Protein AF-A0A067MPE7-F1 (afdb_monomer_lite)

Radius of gyration: 26.36 Å; chains: 1; bounding box: 67×58×78 Å

Structure (mmCIF, N/CA/C/O backbone):
data_AF-A0A067MPE7-F1
#
_entry.id   AF-A0A067MPE7-F1
#
loop_
_atom_site.group_PDB
_atom_site.id
_atom_site.type_symbol
_atom_site.label_atom_id
_atom_site.label_alt_id
_atom_site.label_comp_id
_atom_site.label_asym_id
_atom_site.label_entity_id
_atom_site.label_seq_id
_atom_site.pdbx_PDB_ins_code
_atom_site.Cartn_x
_atom_site.Cartn_y
_atom_site.Cartn_z
_atom_site.occupancy
_atom_site.B_iso_or_equiv
_atom_site.auth_seq_id
_atom_site.auth_comp_id
_atom_site.auth_asym_id
_atom_site.auth_atom_id
_atom_site.pdbx_PDB_model_num
ATOM 1 N N . MET A 1 1 ? -37.022 -12.094 21.461 1.00 28.75 1 MET A N 1
ATOM 2 C CA . MET A 1 1 ? -36.895 -13.182 22.458 1.00 28.75 1 MET A CA 1
ATOM 3 C C . MET A 1 1 ? -37.830 -12.873 23.610 1.00 28.75 1 MET A C 1
ATOM 5 O O . MET A 1 1 ? -37.884 -11.715 23.994 1.00 28.75 1 MET A O 1
ATOM 9 N N . TRP A 1 2 ? -38.561 -13.859 24.133 1.00 22.08 2 TRP A N 1
ATOM 10 C CA . TRP A 1 2 ? -39.222 -13.724 25.435 1.00 22.08 2 TRP A CA 1
ATOM 11 C C . TRP A 1 2 ? -38.190 -14.149 26.481 1.00 22.08 2 TRP A C 1
ATOM 13 O O . TRP A 1 2 ? -37.693 -15.270 26.413 1.00 22.08 2 TRP A O 1
ATOM 23 N N . ALA A 1 3 ? -37.796 -13.227 27.356 1.00 25.03 3 ALA A N 1
ATOM 24 C CA . ALA A 1 3 ? -36.879 -13.500 28.455 1.00 25.03 3 ALA A CA 1
ATOM 25 C C . ALA A 1 3 ? -37.706 -13.849 29.695 1.00 25.03 3 ALA A C 1
ATOM 27 O O . ALA A 1 3 ? -38.542 -13.054 30.123 1.00 25.03 3 ALA A O 1
ATOM 28 N N . THR A 1 4 ? -37.490 -15.028 30.267 1.00 25.73 4 THR A N 1
ATOM 29 C CA . THR A 1 4 ? -38.016 -15.374 31.590 1.00 25.73 4 THR A CA 1
ATOM 30 C C . THR A 1 4 ? -36.947 -15.056 32.626 1.00 25.73 4 THR A C 1
ATOM 32 O O . THR A 1 4 ? -35.833 -15.569 32.548 1.00 25.73 4 THR A O 1
ATOM 35 N N . ASN A 1 5 ? -37.276 -14.167 33.563 1.00 27.41 5 ASN A N 1
ATOM 36 C CA . ASN A 1 5 ? -36.395 -13.776 34.658 1.00 27.41 5 ASN A CA 1
ATOM 37 C C . ASN A 1 5 ? -36.466 -14.822 35.777 1.00 27.41 5 ASN A C 1
ATOM 39 O O . ASN A 1 5 ? -37.502 -14.972 36.421 1.00 27.41 5 ASN A O 1
ATOM 43 N N . SER A 1 6 ? -35.339 -15.459 36.064 1.00 29.33 6 SER A N 1
ATOM 44 C CA . SER A 1 6 ? -35.019 -15.968 37.396 1.00 29.33 6 SER A CA 1
ATOM 45 C C . SER A 1 6 ? -33.662 -15.381 37.749 1.00 29.33 6 SER A C 1
ATOM 47 O O . SER A 1 6 ? -32.722 -15.541 36.973 1.00 29.33 6 SER A O 1
ATOM 49 N N . GLY A 1 7 ? -33.577 -14.632 38.852 1.00 33.53 7 GLY A N 1
ATOM 50 C CA . GLY A 1 7 ? -32.324 -14.017 39.297 1.00 33.53 7 GLY A CA 1
ATOM 51 C C . GLY A 1 7 ? -31.171 -15.020 39.226 1.00 33.53 7 GLY A C 1
ATOM 52 O O . GLY A 1 7 ? -31.376 -16.187 39.535 1.00 33.53 7 GLY A O 1
ATOM 53 N N . GLU A 1 8 ? -30.006 -14.554 38.768 1.00 41.84 8 GLU A N 1
ATOM 54 C CA . GLU A 1 8 ? -28.756 -15.308 38.523 1.00 41.84 8 G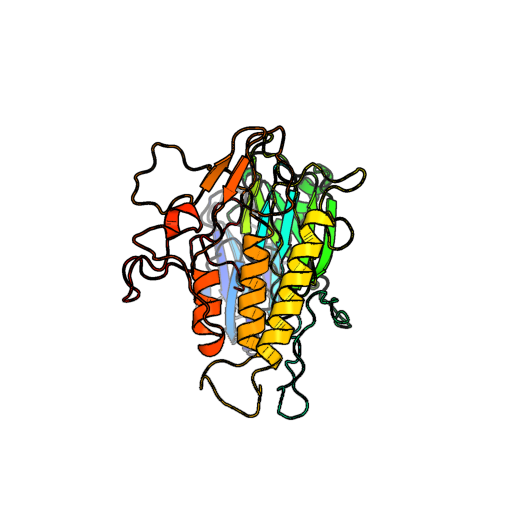LU A CA 1
ATOM 55 C C . GLU A 1 8 ? -28.572 -15.928 37.124 1.00 41.84 8 GLU A C 1
ATOM 57 O O . GLU A 1 8 ? -27.427 -16.125 36.717 1.00 41.84 8 GLU A O 1
ATOM 62 N N . SER A 1 9 ? -29.625 -16.145 36.323 1.00 37.50 9 SER A N 1
ATOM 63 C CA . SER A 1 9 ? -29.471 -16.645 34.943 1.00 37.50 9 SER A CA 1
ATOM 64 C C . SER A 1 9 ? -30.464 -16.016 33.964 1.00 37.50 9 SER A C 1
ATOM 66 O O . SER A 1 9 ? -31.639 -15.819 34.273 1.00 37.50 9 SER A O 1
ATOM 68 N N . ARG A 1 10 ? -30.000 -15.689 32.750 1.00 44.69 10 ARG A N 1
ATOM 69 C CA . ARG A 1 10 ? -30.893 -15.310 31.644 1.00 44.69 10 ARG A CA 1
ATOM 70 C C . ARG A 1 10 ? -30.992 -16.463 30.665 1.00 44.69 10 ARG A C 1
ATOM 72 O O . ARG A 1 10 ? -29.996 -16.870 30.069 1.00 44.69 10 ARG A O 1
ATOM 79 N N . THR A 1 11 ? -32.207 -16.973 30.507 1.00 42.88 11 THR A N 1
ATOM 80 C CA . THR A 1 11 ? -32.515 -18.085 29.612 1.00 42.88 11 THR A CA 1
ATOM 81 C C . THR A 1 11 ? -33.239 -17.579 28.375 1.00 42.88 11 THR A C 1
ATOM 83 O O . THR A 1 11 ? -34.248 -16.877 28.464 1.00 42.88 11 THR A O 1
ATOM 86 N N . TYR A 1 12 ? -32.730 -17.958 27.207 1.00 47.56 12 TYR A N 1
ATOM 87 C CA . TYR A 1 12 ? -33.337 -17.643 25.923 1.00 47.56 12 TYR A CA 1
ATOM 88 C C . TYR A 1 12 ? -33.863 -18.928 25.292 1.00 47.56 12 TYR A C 1
ATOM 90 O O . TYR A 1 12 ? -33.101 -19.837 24.959 1.00 47.56 12 TYR A O 1
ATOM 98 N N . GLN A 1 13 ? -35.185 -19.003 25.119 1.00 40.59 13 GLN A N 1
ATOM 99 C CA . GLN A 1 13 ? -35.851 -20.171 24.549 1.00 40.59 13 GLN A CA 1
ATOM 100 C C . GLN A 1 13 ? -36.432 -19.832 23.172 1.00 40.59 13 GLN A C 1
ATOM 102 O O . GLN A 1 13 ? -37.232 -18.904 23.026 1.00 40.59 13 GLN A O 1
ATOM 107 N N . LYS A 1 14 ? -36.052 -20.598 22.144 1.00 44.03 14 LYS A N 1
ATOM 108 C CA . LYS A 1 14 ? -36.679 -20.544 20.816 1.00 44.03 14 LYS A CA 1
ATOM 109 C C . LYS A 1 14 ? -36.978 -21.969 20.355 1.00 44.03 14 LYS A C 1
ATOM 111 O O . LYS A 1 14 ? -36.069 -22.767 20.156 1.00 44.03 14 LYS A O 1
ATOM 116 N N . ARG A 1 15 ? -38.264 -22.294 20.190 1.00 37.97 15 ARG A N 1
ATOM 117 C CA . ARG A 1 15 ? -38.701 -23.596 19.664 1.00 37.97 15 ARG A CA 1
ATOM 118 C C . ARG A 1 15 ? -38.524 -23.627 18.148 1.00 37.97 15 ARG A C 1
ATOM 120 O O . ARG A 1 15 ? -39.025 -22.748 17.452 1.00 37.97 15 ARG A O 1
ATOM 127 N N . GLY A 1 16 ? -37.837 -24.644 17.645 1.00 43.22 16 GLY A N 1
ATOM 128 C CA . GLY A 1 16 ? -37.731 -24.915 16.216 1.00 43.22 16 GLY A CA 1
ATOM 129 C C . GLY A 1 16 ? -36.911 -26.173 15.956 1.00 43.22 16 GLY A C 1
ATOM 130 O O . GLY A 1 16 ? -35.869 -26.359 16.571 1.00 43.22 16 GLY A O 1
ATOM 131 N N . THR A 1 17 ? -37.376 -27.013 15.038 1.00 39.03 17 THR A N 1
ATOM 132 C CA . THR A 1 17 ? -36.807 -28.333 14.722 1.00 39.03 17 THR A CA 1
ATOM 133 C C . THR A 1 17 ? -35.697 -28.233 13.660 1.00 39.03 17 THR A C 1
ATOM 135 O O . THR A 1 17 ? -35.756 -27.339 12.811 1.00 39.03 17 THR A O 1
ATOM 138 N N . GLY A 1 18 ? -34.693 -29.124 13.694 1.00 49.06 18 GLY A N 1
ATOM 139 C CA . GLY A 1 18 ? -33.676 -29.303 12.634 1.00 49.06 18 GLY A CA 1
ATOM 140 C C . GLY A 1 18 ? -32.208 -29.074 13.046 1.00 49.06 18 GLY A C 1
ATOM 141 O O . GLY A 1 18 ? -31.915 -28.761 14.203 1.00 49.06 18 GLY A O 1
ATOM 142 N N . ASN A 1 19 ? -31.287 -29.225 12.082 1.00 43.41 19 ASN A N 1
ATOM 143 C CA . ASN A 1 19 ? -29.873 -28.840 12.225 1.00 43.41 19 ASN A CA 1
ATOM 144 C C . ASN A 1 19 ? -29.749 -27.311 12.251 1.00 43.41 19 ASN A C 1
ATOM 146 O O . ASN A 1 19 ? -30.398 -26.616 11.459 1.00 43.41 19 ASN A O 1
ATOM 150 N N . ARG A 1 20 ? -28.961 -26.788 13.196 1.00 51.22 20 ARG A N 1
ATOM 151 C CA . ARG A 1 20 ? -28.783 -25.350 13.405 1.00 51.22 20 ARG A CA 1
ATOM 152 C C . ARG A 1 20 ? -27.331 -25.014 13.738 1.00 51.22 20 ARG A C 1
ATOM 154 O O . ARG A 1 20 ? -26.649 -25.753 14.443 1.00 51.22 20 ARG A O 1
ATOM 161 N N . SER A 1 21 ? -26.930 -23.836 13.292 1.00 40.84 21 SER A N 1
ATOM 162 C CA . SER A 1 21 ? -25.665 -23.188 13.619 1.00 40.84 21 SER A CA 1
ATOM 163 C C . SER A 1 21 ? -25.987 -21.891 14.364 1.00 40.84 21 SER A C 1
ATOM 165 O O . SER A 1 21 ? -26.841 -21.116 13.921 1.00 40.84 21 SER A O 1
ATOM 167 N N . ALA A 1 22 ? -25.362 -21.667 15.517 1.00 49.62 22 ALA A N 1
ATOM 168 C CA . ALA A 1 22 ? -25.553 -20.492 16.357 1.00 49.62 22 ALA A CA 1
ATOM 169 C C . ALA A 1 22 ? -24.220 -19.783 16.590 1.00 49.62 22 ALA A C 1
ATOM 171 O O . ALA A 1 22 ? -23.211 -20.440 16.822 1.00 49.62 22 ALA A O 1
ATOM 172 N N . LEU A 1 23 ? -24.217 -18.452 16.569 1.00 42.62 23 LEU A N 1
ATOM 173 C CA . LEU A 1 23 ? -23.067 -17.675 17.024 1.00 42.62 23 LEU A CA 1
ATOM 174 C C . LEU A 1 23 ? -23.525 -16.586 17.988 1.00 42.62 23 LEU A C 1
ATOM 176 O O . LEU A 1 23 ? -24.533 -15.915 17.744 1.00 42.62 23 LEU A O 1
ATOM 180 N N . ILE A 1 24 ? -22.805 -16.473 19.097 1.00 53.28 24 ILE A N 1
ATOM 181 C CA . ILE A 1 24 ? -23.126 -15.630 20.243 1.00 53.28 24 ILE A CA 1
ATOM 182 C C . ILE A 1 24 ? -22.048 -14.570 20.353 1.00 53.28 24 ILE A C 1
ATOM 184 O O . ILE A 1 24 ? -20.870 -14.913 20.427 1.00 53.28 24 ILE A O 1
ATOM 188 N N . ASN A 1 25 ? -22.466 -13.309 20.383 1.00 43.72 25 ASN A N 1
ATOM 189 C CA . ASN A 1 25 ? -21.585 -12.169 20.554 1.00 43.72 25 ASN A CA 1
ATOM 190 C C . ASN A 1 25 ? -21.934 -11.404 21.826 1.00 43.72 25 ASN A C 1
ATOM 192 O O . ASN A 1 25 ? -23.104 -11.099 22.039 1.00 43.72 25 ASN A O 1
ATOM 196 N N . ALA A 1 26 ? -20.958 -11.125 22.684 1.00 46.66 26 ALA A N 1
ATOM 197 C CA . ALA A 1 26 ? -21.184 -10.426 23.946 1.00 46.66 26 ALA A CA 1
ATOM 198 C C . ALA A 1 26 ? -20.795 -8.944 23.854 1.00 46.66 26 ALA A C 1
ATOM 200 O O . ALA A 1 26 ? -19.831 -8.585 23.181 1.00 46.66 26 ALA A O 1
ATOM 201 N N . ASP A 1 27 ? -21.531 -8.089 24.556 1.00 41.38 27 ASP A N 1
ATOM 202 C CA . ASP A 1 27 ? -21.224 -6.676 24.749 1.00 41.38 27 ASP A CA 1
ATOM 203 C C . ASP A 1 27 ? -21.325 -6.324 26.244 1.00 41.38 27 ASP A C 1
ATOM 205 O O . ASP A 1 27 ? -22.213 -6.817 26.947 1.00 41.38 27 ASP A O 1
ATOM 209 N N . GLU A 1 28 ? -20.373 -5.512 26.709 1.00 36.22 28 GLU A N 1
ATOM 210 C CA . GLU A 1 28 ? -20.010 -5.207 28.105 1.00 36.22 28 GLU A CA 1
ATOM 211 C C . GLU A 1 28 ? -19.499 -6.377 28.979 1.00 36.22 28 GLU A C 1
ATOM 213 O O . GLU A 1 28 ? -20.240 -7.219 29.485 1.00 36.22 28 GLU A O 1
ATOM 218 N N . MET A 1 29 ? -18.194 -6.358 29.284 1.00 41.03 29 MET A N 1
ATOM 219 C CA . MET A 1 29 ? -17.576 -7.190 30.327 1.00 41.03 29 MET A CA 1
ATOM 220 C C . MET A 1 29 ? -16.775 -6.322 31.304 1.00 41.03 29 MET A C 1
ATOM 222 O O . MET A 1 29 ? -15.549 -6.276 31.258 1.00 41.03 29 MET A O 1
ATOM 226 N N . ARG A 1 30 ? -17.452 -5.636 32.234 1.00 30.91 30 ARG A N 1
ATOM 227 C CA . ARG A 1 30 ? -16.778 -5.203 33.469 1.00 30.91 30 ARG A CA 1
ATOM 228 C C . ARG A 1 30 ? -16.779 -6.365 34.467 1.00 30.91 30 ARG A C 1
ATOM 230 O O . ARG A 1 30 ? -17.832 -6.892 34.832 1.00 30.91 30 ARG A O 1
ATOM 237 N N . GLY A 1 31 ? -15.580 -6.763 34.888 1.00 29.89 31 GLY A N 1
ATOM 238 C CA . GLY A 1 31 ? -15.334 -7.743 35.950 1.00 29.89 31 GLY A CA 1
ATOM 239 C C . GLY A 1 31 ? -14.822 -9.089 35.437 1.00 29.89 31 GLY A C 1
ATOM 240 O O . GLY A 1 31 ? -15.583 -9.887 34.892 1.00 29.89 31 GLY A O 1
ATOM 241 N N . CYS A 1 32 ? -13.532 -9.347 35.660 1.00 24.55 32 CYS A N 1
ATOM 242 C CA . CYS A 1 32 ? -12.879 -10.640 35.466 1.00 24.55 32 CYS A CA 1
ATOM 243 C C . CYS A 1 32 ? -13.395 -11.666 36.489 1.00 24.55 32 CYS A C 1
ATOM 245 O O . CYS A 1 32 ? -12.758 -11.904 37.509 1.00 24.55 32 CYS A O 1
ATOM 247 N N . GLY A 1 33 ? -14.544 -12.270 36.205 1.00 32.94 33 GLY A N 1
ATOM 248 C CA . GLY A 1 33 ? -14.986 -13.523 36.814 1.00 32.94 33 GLY A CA 1
ATOM 249 C C . GLY A 1 33 ? -15.020 -14.613 35.744 1.00 32.94 33 GLY A C 1
ATOM 250 O O . GLY A 1 33 ? -15.183 -14.317 34.560 1.00 32.94 33 GLY A O 1
ATOM 251 N N . LYS A 1 34 ? -14.872 -15.882 36.127 1.00 36.62 34 LYS A N 1
ATOM 252 C CA . LYS A 1 34 ? -15.125 -17.015 35.223 1.00 36.62 34 LYS A CA 1
ATOM 253 C C . LYS A 1 34 ? -16.615 -16.986 34.845 1.00 36.62 34 LYS A C 1
ATOM 255 O O . LYS A 1 34 ? -17.474 -17.168 35.699 1.00 36.62 34 LYS A O 1
ATOM 260 N N . ARG A 1 35 ? -16.953 -16.687 33.594 1.00 50.56 35 ARG A N 1
ATOM 261 C CA . ARG A 1 35 ? -18.344 -16.583 33.110 1.00 50.56 35 ARG A CA 1
ATOM 262 C C . ARG A 1 35 ? -18.546 -17.590 31.983 1.00 50.56 35 ARG A C 1
ATOM 264 O O . ARG A 1 35 ? -17.602 -17.847 31.241 1.00 50.56 35 ARG A O 1
ATOM 271 N N . LYS A 1 36 ? -19.734 -18.190 31.895 1.00 52.69 36 LYS A N 1
ATOM 272 C CA . LYS A 1 36 ? -19.996 -19.358 31.043 1.00 52.69 36 LYS A CA 1
ATOM 273 C C . LYS A 1 36 ? -21.296 -19.202 30.255 1.00 52.69 36 LYS A C 1
ATOM 275 O O . LYS A 1 36 ? -22.250 -18.571 30.715 1.00 52.69 36 LYS A O 1
ATOM 280 N N . VAL A 1 37 ? -21.310 -19.788 29.063 1.00 53.94 37 VAL A N 1
ATOM 281 C CA . VAL A 1 37 ? -22.481 -19.889 28.189 1.00 53.94 37 VAL A CA 1
ATOM 282 C C . VAL A 1 37 ? -22.678 -21.367 27.868 1.00 53.94 37 VAL A C 1
ATOM 284 O O . VAL A 1 37 ? -21.727 -22.037 27.484 1.00 53.94 37 VAL A O 1
ATOM 287 N N . GLU A 1 38 ? -23.890 -21.889 28.034 1.00 54.97 38 GLU A N 1
ATOM 288 C CA . GLU A 1 38 ? -24.231 -23.287 27.734 1.00 54.97 38 GLU A CA 1
ATOM 289 C C . GLU A 1 38 ? -25.372 -23.326 26.728 1.00 54.97 38 GLU A C 1
ATOM 291 O O . GLU A 1 38 ? -26.338 -22.558 26.816 1.00 54.97 38 GLU A O 1
ATOM 296 N N . MET A 1 39 ? -25.270 -24.273 25.799 1.00 51.97 39 MET A N 1
ATOM 297 C CA . MET A 1 39 ? -26.365 -24.674 24.927 1.00 51.97 39 MET A CA 1
ATOM 298 C C . MET A 1 39 ? -26.839 -26.071 25.335 1.00 51.97 39 MET A C 1
ATOM 300 O O . MET A 1 39 ? -26.029 -26.988 25.479 1.00 51.97 39 MET A O 1
ATOM 304 N N . SER A 1 40 ? -28.152 -26.236 25.495 1.00 52.34 40 SER A N 1
ATOM 305 C CA . SER A 1 40 ? -28.798 -27.535 25.707 1.00 52.34 40 SER A CA 1
ATOM 306 C C . SER A 1 40 ? -29.693 -27.892 24.522 1.00 52.34 40 SER A C 1
ATOM 308 O O . SER A 1 40 ? -30.438 -27.046 24.021 1.00 52.34 40 SER 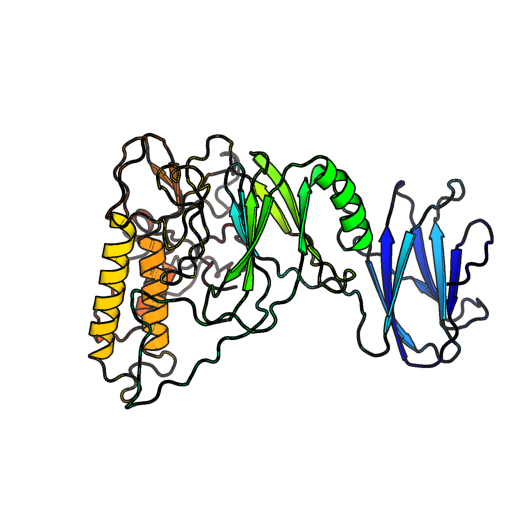A O 1
ATOM 310 N N . SER A 1 41 ? -29.632 -29.151 24.086 1.00 49.69 41 SER A N 1
ATOM 311 C CA . SER A 1 41 ? -30.450 -29.718 23.002 1.00 49.69 41 SER A CA 1
ATOM 312 C C . SER A 1 41 ? -31.846 -30.193 23.453 1.00 49.69 41 SER A C 1
ATOM 314 O O . SER A 1 41 ? -32.649 -30.594 22.607 1.00 49.69 41 SER A O 1
ATOM 316 N N . ASP A 1 42 ? -32.157 -30.133 24.761 1.00 49.19 42 ASP A N 1
ATOM 317 C CA . ASP A 1 42 ? -33.472 -30.455 25.335 1.00 49.19 42 ASP A CA 1
ATOM 318 C C . ASP A 1 42 ? -34.087 -29.228 26.033 1.00 49.19 42 ASP A C 1
ATOM 320 O O . ASP A 1 42 ? -33.523 -28.614 26.938 1.00 49.19 42 ASP A O 1
ATOM 324 N N . THR A 1 43 ? -35.326 -28.912 25.666 1.00 48.84 43 THR A N 1
ATOM 325 C CA . THR A 1 43 ? -36.158 -27.878 26.303 1.00 48.84 43 THR A CA 1
ATOM 326 C C . THR A 1 43 ? -36.477 -28.116 27.785 1.00 48.84 43 THR A C 1
ATOM 328 O O . THR A 1 43 ? -37.015 -27.214 28.427 1.00 48.84 43 THR A O 1
ATOM 331 N N . ARG A 1 44 ? -36.182 -29.303 28.337 1.00 48.34 44 ARG A N 1
ATOM 332 C CA . ARG A 1 44 ? -36.468 -29.680 29.735 1.00 48.34 44 ARG A CA 1
ATOM 333 C C . ARG A 1 44 ? -35.361 -29.342 30.737 1.00 48.34 44 ARG A C 1
ATOM 335 O O . ARG A 1 44 ? -35.514 -29.691 31.905 1.00 48.34 44 ARG A O 1
ATOM 342 N N . GLY A 1 45 ? -34.266 -28.703 30.314 1.00 43.12 45 GLY A N 1
ATOM 343 C CA . GLY A 1 45 ? -33.194 -28.260 31.219 1.00 43.12 45 GLY A CA 1
ATOM 344 C C . GLY A 1 45 ? -32.502 -29.398 31.980 1.00 43.12 45 GLY A C 1
ATOM 345 O O . GLY A 1 45 ? -31.901 -29.163 33.024 1.00 43.12 45 GLY A O 1
ATOM 346 N N . ARG A 1 46 ? -32.612 -30.646 31.497 1.00 45.06 46 ARG A N 1
ATOM 347 C CA . ARG A 1 46 ? -31.882 -31.776 32.078 1.00 45.06 46 ARG A CA 1
ATOM 348 C C . ARG A 1 46 ? -30.442 -31.765 31.546 1.00 45.06 46 ARG A C 1
ATOM 350 O O . ARG A 1 46 ? -30.266 -31.577 30.345 1.00 45.06 46 ARG A O 1
ATOM 357 N N . PRO A 1 47 ? -29.432 -32.031 32.391 1.00 45.19 47 PRO A N 1
ATOM 358 C CA . PRO A 1 47 ? -28.003 -31.895 32.069 1.00 45.19 47 PRO A CA 1
ATOM 359 C C . PRO A 1 47 ? -27.463 -32.986 31.126 1.00 45.19 47 PRO A C 1
ATOM 361 O O . PRO A 1 47 ? -26.271 -33.264 31.122 1.00 45.19 47 PRO A O 1
ATOM 364 N N . LEU A 1 48 ? -28.330 -33.665 30.372 1.00 46.38 48 LEU A N 1
ATOM 365 C CA . LEU A 1 48 ? -27.950 -34.864 29.625 1.00 46.38 48 LEU A CA 1
ATOM 366 C C . LEU A 1 48 ? -27.129 -34.555 28.365 1.00 46.38 48 LEU A C 1
ATOM 368 O O . LEU A 1 48 ? -26.385 -35.430 27.956 1.00 46.38 48 LEU A O 1
ATOM 372 N N . ASP A 1 49 ? -27.206 -33.330 27.826 1.00 56.00 49 ASP A N 1
ATOM 373 C CA . ASP A 1 49 ? -26.388 -32.844 26.701 1.00 56.00 49 ASP A CA 1
ATOM 374 C C . ASP A 1 49 ? -26.199 -31.314 26.798 1.00 56.00 49 ASP A C 1
ATOM 376 O O . ASP A 1 49 ? -26.784 -30.537 26.035 1.00 56.00 49 ASP A O 1
ATOM 380 N N . THR A 1 50 ? -25.444 -30.843 27.794 1.00 60.31 50 THR A N 1
ATOM 381 C CA . THR A 1 50 ? -25.033 -29.432 27.887 1.00 60.31 50 THR A CA 1
ATOM 382 C C . THR A 1 50 ? -23.649 -29.255 27.275 1.00 60.31 50 THR A C 1
ATOM 384 O O . THR A 1 50 ? -22.681 -29.888 27.689 1.00 60.31 50 THR A O 1
ATOM 387 N N . THR A 1 51 ? -23.545 -28.390 26.266 1.00 68.44 51 THR A N 1
ATOM 388 C CA . THR A 1 51 ? -22.253 -27.997 25.689 1.00 68.44 51 THR A CA 1
ATOM 389 C C . THR A 1 51 ? -21.888 -26.613 26.201 1.00 68.44 51 THR A C 1
ATOM 391 O O . THR A 1 51 ? -22.605 -25.646 25.934 1.00 68.44 51 THR A O 1
ATOM 394 N N . GLU A 1 52 ? -20.777 -26.519 26.930 1.00 69.88 52 GLU A N 1
ATOM 395 C CA . GLU A 1 52 ? -20.179 -25.236 27.294 1.00 69.88 52 GLU A CA 1
ATOM 396 C C . GLU A 1 52 ? -19.568 -24.601 26.040 1.00 69.88 52 GLU A C 1
ATOM 398 O O . GLU A 1 52 ? -18.791 -25.227 25.319 1.00 69.88 52 GLU A O 1
ATOM 403 N N . LEU A 1 53 ? -19.949 -23.356 25.771 1.00 70.50 53 LEU A N 1
ATOM 404 C CA . LEU A 1 53 ? -19.456 -22.564 24.657 1.00 70.50 53 LEU A CA 1
ATOM 405 C C . LEU A 1 53 ? -18.358 -21.632 25.172 1.00 70.50 53 LEU A C 1
ATOM 407 O O . LEU A 1 53 ? -18.674 -20.620 25.810 1.00 70.50 53 LEU A O 1
ATOM 411 N N . PRO A 1 54 ? -17.072 -21.944 24.927 1.00 67.44 54 PRO A N 1
ATOM 412 C CA . PRO A 1 54 ? -16.001 -21.038 25.297 1.00 67.44 54 PRO A CA 1
ATOM 413 C C . PRO A 1 54 ? -16.112 -19.766 24.451 1.00 67.44 54 PRO A C 1
ATOM 415 O O . PRO A 1 54 ? -16.071 -19.813 23.222 1.00 67.44 54 PRO A O 1
ATOM 418 N N . LEU A 1 55 ? -16.256 -18.619 25.114 1.00 67.75 55 LEU A N 1
ATOM 419 C CA . LEU A 1 55 ? -16.171 -17.318 24.455 1.00 67.75 55 LEU A CA 1
ATOM 420 C C . LEU A 1 55 ? -14.707 -17.044 24.096 1.00 67.75 55 LEU A C 1
ATOM 422 O O . LEU A 1 55 ? -13.857 -16.939 24.979 1.00 67.75 55 LEU A O 1
ATOM 426 N N . SER A 1 56 ? -14.426 -16.899 22.805 1.00 70.50 56 SER A N 1
ATOM 427 C CA . SER A 1 56 ? -13.133 -16.468 22.280 1.00 70.50 56 SER A CA 1
ATOM 428 C C . SER A 1 56 ? -13.251 -15.024 21.801 1.00 70.50 56 SER A C 1
ATOM 430 O O . SER A 1 56 ? -13.992 -14.738 20.861 1.00 70.50 56 SER A O 1
ATOM 432 N N . LEU A 1 57 ? -12.571 -14.096 22.486 1.00 68.31 57 LEU A N 1
ATOM 433 C CA . LEU A 1 57 ? -12.567 -12.657 22.161 1.00 68.31 57 LEU A CA 1
ATOM 434 C C . LEU A 1 57 ? -13.976 -12.046 21.985 1.00 68.31 57 LEU A C 1
ATOM 436 O O . LEU A 1 57 ? -14.181 -11.120 21.200 1.00 68.31 57 LEU A O 1
ATOM 440 N N . GLY A 1 58 ? -14.950 -12.563 22.741 1.00 68.75 58 GLY A N 1
ATOM 441 C CA . GLY A 1 58 ? -16.328 -12.068 22.779 1.00 68.75 58 GLY A CA 1
ATOM 442 C C . GLY A 1 58 ? -17.295 -12.821 21.871 1.00 68.75 58 GLY A C 1
ATOM 443 O O . GLY A 1 58 ? -18.497 -12.599 21.987 1.00 68.75 58 GLY A O 1
ATOM 444 N N . ALA A 1 59 ? -16.796 -13.749 21.050 1.00 72.19 59 ALA A N 1
ATOM 445 C CA . ALA A 1 59 ? -17.584 -14.564 20.135 1.00 72.19 59 ALA A CA 1
ATOM 446 C C . ALA A 1 59 ? -17.514 -16.060 20.492 1.00 72.19 59 ALA A C 1
ATOM 448 O O . ALA A 1 59 ? -16.464 -16.575 20.872 1.00 72.19 59 ALA A O 1
ATOM 449 N N . ALA A 1 60 ? -18.621 -16.786 20.338 1.00 73.75 60 ALA A N 1
ATOM 450 C CA . ALA A 1 60 ? -18.642 -18.250 20.398 1.00 73.75 60 ALA A CA 1
ATOM 451 C C . ALA A 1 60 ? -19.565 -18.825 19.326 1.00 73.75 60 ALA A C 1
ATOM 453 O O . ALA A 1 60 ? -20.712 -18.392 19.213 1.00 73.75 60 ALA A O 1
ATOM 454 N N . ALA A 1 61 ? -19.081 -19.816 18.577 1.00 75.19 61 ALA A N 1
ATOM 455 C CA . ALA A 1 61 ? -19.847 -20.539 17.569 1.00 75.19 61 ALA A CA 1
ATOM 456 C C . ALA A 1 61 ? -20.249 -21.927 18.081 1.00 75.19 61 ALA A C 1
ATOM 458 O O . ALA A 1 61 ? -19.491 -22.590 18.787 1.00 75.19 61 ALA A O 1
ATOM 459 N N . TRP A 1 62 ? -21.436 -22.378 17.695 1.00 75.94 62 TRP A N 1
ATOM 460 C CA . TRP A 1 62 ? -21.952 -23.708 17.976 1.00 75.94 62 TRP A CA 1
ATOM 461 C C . TRP A 1 62 ? -22.636 -24.265 16.736 1.00 75.94 62 TRP A C 1
ATOM 463 O O . TRP A 1 62 ? -23.442 -23.580 16.106 1.00 75.94 62 TRP A O 1
ATOM 473 N N . THR A 1 63 ? -22.363 -25.520 16.410 1.00 73.81 63 THR A N 1
ATOM 474 C CA . THR A 1 63 ? -23.055 -26.255 15.352 1.00 73.81 63 THR A CA 1
ATOM 475 C C . THR A 1 63 ? -23.586 -27.558 15.934 1.00 73.81 63 THR A C 1
ATOM 477 O O . THR A 1 63 ? -22.881 -28.275 16.642 1.00 73.81 63 THR A O 1
ATOM 480 N N . GLY A 1 64 ? -24.856 -27.866 15.676 1.00 72.38 64 GLY A N 1
ATOM 481 C CA . GLY A 1 64 ? -25.451 -29.100 16.177 1.00 72.38 64 GLY A CA 1
ATOM 482 C C . GLY A 1 64 ? -26.919 -29.282 15.810 1.00 72.38 64 GLY A C 1
ATOM 483 O O . GLY A 1 64 ? -27.567 -28.426 15.202 1.00 72.38 64 GLY A O 1
ATOM 484 N N . SER A 1 65 ? -27.467 -30.440 16.173 1.00 69.69 65 SER A N 1
ATOM 485 C CA . SER A 1 65 ? -28.883 -30.745 15.963 1.00 69.69 65 SER A CA 1
ATOM 486 C C . SER A 1 65 ? -29.694 -30.404 17.210 1.00 69.69 65 SER A C 1
ATOM 488 O O . SER A 1 65 ? -29.304 -30.753 18.321 1.00 69.69 65 SER A O 1
ATOM 490 N N . THR A 1 66 ? -30.848 -29.752 17.034 1.00 68.62 66 THR A N 1
ATOM 491 C CA . THR A 1 66 ? -31.822 -29.519 18.121 1.00 68.62 66 THR A CA 1
ATOM 492 C C . THR A 1 66 ? -33.201 -30.051 17.717 1.00 68.62 66 THR A C 1
ATOM 494 O O . THR A 1 66 ? -34.107 -29.280 17.388 1.00 68.62 66 THR A O 1
ATOM 497 N N . PRO A 1 67 ? -33.407 -31.382 17.703 1.00 59.66 67 PRO A N 1
ATOM 498 C CA . PRO A 1 67 ? -34.649 -31.983 17.210 1.00 59.66 67 PRO A CA 1
ATOM 499 C C . PRO A 1 67 ? -35.884 -31.534 18.003 1.00 59.66 67 PRO A C 1
ATOM 501 O O . PRO A 1 67 ? -36.964 -31.416 17.433 1.00 59.66 67 PRO A O 1
ATOM 504 N N . ALA A 1 68 ? -35.714 -31.239 19.297 1.00 63.84 68 ALA A N 1
ATOM 505 C CA . ALA A 1 68 ? -36.766 -30.781 20.206 1.00 63.84 68 ALA A CA 1
ATOM 506 C C . ALA A 1 68 ? -36.719 -29.264 20.502 1.00 63.84 68 ALA A C 1
ATOM 508 O O . ALA A 1 68 ? -37.471 -28.779 21.347 1.00 63.84 68 ALA A O 1
ATOM 509 N N . GLY A 1 69 ? -35.874 -28.501 19.795 1.00 62.91 69 GLY A N 1
ATOM 510 C CA . GLY A 1 69 ? -35.528 -27.115 20.132 1.00 62.91 69 GLY A CA 1
ATOM 511 C C . GLY A 1 69 ? -34.345 -27.019 21.104 1.00 62.91 69 GLY A C 1
ATOM 512 O O . GLY A 1 69 ? -34.009 -27.989 21.771 1.00 62.91 69 GLY A O 1
ATOM 513 N N . GLY A 1 70 ? -33.696 -25.854 21.148 1.00 66.00 70 GLY A N 1
ATOM 514 C CA . GLY A 1 70 ? -32.525 -25.599 21.991 1.00 66.00 70 GLY A CA 1
ATOM 515 C C . GLY A 1 70 ? -32.784 -24.528 23.046 1.00 66.00 70 GLY A C 1
ATOM 516 O O . GLY A 1 70 ? -33.617 -23.634 22.849 1.00 66.00 70 GLY A O 1
ATOM 517 N N . LEU A 1 71 ? -32.067 -24.618 24.162 1.00 68.88 71 LEU A N 1
ATOM 518 C CA . LEU A 1 71 ? -32.065 -23.617 25.222 1.00 68.88 71 LEU A CA 1
ATOM 519 C C . LEU A 1 71 ? -30.655 -23.055 25.377 1.00 68.88 71 LEU A C 1
ATOM 521 O O . LEU A 1 71 ? -29.706 -23.810 25.576 1.00 68.88 71 LEU A O 1
ATOM 525 N N . LEU A 1 72 ? -30.548 -21.730 25.292 1.00 70.88 72 LEU A N 1
ATOM 526 C CA . LEU A 1 72 ? -29.309 -21.012 25.553 1.00 70.88 72 LEU A CA 1
ATOM 527 C C . LEU A 1 72 ? -29.394 -20.348 26.925 1.00 70.88 72 LEU A C 1
ATOM 529 O O . LEU A 1 72 ? -30.327 -19.580 27.186 1.00 70.88 72 LEU A O 1
ATOM 533 N N . ALA A 1 73 ? -28.408 -20.615 27.773 1.00 69.81 73 ALA A N 1
ATOM 534 C CA . ALA A 1 73 ? -28.258 -19.976 29.071 1.00 69.81 73 ALA A CA 1
ATOM 535 C C . ALA A 1 73 ? -26.908 -19.254 29.153 1.00 69.81 73 ALA A C 1
ATOM 537 O O . ALA A 1 73 ? -25.904 -19.725 28.621 1.00 69.81 73 ALA A O 1
ATOM 538 N N . ALA A 1 74 ? -26.889 -18.111 29.836 1.00 67.00 74 ALA A N 1
ATOM 539 C CA . ALA A 1 74 ? -25.665 -17.402 30.195 1.00 67.00 74 ALA A CA 1
ATOM 540 C C . ALA A 1 74 ? -25.679 -17.065 31.691 1.00 67.00 74 ALA A C 1
ATOM 542 O O . ALA A 1 74 ? -26.698 -16.593 32.209 1.00 67.00 74 ALA A O 1
ATOM 543 N N . TRP A 1 75 ? -24.559 -17.308 32.377 1.00 62.97 75 TRP A N 1
ATOM 544 C CA . TRP A 1 75 ? -24.389 -17.036 33.810 1.00 62.97 75 TRP A CA 1
ATOM 545 C C . TRP A 1 75 ? -22.945 -16.625 34.152 1.00 62.97 75 TRP A C 1
ATOM 547 O O . TRP A 1 75 ? -22.004 -16.789 33.370 1.00 62.97 75 TRP A O 1
ATOM 557 N N . SER A 1 76 ? -22.771 -16.062 35.347 1.00 59.78 76 SER A N 1
ATOM 558 C CA . SER A 1 76 ? -21.489 -15.644 35.927 1.00 59.78 76 SER A CA 1
ATOM 559 C C . SER A 1 76 ? -21.179 -16.523 37.129 1.00 59.78 76 SER A C 1
ATOM 561 O O . SER A 1 76 ? -22.094 -16.864 37.872 1.00 59.78 76 SER A O 1
ATOM 563 N N . GLN A 1 77 ? -19.910 -16.886 37.346 1.00 55.16 77 GLN A N 1
ATOM 564 C CA . GLN A 1 77 ? -19.518 -17.574 38.584 1.00 55.16 77 GLN A CA 1
ATOM 565 C C . GLN A 1 77 ? -19.438 -16.637 39.798 1.00 55.16 77 GLN A C 1
ATOM 567 O O . GLN A 1 77 ? -19.420 -17.131 40.922 1.00 55.16 77 GLN A O 1
ATOM 572 N N . ASP A 1 78 ? -19.419 -15.313 39.608 1.00 56.69 78 ASP A N 1
ATOM 573 C CA . ASP A 1 78 ? -19.455 -14.364 40.727 1.00 56.69 78 ASP A CA 1
ATOM 574 C C . ASP A 1 78 ? -20.888 -14.174 41.232 1.00 56.69 78 ASP A C 1
ATOM 576 O O . ASP A 1 78 ? -21.667 -13.419 40.650 1.00 56.69 78 ASP A O 1
ATOM 580 N N . GLN A 1 79 ? -21.218 -14.837 42.343 1.00 53.31 79 GLN A N 1
ATOM 581 C CA . GLN A 1 79 ? -22.555 -14.814 42.956 1.00 53.31 79 GLN A CA 1
ATOM 582 C C . GLN A 1 79 ? -22.969 -13.450 43.544 1.00 53.31 79 GLN A C 1
ATOM 584 O O . GLN A 1 79 ? -24.138 -13.248 43.850 1.00 53.31 79 GLN A O 1
ATOM 589 N N . ASN A 1 80 ? -22.043 -12.492 43.673 1.00 51.22 80 ASN A N 1
ATOM 590 C CA . ASN A 1 80 ? -22.288 -11.206 44.344 1.00 51.22 80 ASN A CA 1
ATOM 591 C C . ASN A 1 80 ? -22.427 -9.997 43.401 1.00 51.22 80 ASN A C 1
ATOM 593 O O . ASN A 1 80 ? -22.460 -8.861 43.875 1.00 51.22 80 ASN A O 1
ATOM 597 N N . GLN A 1 81 ? -22.492 -10.195 42.080 1.00 51.56 81 GLN A N 1
ATOM 598 C CA . GLN A 1 81 ? -22.621 -9.096 41.113 1.00 51.56 81 GLN A CA 1
ATOM 599 C C . GLN A 1 81 ? -23.749 -9.378 40.106 1.00 51.56 81 GLN A C 1
ATOM 601 O O . GLN A 1 81 ? -23.693 -10.394 39.407 1.00 51.56 81 GLN A O 1
ATOM 606 N N . PRO A 1 82 ? -24.767 -8.500 39.982 1.00 51.25 82 PRO A N 1
ATOM 607 C CA . PRO A 1 82 ? -25.771 -8.630 38.935 1.00 51.25 82 PRO A CA 1
ATOM 608 C C . PRO A 1 82 ? -25.103 -8.530 37.561 1.00 51.25 82 PRO A C 1
ATOM 610 O O . PRO A 1 82 ? -24.352 -7.599 37.272 1.00 51.25 82 PRO A O 1
ATOM 613 N N . ILE A 1 83 ? -25.382 -9.507 36.703 1.00 52.38 83 ILE A N 1
ATOM 614 C CA . ILE A 1 83 ? -24.800 -9.578 35.366 1.00 52.38 83 ILE A CA 1
ATOM 615 C C . ILE A 1 83 ? -25.633 -8.695 34.429 1.00 52.38 83 ILE A C 1
ATOM 617 O O . ILE A 1 83 ? -26.770 -9.039 34.097 1.00 52.38 83 ILE A O 1
ATOM 621 N N . SER A 1 84 ? -25.065 -7.581 33.965 1.00 54.25 84 SER A N 1
ATOM 622 C CA . SER A 1 84 ? -25.512 -6.947 32.721 1.00 54.25 84 SER A CA 1
ATOM 623 C C . SER A 1 84 ? -24.745 -7.607 31.580 1.00 54.25 84 SER A C 1
ATOM 625 O O . SER A 1 84 ? -23.535 -7.431 31.475 1.00 54.25 84 SER A O 1
ATOM 627 N N . LEU A 1 85 ? -25.422 -8.449 30.799 1.00 57.91 85 LEU A N 1
ATOM 628 C CA . LEU A 1 85 ? -24.854 -9.097 29.620 1.00 57.91 85 LEU A CA 1
ATOM 629 C C . LEU A 1 85 ? -25.771 -8.804 28.440 1.00 57.91 85 LEU A C 1
ATOM 631 O O . LEU A 1 85 ? -26.926 -9.247 28.423 1.00 57.91 85 LEU A O 1
ATOM 635 N N . THR A 1 86 ? -25.247 -8.088 27.453 1.00 60.31 86 THR A N 1
ATOM 636 C CA . THR A 1 86 ? -25.927 -7.914 26.174 1.00 60.31 86 THR A CA 1
ATOM 637 C C . THR A 1 86 ? -25.376 -8.964 25.223 1.00 60.31 86 THR A C 1
ATOM 639 O O . THR A 1 86 ? -24.183 -8.987 24.942 1.00 60.31 86 THR A O 1
ATOM 642 N N . LEU A 1 87 ? -26.236 -9.883 24.782 1.00 65.25 87 LEU A N 1
ATOM 643 C CA . LEU A 1 87 ? -25.871 -10.928 23.830 1.00 65.25 87 LEU A CA 1
ATOM 644 C C . LEU A 1 87 ? -26.569 -10.686 22.503 1.00 65.25 87 LEU A C 1
ATOM 646 O O . LEU A 1 87 ? -27.795 -10.576 22.449 1.00 65.25 87 LEU A O 1
ATOM 650 N N . GLU A 1 88 ? -25.796 -10.697 21.431 1.00 67.44 88 GLU A N 1
ATOM 651 C CA . GLU A 1 88 ? -26.312 -10.773 20.0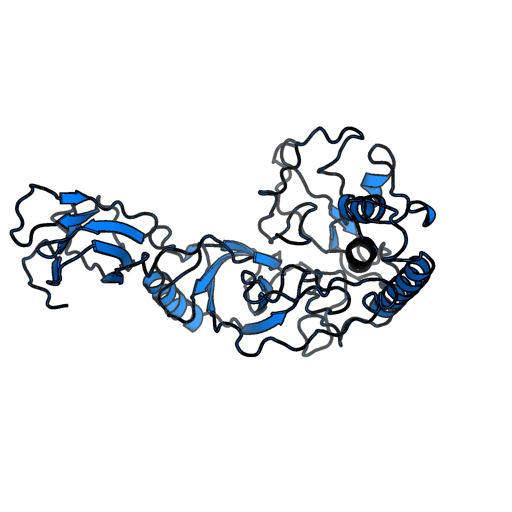80 1.00 67.44 88 GLU A CA 1
ATOM 652 C C . GLU A 1 88 ? -26.215 -12.217 19.581 1.00 67.44 88 GLU A C 1
ATOM 654 O O . GLU A 1 88 ? -25.141 -12.813 19.552 1.00 67.44 88 GLU A O 1
ATOM 659 N N . ILE A 1 89 ? -27.355 -12.810 19.222 1.00 71.06 89 ILE A N 1
ATOM 660 C CA . ILE A 1 89 ? -27.444 -14.234 18.878 1.00 71.06 89 ILE A CA 1
ATOM 661 C C . ILE A 1 89 ? -27.909 -14.363 17.429 1.00 71.06 89 ILE A C 1
ATOM 663 O O . ILE A 1 89 ? -29.006 -13.928 17.073 1.00 71.06 89 ILE A O 1
ATOM 667 N N . GLY A 1 90 ? -27.075 -14.971 16.585 1.00 68.19 90 GLY A N 1
ATOM 668 C CA . GLY A 1 90 ? -27.422 -15.371 15.219 1.00 68.19 90 GLY A CA 1
ATOM 669 C C . GLY A 1 90 ? -27.779 -16.854 15.156 1.00 68.19 90 GLY A C 1
ATOM 670 O O . GLY A 1 90 ? -27.121 -17.662 15.803 1.00 68.19 90 GLY A O 1
ATOM 671 N N . LEU A 1 91 ? -28.806 -17.218 14.382 1.00 70.81 91 LEU A N 1
ATOM 672 C CA . LEU A 1 91 ? -29.212 -18.610 14.148 1.00 70.81 91 LEU A CA 1
ATOM 673 C C . LEU A 1 91 ? -29.399 -18.855 12.650 1.00 70.81 91 LEU A C 1
ATOM 675 O O . LEU A 1 91 ? -30.215 -18.172 12.035 1.00 70.81 91 LEU A O 1
ATOM 679 N N . SER A 1 92 ? -28.715 -19.857 12.099 1.00 69.44 92 SER A N 1
ATOM 680 C CA . SER A 1 92 ? -28.791 -20.262 10.688 1.00 69.44 92 SER A CA 1
ATOM 681 C C . SER A 1 92 ? -28.970 -21.770 10.528 1.00 69.44 92 SER A C 1
ATOM 683 O O . SER A 1 92 ? -28.724 -22.545 11.452 1.00 69.44 92 SER A O 1
ATOM 685 N N . HIS A 1 93 ? -29.449 -22.163 9.347 1.00 65.75 93 HIS A N 1
ATOM 686 C CA . HIS A 1 93 ? -29.604 -23.550 8.900 1.00 65.75 93 HIS A CA 1
ATOM 687 C C . HIS A 1 93 ? -28.480 -24.017 7.962 1.00 65.75 93 HIS A C 1
ATOM 689 O O . HIS A 1 93 ? -28.454 -25.187 7.591 1.00 65.75 93 HIS A O 1
ATOM 695 N N . LEU A 1 94 ? -27.590 -23.104 7.573 1.00 68.62 94 LEU A N 1
ATOM 696 C CA . LEU A 1 94 ? -26.412 -23.356 6.750 1.00 68.62 94 LEU A CA 1
ATOM 697 C C . LEU A 1 94 ? -25.183 -23.093 7.634 1.00 68.62 94 LEU A C 1
ATOM 699 O O . LEU A 1 94 ? -24.916 -23.847 8.571 1.00 68.62 94 LEU A O 1
ATOM 703 N N . ASP A 1 95 ? -24.539 -21.949 7.430 1.00 63.72 95 ASP A N 1
ATOM 704 C CA . ASP A 1 95 ? -23.321 -21.556 8.131 1.00 63.72 95 ASP A CA 1
ATOM 705 C C . ASP A 1 95 ? -23.599 -20.547 9.258 1.00 63.72 95 ASP A C 1
ATOM 707 O O . ASP A 1 95 ? -24.659 -19.902 9.263 1.00 63.72 95 ASP A O 1
ATOM 711 N N . PRO A 1 96 ? -22.694 -20.396 10.244 1.00 64.19 96 PRO A N 1
ATOM 712 C CA . PRO A 1 96 ? -22.832 -19.395 11.298 1.00 64.19 96 PRO A CA 1
ATOM 713 C C . PRO A 1 96 ? -22.914 -17.970 10.713 1.00 64.19 96 PRO A C 1
ATOM 715 O O . PRO A 1 96 ? -21.995 -17.496 10.063 1.00 64.19 96 PRO A O 1
ATOM 718 N N . ILE A 1 97 ? -24.009 -17.247 10.988 1.00 62.69 97 ILE A N 1
ATOM 719 C CA . ILE A 1 97 ? -24.294 -15.912 10.395 1.00 62.69 97 ILE A CA 1
ATOM 720 C C . ILE A 1 97 ? -23.279 -14.840 10.813 1.00 62.69 97 ILE A C 1
ATOM 722 O O . ILE A 1 97 ? -23.181 -13.801 10.178 1.00 62.69 97 ILE A O 1
ATOM 726 N N . ARG A 1 98 ? -22.574 -15.051 11.926 1.00 64.12 98 ARG A N 1
ATOM 727 C CA . ARG A 1 98 ? -21.768 -14.013 12.587 1.00 64.12 98 ARG A CA 1
ATOM 728 C C . ARG A 1 98 ? -20.315 -14.424 12.752 1.00 64.12 98 ARG A C 1
ATOM 730 O O . ARG A 1 98 ? -19.658 -13.962 13.680 1.00 64.12 98 ARG A O 1
ATOM 737 N N . GLU A 1 99 ? -19.855 -15.378 11.947 1.00 63.94 99 GLU A N 1
ATOM 738 C CA . GLU A 1 99 ? -18.483 -15.854 12.064 1.00 63.94 99 GLU A CA 1
ATOM 739 C C . GLU A 1 99 ? -17.533 -14.674 11.837 1.00 63.94 99 GLU A C 1
ATOM 741 O O . GLU A 1 99 ? -17.708 -13.944 10.857 1.00 63.94 99 GLU A O 1
ATOM 746 N N . PRO A 1 100 ? -16.586 -14.417 12.759 1.00 62.44 100 PRO A N 1
ATOM 747 C CA . PRO A 1 100 ? -15.605 -13.369 12.551 1.00 62.44 100 PRO A CA 1
ATOM 748 C C . PRO A 1 100 ? -14.870 -13.675 11.252 1.00 62.44 100 PRO A C 1
ATOM 750 O O . PRO A 1 100 ? -14.263 -14.736 11.097 1.00 62.44 100 PRO A O 1
ATOM 753 N N . VAL A 1 101 ? -14.965 -12.751 10.300 1.00 66.19 101 VAL A N 1
ATOM 754 C CA . VAL A 1 101 ? -14.328 -12.934 9.000 1.00 66.19 101 VAL A CA 1
ATOM 755 C C . VAL A 1 101 ? -12.816 -12.923 9.249 1.00 66.19 101 VAL A C 1
ATOM 757 O O . VAL A 1 101 ? -12.342 -12.009 9.941 1.00 66.19 101 VAL A O 1
ATOM 760 N N . PRO A 1 102 ? -12.049 -13.900 8.716 1.00 64.19 102 PRO A N 1
ATOM 761 C CA . PRO A 1 102 ? -10.594 -13.897 8.818 1.00 64.19 102 PRO A CA 1
ATOM 762 C C . PRO A 1 102 ? -10.046 -12.516 8.463 1.00 64.19 102 PRO A C 1
ATOM 764 O O . PRO A 1 102 ? -10.597 -11.837 7.587 1.00 64.19 102 PRO A O 1
ATOM 767 N N . ASN A 1 103 ? -9.009 -12.072 9.177 1.00 62.12 103 ASN A N 1
ATOM 768 C CA . ASN A 1 103 ? -8.505 -10.716 9.005 1.00 62.12 103 ASN A CA 1
ATOM 769 C C . ASN A 1 103 ? -8.048 -10.519 7.553 1.00 62.12 103 ASN A C 1
ATOM 771 O O . ASN A 1 103 ? -7.086 -11.125 7.096 1.00 62.12 103 ASN A O 1
ATOM 775 N N . THR A 1 104 ? -8.817 -9.724 6.819 1.00 72.81 104 THR A N 1
ATOM 776 C CA . THR A 1 104 ? -8.680 -9.491 5.375 1.00 72.81 104 THR A CA 1
ATOM 777 C C . THR A 1 104 ? -8.497 -8.010 5.070 1.00 72.81 104 THR A C 1
ATOM 779 O O . THR A 1 104 ? -8.329 -7.631 3.910 1.00 72.81 104 THR A O 1
ATOM 782 N N . LEU A 1 105 ? -8.551 -7.170 6.109 1.00 84.62 105 LEU A N 1
ATOM 783 C CA . LEU A 1 105 ? -8.201 -5.770 6.006 1.00 84.62 105 LEU A CA 1
ATOM 784 C C . LEU A 1 105 ? -6.692 -5.670 5.825 1.00 84.62 105 LEU A C 1
ATOM 786 O O . LEU A 1 105 ? -5.924 -6.211 6.617 1.00 84.62 105 LEU A O 1
ATOM 790 N N . LEU A 1 106 ? -6.280 -4.954 4.790 1.00 86.31 106 LEU A N 1
ATOM 791 C CA . LEU A 1 106 ? -4.878 -4.690 4.518 1.00 86.31 106 LEU A CA 1
ATOM 792 C C . LEU A 1 106 ? -4.587 -3.228 4.828 1.00 86.31 106 LEU A C 1
ATOM 794 O O . LEU A 1 106 ? -5.280 -2.334 4.339 1.00 86.31 106 LEU A O 1
ATOM 798 N N . LEU A 1 107 ? -3.546 -2.981 5.612 1.00 88.19 107 LEU A N 1
ATOM 799 C CA . LEU A 1 107 ? -2.975 -1.649 5.769 1.00 88.19 107 LEU A CA 1
ATOM 800 C C . LEU A 1 107 ? -1.977 -1.399 4.635 1.00 88.19 107 LEU A C 1
ATOM 802 O O . LEU A 1 107 ? -1.089 -2.218 4.407 1.00 88.19 107 LEU A O 1
ATOM 806 N N . GLY A 1 108 ? -2.127 -0.282 3.922 1.00 87.56 108 GLY A N 1
ATOM 807 C CA . GLY A 1 108 ? -1.153 0.155 2.923 1.00 87.56 108 GLY A CA 1
ATOM 808 C C . GLY A 1 108 ? 0.036 0.859 3.568 1.00 87.56 108 GLY A C 1
ATOM 809 O O . GLY A 1 108 ? 1.167 0.377 3.498 1.00 87.56 108 GLY A O 1
ATOM 810 N N . ASP A 1 109 ? -0.228 2.005 4.194 1.00 90.94 109 ASP A N 1
ATOM 811 C CA . ASP A 1 109 ? 0.767 2.790 4.923 1.00 90.94 109 ASP A CA 1
ATOM 812 C C . ASP A 1 109 ? 0.093 3.826 5.832 1.00 90.94 109 ASP A C 1
ATOM 814 O O . ASP A 1 109 ? -1.105 4.110 5.715 1.00 90.94 109 ASP A O 1
ATOM 818 N N . THR A 1 110 ? 0.895 4.433 6.699 1.00 92.69 110 THR A N 1
ATOM 819 C CA . THR A 1 110 ? 0.493 5.524 7.594 1.00 92.69 110 THR A CA 1
ATOM 820 C C . THR A 1 110 ? 1.359 6.769 7.398 1.00 92.69 110 THR A C 1
ATOM 822 O O . THR A 1 110 ? 2.474 6.703 6.883 1.00 92.69 110 THR A O 1
ATOM 825 N N . THR A 1 111 ? 0.876 7.929 7.822 1.00 94.19 111 THR A N 1
ATOM 826 C CA . THR A 1 111 ? 1.698 9.126 8.068 1.00 94.19 111 THR A CA 1
ATOM 827 C C . THR A 1 111 ? 1.590 9.492 9.545 1.00 94.19 111 THR A C 1
ATOM 829 O O . THR A 1 111 ? 1.156 8.680 10.367 1.00 94.19 111 THR A O 1
ATOM 832 N N . SER A 1 112 ? 1.976 10.715 9.898 1.00 94.00 112 SER A N 1
ATOM 833 C CA . SER A 1 112 ? 1.746 11.269 11.227 1.00 94.00 112 SER A CA 1
ATOM 834 C C . SER A 1 112 ? 0.260 11.427 11.567 1.00 94.00 112 SER A C 1
ATOM 836 O O . SER A 1 112 ? -0.092 11.414 12.739 1.00 94.00 112 SER A O 1
ATOM 838 N N . ASN A 1 113 ? -0.625 11.570 10.576 1.00 94.69 113 ASN A N 1
ATOM 839 C CA . ASN A 1 113 ? -2.042 11.870 10.806 1.00 94.69 113 ASN A CA 1
ATOM 840 C C . ASN A 1 113 ? -3.014 11.222 9.804 1.00 94.69 113 ASN A C 1
ATOM 842 O O . ASN A 1 113 ? -4.218 11.486 9.856 1.00 94.69 113 ASN A O 1
ATOM 846 N N . GLN A 1 114 ? -2.515 10.391 8.892 1.00 95.62 114 GLN A N 1
ATOM 847 C CA . GLN A 1 114 ? -3.312 9.711 7.878 1.00 95.62 114 GLN A CA 1
ATOM 848 C C . GLN A 1 114 ? -2.981 8.225 7.817 1.00 95.62 114 GLN A C 1
ATOM 850 O O . GLN A 1 114 ? -1.908 7.786 8.234 1.00 95.62 114 GLN A O 1
ATOM 855 N N . ALA A 1 115 ? -3.901 7.451 7.257 1.00 94.94 115 ALA A N 1
ATOM 856 C CA . ALA A 1 115 ? -3.692 6.044 6.955 1.00 94.94 115 ALA A CA 1
ATOM 857 C C . ALA A 1 115 ? -4.520 5.629 5.737 1.00 94.94 115 ALA A C 1
ATOM 859 O O . ALA A 1 115 ? -5.551 6.234 5.434 1.00 94.94 115 ALA A O 1
ATOM 860 N N . ILE A 1 116 ? -4.075 4.583 5.044 1.00 93.56 116 ILE A N 1
ATOM 861 C CA . ILE A 1 116 ? -4.792 4.018 3.900 1.00 93.56 116 ILE A CA 1
ATOM 862 C C . ILE A 1 116 ? -5.008 2.517 4.075 1.00 93.56 116 ILE A C 1
ATOM 864 O O . ILE A 1 116 ? -4.071 1.766 4.339 1.00 93.56 116 ILE A O 1
ATOM 868 N N . PHE A 1 117 ? -6.253 2.079 3.908 1.00 92.81 117 PHE A N 1
ATOM 869 C CA . PHE A 1 117 ? -6.681 0.697 4.117 1.00 92.81 117 PHE A CA 1
ATOM 870 C C . PHE A 1 117 ? -7.345 0.121 2.876 1.00 92.81 117 PHE A C 1
ATOM 872 O O . PHE A 1 117 ? -7.986 0.850 2.117 1.00 92.81 117 PHE A O 1
ATOM 879 N N . PHE A 1 118 ? -7.269 -1.199 2.727 1.00 91.19 118 PHE A N 1
ATOM 880 C CA . PHE A 1 118 ? -7.896 -1.933 1.638 1.00 91.19 118 PHE A CA 1
ATOM 881 C C . PHE A 1 118 ? -8.729 -3.102 2.141 1.00 91.19 118 PHE A C 1
ATOM 883 O O . PHE A 1 118 ? -8.318 -3.844 3.031 1.00 91.19 118 PHE A O 1
ATOM 890 N N . SER A 1 119 ? -9.889 -3.302 1.524 1.00 89.62 119 SER A N 1
ATOM 891 C CA . SER A 1 119 ? -10.696 -4.497 1.750 1.00 89.62 119 SER A CA 1
ATOM 892 C C . SER A 1 119 ? -10.056 -5.729 1.093 1.00 89.62 119 SER A C 1
ATOM 894 O O . SER A 1 119 ? -9.213 -5.596 0.190 1.00 89.62 119 SER A O 1
ATOM 896 N N . PRO A 1 120 ? -10.529 -6.942 1.428 1.00 86.44 120 PRO A N 1
ATOM 897 C CA . PRO A 1 120 ? -10.383 -8.076 0.520 1.00 86.44 120 PRO A CA 1
ATOM 898 C C . PRO A 1 120 ? -10.950 -7.762 -0.870 1.00 86.44 120 PRO A C 1
ATOM 900 O O . PRO A 1 120 ? -11.772 -6.852 -1.041 1.00 86.44 120 PRO A O 1
ATOM 903 N N . VAL A 1 121 ? -10.511 -8.534 -1.864 1.00 88.06 121 VAL A N 1
ATOM 904 C CA . VAL A 1 121 ? -11.046 -8.455 -3.226 1.00 88.06 121 VAL A CA 1
ATOM 905 C C . VAL A 1 121 ? -12.543 -8.754 -3.198 1.00 88.06 121 VAL A C 1
ATOM 907 O O . VAL A 1 121 ? -12.957 -9.792 -2.685 1.00 88.06 121 VAL A O 1
ATOM 910 N N . PHE A 1 122 ? -13.349 -7.853 -3.757 1.00 87.88 122 PHE A N 1
ATOM 911 C CA . PHE A 1 122 ? -14.800 -8.034 -3.856 1.00 87.88 122 PHE A CA 1
ATOM 912 C C . PHE A 1 122 ? -15.277 -8.348 -5.278 1.00 87.88 122 PHE A C 1
ATOM 914 O O . PHE A 1 122 ? -16.382 -8.852 -5.451 1.00 87.88 122 PHE A O 1
ATOM 921 N N . ALA A 1 123 ? -14.472 -8.053 -6.302 1.00 88.12 123 ALA A N 1
ATOM 922 C CA . ALA A 1 123 ? -14.780 -8.399 -7.687 1.00 88.12 123 ALA A CA 1
ATOM 923 C C . ALA A 1 123 ? -13.493 -8.632 -8.479 1.00 88.12 123 ALA A C 1
ATOM 925 O O . ALA A 1 123 ? -12.601 -7.791 -8.469 1.00 88.12 123 ALA A O 1
ATOM 926 N N . GLN A 1 124 ? -13.398 -9.748 -9.193 1.00 84.56 124 GLN A N 1
ATOM 927 C CA . GLN A 1 124 ? -12.242 -10.038 -10.041 1.00 84.56 124 GLN A CA 1
ATOM 928 C C . GLN A 1 124 ? -12.329 -9.282 -11.369 1.00 84.56 124 GLN A C 1
ATOM 930 O O . GLN A 1 124 ? -13.419 -8.999 -11.870 1.00 84.56 124 GLN A O 1
ATOM 935 N N . VAL A 1 125 ? -11.175 -8.972 -11.959 1.00 79.44 125 VAL A N 1
ATOM 936 C CA . VAL A 1 125 ? -11.111 -8.501 -13.346 1.00 79.44 125 VAL A CA 1
ATOM 937 C C . VAL A 1 125 ? -11.005 -9.726 -14.242 1.00 79.44 125 VAL A C 1
ATOM 939 O O . VAL A 1 125 ? -10.142 -10.573 -14.026 1.00 79.44 125 VAL A O 1
ATOM 942 N N . GLN A 1 126 ? -11.882 -9.841 -15.241 1.00 69.12 126 GLN A N 1
ATOM 943 C CA . GLN A 1 126 ? -11.763 -10.906 -16.233 1.00 69.12 126 GLN A CA 1
ATOM 944 C C . GLN A 1 126 ? -10.466 -10.704 -17.024 1.00 69.12 126 GLN A C 1
ATOM 946 O O . GLN A 1 126 ? -10.339 -9.747 -17.790 1.00 69.12 126 GLN A O 1
ATOM 951 N N . SER A 1 127 ? -9.495 -11.597 -16.831 1.00 66.44 127 SER A N 1
ATOM 952 C CA . SER A 1 127 ? -8.328 -11.678 -17.698 1.00 66.44 127 SER A CA 1
ATOM 953 C C . SER A 1 127 ? -8.760 -12.327 -19.010 1.00 66.44 127 SER A C 1
ATOM 955 O O . SER A 1 127 ? -9.003 -13.530 -19.094 1.00 66.44 127 SER A O 1
ATOM 957 N N . ASN A 1 128 ? -8.898 -11.527 -20.064 1.00 62.84 128 ASN A N 1
ATOM 958 C CA . ASN A 1 128 ? -9.034 -12.102 -21.394 1.00 62.84 128 ASN A CA 1
ATOM 959 C C . ASN A 1 128 ? -7.712 -12.792 -21.737 1.00 62.84 128 ASN A C 1
ATOM 961 O O . ASN A 1 128 ? -6.658 -12.155 -21.704 1.00 62.84 128 ASN A O 1
ATOM 965 N N . ASN A 1 129 ? -7.763 -14.082 -22.073 1.00 64.75 129 ASN A N 1
ATOM 966 C CA . ASN A 1 129 ? -6.603 -14.784 -22.609 1.00 64.75 129 ASN A CA 1
ATOM 967 C C . ASN A 1 129 ? -6.225 -14.132 -23.940 1.00 64.75 129 ASN A C 1
ATOM 969 O O . ASN A 1 129 ? -6.892 -14.322 -24.956 1.00 64.75 129 ASN A O 1
ATOM 973 N N . LEU A 1 130 ? -5.171 -13.321 -23.910 1.00 72.38 130 LEU A N 1
ATOM 974 C CA . LEU A 1 130 ? -4.625 -12.675 -25.092 1.00 72.38 130 LEU A CA 1
ATOM 975 C C . LEU A 1 130 ? -3.967 -13.752 -25.958 1.00 72.38 130 LEU A C 1
ATOM 977 O O . LEU A 1 130 ? -2.948 -14.330 -25.580 1.00 72.38 130 LEU A O 1
ATOM 981 N N . THR A 1 131 ? -4.553 -14.031 -27.118 1.00 71.25 131 THR A N 1
ATOM 982 C CA . THR A 1 131 ? -4.010 -14.977 -28.097 1.00 71.25 131 THR A CA 1
ATOM 983 C C . THR A 1 131 ? -3.599 -14.244 -29.360 1.00 71.25 131 THR A C 1
ATOM 985 O O . THR A 1 131 ? -4.263 -13.301 -29.797 1.00 71.25 131 THR A O 1
ATOM 988 N N . TYR A 1 132 ? -2.523 -14.704 -29.993 1.00 74.12 132 TYR A N 1
ATOM 989 C CA . TYR A 1 132 ? -2.148 -14.229 -31.320 1.00 74.12 132 TYR A CA 1
ATOM 990 C C . TYR A 1 132 ? -3.314 -14.417 -32.319 1.00 74.12 132 TYR A C 1
ATOM 992 O O . TYR A 1 132 ? -3.996 -15.443 -32.252 1.00 74.12 132 TYR A O 1
ATOM 1000 N N . PRO A 1 133 ? -3.570 -13.477 -33.253 1.00 76.12 133 PRO A N 1
ATOM 1001 C CA . PRO A 1 133 ? -2.815 -12.247 -33.527 1.00 76.12 133 PRO A CA 1
ATOM 1002 C C . PRO A 1 133 ? -3.228 -11.025 -32.691 1.00 76.12 133 PRO A C 1
ATOM 1004 O O . PRO A 1 133 ? -2.549 -10.004 -32.743 1.00 76.12 133 PRO A O 1
ATOM 1007 N N . ASN A 1 134 ? -4.317 -11.099 -31.923 1.00 76.31 134 ASN A N 1
ATOM 1008 C CA . ASN A 1 134 ? -4.855 -9.966 -31.168 1.00 76.31 134 ASN A CA 1
ATOM 1009 C C . ASN A 1 134 ? -4.288 -9.930 -29.737 1.00 76.31 134 ASN A C 1
ATOM 1011 O O . ASN A 1 134 ? -5.000 -10.160 -28.759 1.00 76.31 134 ASN A O 1
ATOM 1015 N N . TYR A 1 135 ? -2.978 -9.690 -29.630 1.00 81.12 135 TYR A N 1
ATOM 1016 C CA . TYR A 1 135 ? -2.266 -9.609 -28.355 1.00 81.12 135 TYR A CA 1
ATOM 1017 C C . TYR A 1 135 ? -1.970 -8.147 -27.999 1.00 81.12 135 TYR A C 1
ATOM 1019 O O . TYR A 1 135 ? -1.040 -7.543 -28.529 1.00 81.12 135 TYR A O 1
ATOM 1027 N N . THR A 1 136 ? -2.758 -7.566 -27.095 1.00 85.50 136 THR A N 1
ATOM 1028 C CA . THR A 1 136 ? -2.594 -6.171 -26.657 1.00 85.50 136 THR A CA 1
ATOM 1029 C C . THR A 1 136 ? -2.096 -6.102 -25.224 1.00 85.50 136 THR A C 1
ATOM 1031 O O . THR A 1 136 ? -2.740 -6.628 -24.320 1.00 85.50 136 THR A O 1
ATOM 1034 N N . LEU A 1 137 ? -0.984 -5.407 -25.000 1.00 87.62 137 LEU A N 1
ATOM 1035 C CA . LEU A 1 137 ? -0.484 -5.135 -23.656 1.00 87.62 137 LEU A CA 1
ATOM 1036 C C . LEU A 1 137 ? -1.051 -3.821 -23.097 1.00 87.62 137 LEU A C 1
ATOM 1038 O O . LEU A 1 137 ? -1.384 -2.920 -23.872 1.00 87.62 137 LEU A O 1
ATOM 1042 N N . PRO A 1 138 ? -1.143 -3.674 -21.762 1.00 86.25 138 PRO A N 1
ATOM 1043 C CA . PRO A 1 138 ? -1.631 -2.441 -21.161 1.00 86.25 138 PRO A CA 1
ATOM 1044 C C . PRO A 1 138 ? -0.728 -1.248 -21.504 1.00 86.25 138 PRO A C 1
ATOM 1046 O O . PRO A 1 138 ? 0.496 -1.327 -21.382 1.00 86.25 138 PRO A O 1
ATOM 1049 N N . ALA A 1 139 ? -1.330 -0.119 -21.885 1.00 87.44 139 ALA A N 1
ATOM 1050 C CA . ALA A 1 139 ? -0.598 1.114 -22.173 1.00 87.44 139 ALA A CA 1
ATOM 1051 C C . ALA A 1 139 ? 0.141 1.645 -20.930 1.00 87.44 139 ALA A C 1
ATOM 1053 O O . ALA A 1 139 ? -0.289 1.406 -19.797 1.00 87.44 139 ALA A O 1
ATOM 1054 N N . GLY A 1 140 ? 1.229 2.397 -21.137 1.00 84.75 140 GLY A N 1
ATOM 1055 C CA . GLY A 1 140 ? 2.006 2.999 -20.046 1.00 84.75 140 GLY A CA 1
ATOM 1056 C C . GLY A 1 140 ? 1.179 3.958 -19.185 1.00 84.75 140 GLY A C 1
ATOM 1057 O O . GLY A 1 140 ? 1.207 3.863 -17.962 1.00 84.75 140 GLY A O 1
ATOM 1058 N N . ASN A 1 141 ? 0.367 4.812 -19.815 1.00 87.31 141 ASN A N 1
ATOM 1059 C CA . ASN A 1 141 ? -0.627 5.641 -19.130 1.00 87.31 141 ASN A CA 1
ATOM 1060 C C . ASN A 1 141 ? -1.955 4.883 -19.001 1.00 87.31 141 ASN A C 1
ATOM 1062 O O . ASN A 1 141 ? -2.912 5.142 -19.732 1.00 87.31 141 ASN A O 1
ATOM 1066 N N . LEU A 1 142 ? -1.977 3.876 -18.131 1.00 84.19 142 LEU A N 1
ATOM 1067 C CA . LEU A 1 142 ? -3.183 3.092 -17.891 1.00 84.19 142 LEU A CA 1
ATOM 1068 C C . LEU A 1 142 ? -4.286 3.984 -17.311 1.00 84.19 142 LEU A C 1
ATOM 1070 O O . LEU A 1 142 ? -4.023 4.781 -16.414 1.00 84.19 142 LEU A O 1
ATOM 1074 N N . SER A 1 143 ? -5.520 3.804 -17.772 1.00 84.31 143 SER A N 1
ATOM 1075 C CA . SER A 1 143 ? -6.715 4.309 -17.100 1.00 84.31 143 SER A CA 1
ATOM 1076 C C . SER A 1 143 ? -7.352 3.208 -16.254 1.00 84.31 143 SER A C 1
ATOM 1078 O O . SER A 1 143 ? -7.246 2.019 -16.564 1.00 84.31 143 SER A O 1
ATOM 1080 N N . SER A 1 144 ? -8.026 3.590 -15.168 1.00 79.56 144 SER A N 1
ATOM 1081 C CA . SER A 1 144 ? -8.800 2.622 -14.393 1.00 79.56 144 SER A CA 1
ATOM 1082 C C . SER A 1 144 ? -9.959 2.085 -15.241 1.00 79.56 144 SER A C 1
ATOM 1084 O O . SER A 1 144 ? -10.667 2.884 -15.861 1.00 79.56 144 SER A O 1
ATOM 1086 N N . PRO A 1 145 ? -10.181 0.758 -15.271 1.00 81.62 145 PRO A N 1
ATOM 1087 C CA . PRO A 1 145 ? -11.369 0.196 -15.898 1.00 81.62 145 PRO A CA 1
ATOM 1088 C C . PRO A 1 145 ? -12.642 0.665 -15.177 1.00 81.62 145 PRO A C 1
ATOM 1090 O O . PRO A 1 145 ? -12.586 1.210 -14.073 1.00 81.62 145 PRO A O 1
ATOM 1093 N N . ALA A 1 146 ? -13.801 0.450 -15.804 1.00 83.12 146 ALA A N 1
ATOM 1094 C CA . ALA A 1 146 ? -15.082 0.789 -15.193 1.00 83.12 146 ALA A CA 1
ATOM 1095 C C . ALA A 1 146 ? -15.267 0.038 -13.864 1.00 83.12 146 ALA A C 1
ATOM 1097 O O . ALA A 1 146 ? -15.037 -1.171 -13.784 1.00 83.12 146 ALA A O 1
ATOM 1098 N N . ILE A 1 147 ? -15.681 0.773 -12.832 1.00 84.06 147 ILE A N 1
ATOM 1099 C CA . ILE A 1 147 ? -15.955 0.218 -11.504 1.00 84.06 147 ILE A CA 1
ATOM 1100 C C . ILE A 1 147 ? -17.117 -0.792 -11.620 1.00 84.06 147 ILE A C 1
ATOM 1102 O O . ILE A 1 147 ? -18.075 -0.521 -12.351 1.00 84.06 147 ILE A O 1
ATOM 1106 N N . PRO A 1 148 ? -17.071 -1.941 -10.917 1.00 85.50 148 PRO A N 1
ATOM 1107 C CA . PRO A 1 148 ? -18.175 -2.897 -10.876 1.00 85.50 148 PRO A CA 1
ATOM 1108 C C . PRO A 1 148 ? -19.478 -2.250 -10.391 1.00 85.50 148 PRO A C 1
ATOM 1110 O O . PRO A 1 148 ? -19.453 -1.355 -9.551 1.00 85.50 148 PRO A O 1
ATOM 1113 N N . SER A 1 149 ? -20.623 -2.730 -10.882 1.00 80.31 149 SER A N 1
ATOM 1114 C CA . SER A 1 149 ? -21.922 -2.072 -10.674 1.00 80.31 149 SER A CA 1
ATOM 1115 C C . SER A 1 149 ? -22.388 -2.016 -9.214 1.00 80.31 149 SER A C 1
ATOM 1117 O O . SER A 1 149 ? -23.093 -1.079 -8.863 1.00 80.31 149 SER A O 1
ATOM 1119 N N . ASN A 1 150 ? -21.975 -2.968 -8.366 1.00 83.00 150 ASN A N 1
ATOM 1120 C CA . ASN A 1 150 ? -22.411 -3.071 -6.966 1.00 83.00 150 ASN A CA 1
ATOM 1121 C C . ASN A 1 150 ? -21.221 -3.337 -6.017 1.00 83.00 150 ASN A C 1
ATOM 1123 O O . ASN A 1 150 ? -21.021 -4.479 -5.597 1.00 83.00 150 ASN A O 1
ATOM 1127 N N . PRO A 1 151 ? -20.395 -2.329 -5.685 1.00 85.50 151 PRO A N 1
ATOM 1128 C CA . PRO A 1 151 ? -19.347 -2.498 -4.683 1.00 85.50 151 PRO A CA 1
ATOM 1129 C C . PRO A 1 151 ? -19.963 -2.637 -3.271 1.00 85.50 151 PRO A C 1
ATOM 1131 O O . PRO A 1 151 ? -20.876 -1.878 -2.946 1.00 85.50 151 PRO A O 1
ATOM 1134 N N . PRO A 1 152 ? -19.457 -3.537 -2.405 1.00 85.31 152 PRO A N 1
ATOM 1135 C CA . PRO A 1 152 ? -20.027 -3.791 -1.074 1.00 85.31 152 PRO A CA 1
ATOM 1136 C C . PRO A 1 152 ? -19.898 -2.573 -0.157 1.00 85.31 152 PRO A C 1
ATOM 1138 O O . PRO A 1 152 ? -18.813 -1.992 -0.079 1.00 85.31 152 PRO A O 1
ATOM 1141 N N . ASN A 1 153 ? -20.953 -2.189 0.566 1.00 87.88 153 ASN A N 1
ATOM 1142 C CA . ASN A 1 153 ? -20.949 -0.973 1.388 1.00 87.88 153 ASN A CA 1
ATOM 1143 C C . ASN A 1 153 ? -20.396 -1.197 2.810 1.00 87.88 153 ASN A C 1
ATOM 1145 O O . ASN A 1 153 ? -21.027 -0.880 3.818 1.00 87.88 153 ASN A O 1
ATOM 1149 N N . ASP A 1 154 ? -19.197 -1.767 2.877 1.00 88.50 154 ASP A N 1
ATOM 1150 C CA . ASP A 1 154 ? -18.492 -2.041 4.125 1.00 88.50 154 ASP A CA 1
ATOM 1151 C C . ASP A 1 154 ? -18.010 -0.740 4.798 1.00 88.50 154 ASP A C 1
ATOM 1153 O O . ASP A 1 154 ? -17.514 0.184 4.142 1.00 88.50 154 ASP A O 1
ATOM 1157 N N . THR A 1 155 ? -18.114 -0.684 6.127 1.00 89.12 155 THR A N 1
ATOM 1158 C CA . THR A 1 155 ? -17.730 0.479 6.942 1.00 89.12 155 THR A CA 1
ATOM 1159 C C . THR A 1 155 ? -16.437 0.201 7.705 1.00 89.12 155 THR A C 1
ATOM 1161 O O . THR A 1 155 ? -16.336 -0.798 8.415 1.00 89.12 155 THR A O 1
ATOM 1164 N N . LEU A 1 156 ? -15.459 1.105 7.591 1.00 91.19 156 LEU A N 1
ATOM 1165 C CA . LEU A 1 156 ? -14.230 1.073 8.385 1.00 91.19 156 LEU A CA 1
ATOM 1166 C C . LEU A 1 156 ? -14.461 1.762 9.736 1.00 91.19 156 LEU A C 1
ATOM 1168 O O . LEU A 1 156 ? -14.902 2.911 9.781 1.00 91.19 156 LEU A O 1
ATOM 1172 N N . LEU A 1 157 ? -14.113 1.080 10.824 1.00 89.81 157 LEU A N 1
ATOM 1173 C CA . LEU A 1 157 ? -14.072 1.639 12.171 1.00 89.81 157 LEU A CA 1
ATOM 1174 C C . LEU A 1 157 ? -12.638 1.684 12.685 1.00 89.81 157 LEU A C 1
ATOM 1176 O O . LEU A 1 157 ? -11.864 0.752 12.479 1.00 89.81 157 LEU A O 1
ATOM 1180 N N . LEU A 1 158 ? -12.312 2.770 13.381 1.00 90.75 158 LEU A N 1
ATOM 1181 C CA . LEU A 1 158 ? -10.996 3.034 13.951 1.00 90.75 158 LEU A CA 1
ATOM 1182 C C . LEU A 1 158 ? -11.154 3.446 15.403 1.00 90.75 158 LEU A C 1
ATOM 1184 O O . LEU A 1 158 ? -11.933 4.349 15.714 1.00 90.75 158 LEU A O 1
ATOM 1188 N N . ILE A 1 159 ? -10.416 2.780 16.282 1.00 89.62 159 ILE A N 1
ATOM 1189 C CA . ILE A 1 159 ? -10.469 3.014 17.723 1.00 89.62 159 ILE A CA 1
ATOM 1190 C C . ILE A 1 159 ? -9.026 3.004 18.246 1.00 89.62 159 ILE A C 1
ATOM 1192 O O . ILE A 1 159 ? -8.265 2.117 17.854 1.00 89.62 159 ILE A O 1
ATOM 1196 N N . PRO A 1 160 ? -8.604 3.953 19.105 1.00 90.06 160 PRO A N 1
ATOM 1197 C CA . PRO A 1 160 ? -7.312 3.868 19.773 1.00 90.06 160 PRO A CA 1
ATOM 1198 C C . PRO A 1 160 ? -7.215 2.551 20.534 1.00 90.06 160 PRO A C 1
ATOM 1200 O O . PRO A 1 160 ? -8.117 2.205 21.299 1.00 90.06 160 PRO A O 1
ATOM 1203 N N . THR A 1 161 ? -6.118 1.821 20.359 1.00 89.31 161 THR A N 1
ATOM 1204 C CA . THR A 1 161 ? -5.985 0.459 20.895 1.00 89.31 161 THR A CA 1
ATOM 1205 C C . THR A 1 161 ? -6.154 0.425 22.417 1.00 89.31 161 THR A C 1
ATOM 1207 O O . THR A 1 161 ? -6.750 -0.500 22.962 1.00 89.31 161 THR A O 1
ATOM 1210 N N . ALA A 1 162 ? -5.712 1.478 23.113 1.00 86.69 162 ALA A N 1
ATOM 1211 C CA . ALA A 1 162 ? -5.851 1.619 24.564 1.00 86.69 162 ALA A CA 1
ATOM 1212 C C . ALA A 1 162 ? -7.309 1.745 25.054 1.00 86.69 162 ALA A C 1
ATOM 1214 O O . ALA A 1 162 ? -7.582 1.519 26.230 1.00 86.69 162 ALA A O 1
ATOM 1215 N N . SER A 1 163 ? -8.244 2.111 24.175 1.00 83.69 163 SER A N 1
ATOM 1216 C CA . SER A 1 163 ? -9.667 2.277 24.495 1.00 83.69 163 SER A CA 1
ATOM 1217 C C . SER A 1 163 ? -10.494 1.015 24.228 1.00 83.69 163 SER A C 1
ATOM 1219 O O . SER A 1 163 ? -11.697 1.014 24.489 1.00 83.69 163 SER A O 1
ATOM 1221 N N . LEU A 1 164 ? -9.883 -0.054 23.705 1.00 81.56 164 LEU A N 1
ATOM 1222 C CA . LEU A 1 164 ? -10.600 -1.264 23.316 1.00 81.56 164 LEU A CA 1
ATOM 1223 C C . LEU A 1 164 ? -10.745 -2.274 24.458 1.00 81.56 164 LEU A C 1
ATOM 1225 O O . LEU A 1 164 ? -9.763 -2.619 25.121 1.00 81.56 164 LEU A O 1
ATOM 1229 N N . PRO A 1 165 ? -11.942 -2.859 24.634 1.00 75.69 165 PRO A N 1
ATOM 1230 C CA . PRO A 1 165 ? -12.107 -4.056 25.440 1.00 75.69 165 PRO A CA 1
ATOM 1231 C C . PRO A 1 165 ? -11.553 -5.260 24.665 1.00 75.69 165 PRO A C 1
ATOM 1233 O O . PRO A 1 165 ? -12.254 -5.864 23.857 1.00 75.69 165 PRO A O 1
ATOM 1236 N N . VAL A 1 166 ? -10.288 -5.621 24.914 1.00 72.12 166 VAL A N 1
ATOM 1237 C CA . VAL A 1 166 ? -9.566 -6.701 24.201 1.00 72.12 166 VAL A CA 1
ATOM 1238 C C . VAL A 1 166 ? -10.343 -8.027 24.190 1.00 72.12 166 VAL A C 1
ATOM 1240 O O . VAL A 1 166 ? -10.265 -8.786 23.230 1.00 72.12 166 VAL A O 1
ATOM 1243 N N . SER A 1 167 ? -11.147 -8.290 25.223 1.00 70.81 167 SER A N 1
ATOM 1244 C CA . SER A 1 167 ? -11.979 -9.490 25.348 1.00 70.81 167 SER A CA 1
ATOM 1245 C C . SER A 1 167 ? -13.229 -9.511 24.463 1.00 70.81 167 SER A C 1
ATOM 1247 O O . SER A 1 167 ? -13.923 -10.521 24.488 1.00 70.81 167 SER A O 1
ATOM 1249 N N . LEU A 1 168 ? -13.538 -8.437 23.728 1.00 73.94 168 LEU A N 1
ATOM 1250 C CA . LEU A 1 168 ? -14.748 -8.276 22.905 1.00 73.94 168 LEU A CA 1
ATOM 1251 C C . LEU A 1 168 ? -14.436 -7.850 21.458 1.00 73.94 168 LEU A C 1
ATOM 1253 O O . LEU A 1 168 ? -15.299 -7.337 20.751 1.00 73.94 168 LEU A O 1
ATOM 1257 N N . THR A 1 169 ? -13.202 -8.040 20.995 1.00 76.88 169 THR A N 1
ATOM 1258 C CA . THR A 1 169 ? -12.743 -7.591 19.668 1.00 76.88 169 THR A CA 1
ATOM 1259 C C . THR A 1 169 ? -13.316 -8.392 18.500 1.00 76.88 169 THR A C 1
ATOM 1261 O O . THR A 1 169 ? -13.115 -8.014 17.353 1.00 76.88 169 THR A O 1
ATOM 1264 N N . HIS A 1 170 ? -14.041 -9.483 18.757 1.00 77.06 170 HIS A N 1
ATOM 1265 C CA . HIS A 1 170 ? -14.813 -10.203 17.739 1.00 77.06 170 HIS A CA 1
ATOM 1266 C C . HIS A 1 170 ? -16.311 -9.841 17.793 1.00 77.06 170 HIS A C 1
ATOM 1268 O O . HIS A 1 170 ? -17.135 -10.435 17.090 1.00 77.06 170 HIS A O 1
ATOM 1274 N N . SER A 1 171 ? -16.668 -8.837 18.606 1.00 77.88 171 SER A N 1
ATOM 1275 C CA . SER A 1 171 ? -18.033 -8.363 18.796 1.00 77.88 171 SER A CA 1
ATOM 1276 C C . SER A 1 171 ? -18.370 -7.128 17.990 1.00 77.88 171 SER A C 1
ATOM 1278 O O . SER A 1 171 ? -18.024 -6.015 18.371 1.00 77.88 171 SER A O 1
ATOM 1280 N N . ALA A 1 172 ? -19.100 -7.311 16.883 1.00 78.00 172 ALA A N 1
ATOM 1281 C CA . ALA A 1 172 ? -19.528 -6.204 16.031 1.00 78.00 172 ALA A CA 1
ATOM 1282 C C . ALA A 1 172 ? -20.359 -5.168 16.808 1.00 78.00 172 ALA A C 1
ATOM 1284 O O . ALA A 1 172 ? -20.184 -3.968 16.603 1.00 78.00 172 ALA A O 1
ATOM 1285 N N . CYS A 1 173 ? -21.229 -5.602 17.728 1.00 77.00 173 CYS A N 1
ATOM 1286 C CA . CYS A 1 173 ? -22.010 -4.694 18.568 1.00 77.00 173 CYS A CA 1
ATOM 1287 C C . CYS A 1 173 ? -21.138 -3.955 19.595 1.00 77.00 173 CYS A C 1
ATOM 1289 O O . CYS A 1 173 ? -21.239 -2.730 19.678 1.00 77.00 173 CYS A O 1
ATOM 1291 N N . ALA A 1 174 ? -20.215 -4.649 20.273 1.00 77.81 174 ALA A N 1
ATOM 1292 C CA . ALA A 1 174 ? -19.301 -4.004 21.217 1.00 77.81 174 ALA A CA 1
ATOM 1293 C C . ALA A 1 174 ? -18.392 -2.987 20.522 1.00 77.81 174 ALA A C 1
ATOM 1295 O O . ALA A 1 174 ? -18.231 -1.861 20.992 1.00 77.81 174 ALA A O 1
ATOM 1296 N N . ILE A 1 175 ? -17.852 -3.344 19.355 1.00 81.06 175 ILE A N 1
ATOM 1297 C CA . ILE A 1 175 ? -17.026 -2.447 18.543 1.00 81.06 175 ILE A CA 1
ATOM 1298 C C . ILE A 1 175 ? -17.842 -1.229 18.109 1.00 81.06 175 ILE A C 1
ATOM 1300 O O . ILE A 1 175 ? -17.361 -0.107 18.249 1.00 81.06 175 ILE A O 1
ATOM 1304 N N . LYS A 1 176 ? -19.085 -1.406 17.638 1.00 81.06 176 LYS A N 1
ATOM 1305 C CA . LYS A 1 176 ? -19.967 -0.280 17.285 1.00 81.06 176 LYS A CA 1
ATOM 1306 C C . LYS A 1 176 ? -20.214 0.644 18.470 1.00 81.06 176 LYS A C 1
ATOM 1308 O O . LYS A 1 176 ? -20.090 1.860 18.325 1.00 81.06 176 LYS A O 1
ATOM 1313 N N . ASN A 1 177 ? -20.515 0.092 19.639 1.00 81.38 177 ASN A N 1
ATOM 1314 C CA . ASN A 1 177 ? -20.800 0.879 20.835 1.00 81.38 177 ASN A CA 1
ATOM 1315 C C . ASN A 1 177 ? -19.574 1.669 21.309 1.00 81.38 177 ASN A C 1
ATOM 1317 O O . ASN A 1 177 ? -19.683 2.861 21.593 1.00 81.38 177 ASN A O 1
ATOM 1321 N N . VAL A 1 178 ? -18.385 1.063 21.293 1.00 80.94 178 VAL A N 1
ATOM 1322 C CA . VAL A 1 178 ? -17.136 1.780 21.596 1.00 80.94 178 VAL A CA 1
ATOM 1323 C C . VAL A 1 178 ? -16.826 2.822 20.516 1.00 80.94 178 VAL A C 1
ATOM 1325 O O . VAL A 1 178 ? -16.457 3.953 20.834 1.00 80.94 178 VAL A O 1
ATOM 1328 N N . SER A 1 179 ? -17.025 2.479 19.240 1.00 80.06 179 SER A N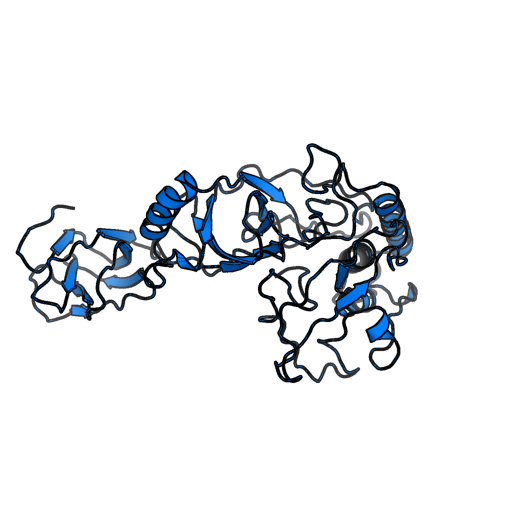 1
ATOM 1329 C CA . SER A 1 179 ? -16.743 3.384 18.124 1.00 80.06 179 SER A CA 1
ATOM 1330 C C . SER A 1 179 ? -17.647 4.610 18.113 1.00 80.06 179 SER A C 1
ATOM 1332 O O . SER A 1 179 ? -17.161 5.685 17.805 1.00 80.06 179 SER A O 1
ATOM 1334 N N . THR A 1 180 ? -18.928 4.495 18.474 1.00 75.94 180 THR A N 1
ATOM 1335 C CA . THR A 1 180 ? -19.861 5.635 18.452 1.00 75.94 180 THR A CA 1
ATOM 1336 C C . THR A 1 180 ? -19.515 6.648 19.536 1.00 75.94 180 THR A C 1
ATOM 1338 O O . THR A 1 180 ? -19.507 7.848 19.269 1.00 75.94 180 THR A O 1
ATOM 1341 N N . GLY A 1 181 ? -19.145 6.178 20.732 1.00 72.12 181 GLY A N 1
ATOM 1342 C CA . GLY A 1 181 ? -18.646 7.043 21.801 1.00 72.12 181 GLY A CA 1
ATOM 1343 C C . GLY A 1 181 ? -17.346 7.754 21.421 1.00 72.12 181 GLY A C 1
ATOM 1344 O O . GLY A 1 181 ? -17.202 8.950 21.667 1.00 72.12 181 GLY A O 1
ATOM 1345 N N . PHE A 1 182 ? -16.424 7.041 20.770 1.00 72.81 182 PHE A N 1
ATOM 1346 C CA . PHE A 1 182 ? -15.140 7.605 20.361 1.00 72.81 182 PHE A CA 1
ATOM 1347 C C . PHE A 1 182 ? -15.244 8.528 19.134 1.00 72.81 182 PHE A C 1
ATOM 1349 O O . PHE A 1 182 ? -14.714 9.634 19.155 1.00 72.81 182 PHE A O 1
ATOM 1356 N N . GLN A 1 183 ? -15.960 8.133 18.079 1.00 69.25 183 GLN A N 1
ATOM 1357 C CA . GLN A 1 183 ? -16.164 8.946 16.872 1.00 69.25 183 GLN A CA 1
ATOM 1358 C C . GLN A 1 183 ? -16.964 10.224 17.149 1.00 69.25 183 GLN A C 1
ATOM 1360 O O . GLN A 1 183 ? -16.792 11.206 16.440 1.00 69.25 183 GLN A O 1
ATOM 1365 N N . ALA A 1 184 ? -17.787 10.262 18.202 1.00 64.56 184 ALA A N 1
ATOM 1366 C CA . ALA A 1 184 ? -18.413 11.506 18.653 1.00 64.56 184 ALA A CA 1
ATOM 1367 C C . ALA A 1 184 ? -17.397 12.531 19.203 1.00 64.56 184 ALA A C 1
ATOM 1369 O O . ALA A 1 184 ? -17.704 13.718 19.283 1.00 64.56 184 ALA A O 1
ATOM 1370 N N . GLN A 1 185 ? -16.200 12.082 19.594 1.00 63.50 185 GLN A N 1
ATOM 1371 C CA . GLN A 1 185 ? -15.128 12.911 20.154 1.00 63.50 185 GLN A CA 1
ATOM 1372 C C . GLN A 1 185 ? -13.948 13.091 19.186 1.00 63.50 185 GLN A C 1
ATOM 1374 O O . GLN A 1 185 ? -13.226 14.083 19.271 1.00 63.50 185 GLN A O 1
ATOM 1379 N N . ALA A 1 186 ? -13.749 12.149 18.264 1.00 70.12 186 ALA A N 1
ATOM 1380 C CA . ALA A 1 186 ? -12.676 12.161 17.281 1.00 70.12 186 ALA A CA 1
ATOM 1381 C C . ALA A 1 186 ? -13.128 12.790 15.955 1.00 70.12 186 ALA A C 1
ATOM 1383 O O . ALA A 1 186 ? -14.133 12.400 15.373 1.00 70.12 186 ALA A O 1
ATOM 1384 N N . SER A 1 187 ? -12.348 13.740 15.437 1.00 74.69 187 SER A N 1
ATOM 1385 C CA . SER A 1 187 ? -12.610 14.414 14.154 1.00 74.69 187 SER A CA 1
ATOM 1386 C C . SER A 1 187 ? -11.908 13.708 12.989 1.00 74.69 187 SER A C 1
ATOM 1388 O O . SER A 1 187 ? -11.110 14.322 12.283 1.00 74.69 187 SER A O 1
ATOM 1390 N N . PHE A 1 188 ? -12.147 12.406 12.812 1.00 85.62 188 PHE A N 1
ATOM 1391 C CA . PHE A 1 188 ? -11.567 11.671 11.684 1.00 85.62 188 PHE A CA 1
ATOM 1392 C C . PHE A 1 188 ? -12.418 11.833 10.429 1.00 85.62 188 PHE A C 1
ATOM 1394 O O . PHE A 1 188 ? -13.644 11.734 10.485 1.00 85.62 188 PHE A O 1
ATOM 1401 N N . LEU A 1 189 ? -11.761 12.012 9.286 1.00 90.50 189 LEU A N 1
ATOM 1402 C CA . LEU A 1 189 ? -12.405 11.974 7.977 1.00 90.50 189 LEU A CA 1
ATOM 1403 C C . LEU A 1 189 ? -12.028 10.665 7.287 1.00 90.50 189 LEU A C 1
ATOM 1405 O O . LEU A 1 189 ? -10.848 10.385 7.101 1.00 90.50 189 LEU A O 1
ATOM 1409 N N . ILE A 1 190 ? -13.023 9.858 6.918 1.00 92.62 190 ILE A N 1
ATOM 1410 C CA . ILE A 1 190 ? -12.815 8.592 6.208 1.00 92.62 190 ILE A CA 1
ATOM 1411 C C . ILE A 1 190 ? -13.458 8.707 4.829 1.00 92.62 190 ILE A C 1
ATOM 1413 O O . ILE A 1 190 ? -14.681 8.744 4.706 1.00 92.62 190 ILE A O 1
ATOM 1417 N N . ASN A 1 191 ? -12.633 8.741 3.787 1.00 93.62 191 ASN A N 1
ATOM 1418 C CA . ASN A 1 191 ? -13.076 8.760 2.401 1.00 93.62 191 ASN A CA 1
ATOM 1419 C C . ASN A 1 191 ? -12.933 7.366 1.780 1.00 93.62 191 ASN A C 1
ATOM 1421 O O . ASN A 1 191 ? -11.847 6.784 1.768 1.00 93.62 191 ASN A O 1
ATOM 1425 N N . ARG A 1 192 ? -14.033 6.825 1.254 1.00 93.06 192 ARG A N 1
ATOM 1426 C CA . ARG A 1 192 ? -14.080 5.497 0.638 1.00 93.06 192 ARG A CA 1
ATOM 1427 C C . ARG A 1 192 ? -14.109 5.614 -0.884 1.00 93.06 192 ARG A C 1
ATOM 1429 O O . ARG A 1 192 ? -14.942 6.316 -1.445 1.00 93.06 192 ARG A O 1
ATOM 1436 N N . SER A 1 193 ? -13.263 4.844 -1.557 1.00 92.38 193 SER A N 1
ATOM 1437 C CA . SER A 1 193 ? -13.236 4.715 -3.018 1.00 92.38 193 SER A CA 1
ATOM 1438 C C . SER A 1 193 ? -13.057 3.254 -3.440 1.00 92.38 193 SER A C 1
ATOM 1440 O O . SER A 1 193 ? -12.827 2.383 -2.604 1.00 92.38 193 SER A O 1
ATOM 1442 N N . SER A 1 194 ? -13.211 2.959 -4.732 1.00 91.81 194 SER A N 1
ATOM 1443 C CA . SER A 1 194 ? -12.894 1.640 -5.297 1.00 91.81 194 SER A CA 1
ATOM 1444 C C . SER A 1 194 ? -11.602 1.727 -6.094 1.00 91.81 194 SER A C 1
ATOM 1446 O O . SER A 1 194 ? -11.426 2.659 -6.878 1.00 91.81 194 SER A O 1
ATOM 1448 N N . VAL A 1 195 ? -10.717 0.751 -5.917 1.00 90.56 195 VAL A N 1
ATOM 1449 C CA . VAL A 1 195 ? -9.414 0.714 -6.582 1.00 90.56 195 VAL A CA 1
ATOM 1450 C C . VAL A 1 195 ? -9.129 -0.676 -7.134 1.00 90.56 195 VAL A C 1
ATOM 1452 O O . VAL A 1 195 ? -9.487 -1.692 -6.534 1.00 90.56 195 VAL A O 1
ATOM 1455 N N . LEU A 1 196 ? -8.456 -0.710 -8.279 1.00 88.50 196 LEU A N 1
ATOM 1456 C CA . LEU A 1 196 ? -7.859 -1.914 -8.835 1.00 88.50 196 LEU A CA 1
ATOM 1457 C C . LEU A 1 196 ? -6.358 -1.864 -8.542 1.00 88.50 196 LEU A C 1
ATOM 1459 O O . LEU A 1 196 ? -5.632 -1.138 -9.216 1.00 88.50 196 LEU A O 1
ATOM 1463 N N . ARG A 1 197 ? -5.921 -2.567 -7.493 1.00 81.94 197 ARG A N 1
ATOM 1464 C CA . ARG A 1 197 ? -4.535 -2.512 -6.991 1.00 81.94 197 ARG A CA 1
ATOM 1465 C C . ARG A 1 197 ? -3.600 -3.474 -7.734 1.00 81.94 197 ARG A C 1
ATOM 1467 O O . ARG A 1 197 ? -2.403 -3.223 -7.854 1.00 81.94 197 ARG A O 1
ATOM 1474 N N . ASP A 1 198 ? -4.149 -4.579 -8.219 1.00 76.56 198 ASP A N 1
ATOM 1475 C CA . ASP A 1 198 ? -3.428 -5.674 -8.858 1.00 76.56 198 ASP A CA 1
ATOM 1476 C C . ASP A 1 198 ? -4.362 -6.464 -9.796 1.00 76.56 198 ASP A C 1
ATOM 1478 O O . ASP A 1 198 ? -5.520 -6.099 -10.010 1.00 76.56 198 ASP A O 1
ATOM 1482 N N . ALA A 1 199 ? -3.848 -7.555 -10.367 1.00 75.62 199 ALA A N 1
ATOM 1483 C CA . ALA A 1 199 ? -4.624 -8.461 -11.209 1.00 75.62 199 ALA A CA 1
ATOM 1484 C C . ALA A 1 199 ? -5.656 -9.302 -10.428 1.00 75.62 199 ALA A C 1
ATOM 1486 O O . ALA A 1 199 ? -6.522 -9.914 -11.051 1.00 75.62 199 ALA A O 1
ATOM 1487 N N . ASN A 1 200 ? -5.594 -9.337 -9.090 1.00 77.56 200 ASN A N 1
ATOM 1488 C CA . ASN A 1 200 ? -6.481 -10.164 -8.267 1.00 77.56 200 ASN A CA 1
ATOM 1489 C C . ASN A 1 200 ? -7.900 -9.591 -8.237 1.00 77.56 200 ASN A C 1
ATOM 1491 O O . ASN A 1 200 ? -8.866 -10.353 -8.180 1.00 77.56 200 ASN A O 1
ATOM 1495 N N . GLY A 1 201 ? -8.037 -8.264 -8.318 1.00 86.50 201 GLY A N 1
ATOM 1496 C CA . GLY A 1 201 ? -9.317 -7.610 -8.556 1.00 86.50 201 GLY A CA 1
ATOM 1497 C C . GLY A 1 201 ? -9.539 -6.308 -7.791 1.00 86.50 201 GLY A C 1
ATOM 1498 O O . GLY A 1 201 ? -8.641 -5.716 -7.193 1.00 86.50 201 GLY A O 1
ATOM 1499 N N . TRP A 1 202 ? -10.786 -5.856 -7.837 1.00 90.12 202 TRP A N 1
ATOM 1500 C CA . TRP A 1 202 ? -11.282 -4.651 -7.195 1.00 90.12 202 TRP A CA 1
ATOM 1501 C C . TRP A 1 202 ? -11.360 -4.794 -5.679 1.00 90.12 202 TRP A C 1
ATOM 1503 O O . TRP A 1 202 ? -11.871 -5.785 -5.149 1.00 90.12 202 TRP A O 1
ATOM 1513 N N . ARG A 1 203 ? -10.900 -3.747 -4.994 1.00 91.25 203 ARG A N 1
ATOM 1514 C CA . ARG A 1 203 ? -10.929 -3.589 -3.539 1.00 91.25 203 ARG A CA 1
ATOM 1515 C C . ARG A 1 203 ? -11.526 -2.231 -3.182 1.00 91.25 203 ARG A C 1
ATOM 1517 O O . ARG A 1 203 ? -11.435 -1.275 -3.957 1.00 91.25 203 ARG A O 1
ATOM 1524 N N . ALA A 1 204 ? -12.156 -2.139 -2.017 1.00 92.12 204 ALA A N 1
ATOM 1525 C CA . ALA A 1 204 ? -12.490 -0.854 -1.425 1.00 92.12 204 ALA A CA 1
ATOM 1526 C C . ALA A 1 204 ? -11.217 -0.274 -0.802 1.00 92.12 204 ALA A C 1
ATOM 1528 O O . ALA A 1 204 ? -10.451 -1.002 -0.176 1.00 92.12 204 ALA A O 1
ATOM 1529 N N . GLN A 1 205 ? -11.000 1.020 -0.993 1.00 93.88 205 GLN A N 1
ATOM 1530 C CA . GLN A 1 205 ? -9.914 1.788 -0.409 1.00 93.88 205 GLN A CA 1
ATOM 1531 C C . GLN A 1 205 ? -10.515 2.810 0.551 1.00 93.88 205 GLN A C 1
ATOM 1533 O O . GLN A 1 205 ? -11.367 3.601 0.145 1.00 93.88 205 GLN A O 1
ATOM 1538 N N . TRP A 1 206 ? -10.045 2.829 1.792 1.00 95.19 206 TRP A N 1
ATOM 1539 C CA . TRP A 1 206 ? -10.381 3.865 2.764 1.00 95.19 206 TRP A CA 1
ATOM 1540 C C . TRP A 1 206 ? -9.159 4.734 3.016 1.00 95.19 206 TRP A C 1
ATOM 1542 O O . TRP A 1 206 ? -8.128 4.242 3.469 1.00 95.19 206 TRP A O 1
ATOM 1552 N N . PHE A 1 207 ? -9.286 6.020 2.714 1.00 95.81 207 PHE A N 1
ATOM 1553 C CA . PHE A 1 207 ? -8.313 7.044 3.056 1.00 95.81 207 PHE A CA 1
ATOM 1554 C C . PHE A 1 207 ? -8.790 7.773 4.307 1.00 95.81 207 PHE A C 1
ATOM 1556 O O . PHE A 1 207 ? -9.918 8.262 4.347 1.00 95.81 207 PHE A O 1
ATOM 1563 N N . VAL A 1 208 ? -7.954 7.781 5.336 1.00 95.75 208 VAL A N 1
ATOM 1564 C CA . VAL A 1 208 ? -8.294 8.256 6.674 1.00 95.75 208 VAL A CA 1
ATOM 1565 C C . VAL A 1 208 ? -7.426 9.453 7.002 1.00 95.75 208 VAL A C 1
ATOM 1567 O O . VAL A 1 208 ? -6.211 9.389 6.835 1.00 95.75 208 VAL A O 1
ATOM 1570 N N . GLU A 1 209 ? -8.039 10.507 7.526 1.00 94.81 209 GLU A N 1
ATOM 1571 C CA . GLU A 1 209 ? -7.375 11.744 7.927 1.00 94.81 209 GLU A CA 1
ATOM 1572 C C . GLU A 1 209 ? -7.771 12.152 9.348 1.00 94.81 209 GLU A C 1
ATOM 1574 O O . GLU A 1 209 ? -8.836 11.779 9.844 1.00 94.81 209 GLU A O 1
ATOM 1579 N N . GLY A 1 210 ? -6.923 12.959 9.989 1.00 93.12 210 GLY A N 1
ATOM 1580 C CA . GLY A 1 210 ? -7.174 13.498 11.328 1.00 93.12 210 GLY A CA 1
ATOM 1581 C C . GLY A 1 210 ? -6.735 12.580 12.471 1.00 93.12 210 GLY A C 1
ATOM 1582 O O . GLY A 1 210 ? -7.136 12.805 13.611 1.00 93.12 210 GLY A O 1
ATOM 1583 N N . LEU A 1 211 ? -5.920 11.558 12.192 1.00 93.75 211 LEU A N 1
ATOM 1584 C CA . LEU A 1 211 ? -5.336 10.699 13.224 1.00 93.75 211 LEU A CA 1
ATOM 1585 C C . LEU A 1 211 ? -4.311 11.474 14.063 1.00 93.75 211 LEU A C 1
ATOM 1587 O O . LEU A 1 211 ? -3.691 12.429 13.591 1.00 93.75 211 LEU A O 1
ATOM 1591 N N . THR A 1 212 ? -4.106 11.049 15.308 1.00 93.50 212 THR A N 1
ATOM 1592 C CA . THR A 1 212 ? -3.037 11.593 16.152 1.00 93.50 212 THR A CA 1
ATOM 1593 C C . THR A 1 212 ? -1.727 10.880 15.855 1.00 93.50 212 THR A C 1
ATOM 1595 O O . THR A 1 212 ? -1.717 9.671 15.620 1.00 93.50 212 THR A O 1
ATOM 1598 N N . SER A 1 213 ? -0.61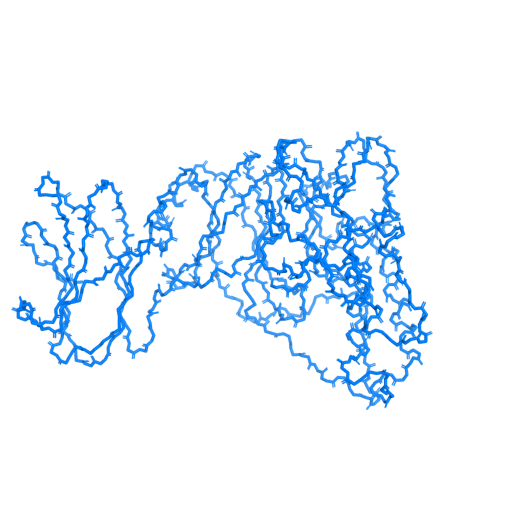5 11.614 15.866 1.00 94.06 213 SER A N 1
ATOM 1599 C CA . SER A 1 213 ? 0.715 11.055 15.614 1.00 94.06 213 SER A CA 1
ATOM 1600 C C . SER A 1 213 ? 1.176 10.133 16.735 1.00 94.06 213 SER A C 1
ATOM 1602 O O . SER A 1 213 ? 0.715 10.241 17.874 1.00 94.06 213 SER A O 1
ATOM 1604 N N . PHE A 1 214 ? 2.067 9.197 16.398 1.00 91.50 214 PHE A N 1
ATOM 1605 C CA . PHE A 1 214 ? 2.651 8.228 17.327 1.00 91.50 214 PHE A CA 1
ATOM 1606 C C . PHE A 1 214 ? 1.619 7.516 18.228 1.00 91.50 214 PHE A C 1
ATOM 1608 O O . PHE A 1 214 ? 1.823 7.335 19.429 1.00 91.50 214 PHE A O 1
ATOM 1615 N N . THR A 1 215 ? 0.465 7.157 17.661 1.00 91.12 215 THR A N 1
ATOM 1616 C CA . THR A 1 215 ? -0.677 6.591 18.391 1.00 91.12 215 THR A CA 1
ATOM 1617 C C . THR A 1 215 ? -1.073 5.236 17.817 1.00 91.12 215 THR A C 1
ATOM 1619 O O . THR A 1 215 ? -1.248 5.089 16.608 1.00 91.12 215 THR A O 1
ATOM 1622 N N . ASN A 1 216 ? -1.223 4.245 18.699 1.00 91.50 216 ASN A N 1
ATOM 1623 C CA . ASN A 1 216 ? -1.694 2.912 18.335 1.00 91.50 216 ASN A CA 1
ATOM 1624 C C . ASN A 1 216 ? -3.212 2.908 18.152 1.00 91.50 216 ASN A C 1
ATOM 1626 O O . ASN A 1 216 ? -3.965 3.253 19.068 1.00 91.50 216 ASN A O 1
ATOM 1630 N N . TYR A 1 217 ? -3.645 2.449 16.989 1.00 91.50 217 TYR A N 1
ATOM 1631 C CA . TYR A 1 217 ? -5.037 2.267 16.622 1.00 91.50 217 TYR A CA 1
ATOM 1632 C C . TYR A 1 217 ? -5.306 0.814 16.251 1.00 91.50 217 TYR A C 1
ATOM 1634 O O . TYR A 1 217 ? -4.419 0.065 15.842 1.00 91.50 217 TYR A O 1
ATOM 1642 N N . THR A 1 218 ? -6.565 0.418 16.368 1.00 90.56 218 THR A N 1
ATOM 1643 C CA . THR A 1 218 ? -7.074 -0.832 15.816 1.00 90.56 218 THR A CA 1
ATOM 1644 C C . THR A 1 218 ? -8.180 -0.518 14.826 1.00 90.56 218 THR A C 1
ATOM 1646 O O . THR A 1 218 ? -9.100 0.252 15.122 1.00 90.56 218 THR A O 1
ATOM 1649 N N . ALA A 1 219 ? -8.075 -1.120 13.650 1.00 90.81 219 ALA A N 1
ATOM 1650 C CA . ALA A 1 219 ? -9.042 -1.022 12.580 1.00 90.81 219 ALA A CA 1
ATOM 1651 C C . ALA A 1 219 ? -9.915 -2.278 12.506 1.00 90.81 219 ALA A C 1
ATOM 1653 O O . ALA A 1 219 ? -9.435 -3.399 12.688 1.00 90.81 219 ALA A O 1
ATOM 1654 N N . PHE A 1 220 ? -11.190 -2.068 12.192 1.00 88.50 220 PHE A N 1
ATOM 1655 C CA . PHE A 1 220 ? -12.179 -3.114 11.955 1.00 88.50 220 PHE A CA 1
ATOM 1656 C C . PHE A 1 220 ? -12.987 -2.779 10.705 1.00 88.50 220 PHE A C 1
ATOM 1658 O O . PHE A 1 220 ? -13.315 -1.617 10.467 1.00 88.50 220 PHE A O 1
ATOM 1665 N N . ILE A 1 221 ? -13.364 -3.794 9.934 1.00 88.44 221 ILE A N 1
ATOM 1666 C CA . ILE A 1 221 ? -14.412 -3.673 8.923 1.00 88.44 221 ILE A CA 1
ATOM 1667 C C . ILE A 1 221 ? -15.701 -4.230 9.506 1.00 88.44 221 ILE A C 1
ATOM 1669 O O . ILE A 1 221 ? -15.741 -5.384 9.929 1.00 88.44 221 ILE A O 1
ATOM 1673 N N . ILE A 1 222 ? -16.769 -3.445 9.435 1.00 85.38 222 ILE A N 1
ATOM 1674 C CA . ILE A 1 222 ? -18.128 -3.941 9.612 1.00 85.38 222 ILE A CA 1
ATOM 1675 C C . ILE A 1 222 ? -18.772 -4.089 8.241 1.00 85.38 222 ILE A C 1
ATOM 1677 O O . ILE A 1 222 ? -18.793 -3.145 7.447 1.00 85.38 222 ILE A O 1
ATOM 1681 N N . LYS A 1 223 ? -19.290 -5.286 7.973 1.00 82.00 223 LYS A N 1
ATOM 1682 C CA . LYS A 1 223 ? -20.005 -5.588 6.735 1.00 82.00 223 LYS A CA 1
ATOM 1683 C C . LYS A 1 223 ? -21.338 -4.846 6.668 1.00 82.00 223 LYS A C 1
ATOM 1685 O O . LYS A 1 223 ? -21.898 -4.435 7.683 1.00 82.00 223 LYS A O 1
ATOM 1690 N N . GLU A 1 224 ? -21.864 -4.707 5.456 1.00 79.88 224 GLU A N 1
ATOM 1691 C CA . GLU A 1 224 ? -23.158 -4.058 5.194 1.00 79.88 224 GLU A CA 1
ATOM 1692 C C . GLU A 1 224 ? -24.333 -4.685 5.977 1.00 79.88 224 GLU A C 1
ATOM 1694 O O . GLU A 1 224 ? -25.286 -3.991 6.323 1.00 79.88 224 GLU A O 1
ATOM 1699 N N . ASP A 1 225 ? -24.236 -5.968 6.347 1.00 72.88 225 ASP A N 1
ATOM 1700 C CA . ASP A 1 225 ? -25.206 -6.648 7.219 1.00 72.88 225 ASP A CA 1
ATOM 1701 C C . ASP A 1 225 ? -25.290 -6.055 8.642 1.00 72.88 225 ASP A C 1
ATOM 1703 O O . ASP A 1 225 ? -26.229 -6.335 9.390 1.00 72.88 225 ASP A O 1
ATOM 1707 N N . GLY A 1 226 ? -24.309 -5.234 9.028 1.00 72.00 226 GLY A N 1
ATOM 1708 C CA . GLY A 1 226 ? -24.190 -4.609 10.335 1.00 72.00 226 GLY A CA 1
ATOM 1709 C C . GLY A 1 226 ? -23.889 -5.583 11.478 1.00 72.00 226 GLY A C 1
ATOM 1710 O O . GLY A 1 226 ? -23.971 -5.181 12.640 1.00 72.00 226 GLY A O 1
ATOM 1711 N N . ILE A 1 227 ? -23.560 -6.828 11.169 1.00 68.50 227 ILE A N 1
ATOM 1712 C CA . ILE A 1 227 ? -23.535 -7.961 12.093 1.00 68.50 227 ILE A CA 1
ATOM 1713 C C . ILE A 1 227 ? -22.170 -8.650 12.060 1.00 68.50 227 ILE A C 1
ATOM 1715 O O . ILE A 1 227 ? -21.676 -9.087 13.103 1.00 68.50 227 ILE A O 1
ATOM 1719 N N . SER A 1 228 ? -21.561 -8.729 10.881 1.00 75.81 228 SER A N 1
ATOM 1720 C CA . SER A 1 228 ? -20.266 -9.362 10.677 1.00 75.81 228 SER A CA 1
ATOM 1721 C C . SER A 1 228 ? -19.148 -8.333 10.820 1.00 75.81 228 SER A C 1
ATOM 1723 O O . SER A 1 228 ? -19.193 -7.251 10.226 1.00 75.81 228 SER A O 1
ATOM 1725 N N . THR A 1 229 ? -18.128 -8.681 11.604 1.00 78.62 229 THR A N 1
ATOM 1726 C CA . THR A 1 229 ? -16.912 -7.879 11.787 1.00 78.62 229 THR A CA 1
ATOM 1727 C C . THR A 1 229 ? -15.694 -8.644 11.285 1.00 78.62 229 THR A C 1
ATOM 1729 O O . THR A 1 229 ? -15.633 -9.872 11.391 1.00 78.62 229 THR A O 1
ATOM 1732 N N . SER A 1 230 ? -14.712 -7.923 10.749 1.00 82.75 230 SER A N 1
ATOM 1733 C CA . SER A 1 230 ? -13.368 -8.468 10.572 1.00 82.75 230 SER A CA 1
ATOM 1734 C C . SER A 1 230 ? -12.693 -8.676 11.926 1.00 82.75 230 SER A C 1
ATOM 1736 O O . SER A 1 230 ? -13.086 -8.075 12.932 1.00 82.75 230 SER A O 1
ATOM 1738 N N . GLY A 1 231 ? -11.623 -9.472 11.930 1.00 78.81 231 GLY A N 1
ATOM 1739 C CA . GLY A 1 231 ? -10.649 -9.441 13.018 1.00 78.81 231 GLY A CA 1
ATOM 1740 C C . GLY A 1 231 ? -9.997 -8.054 13.191 1.00 78.81 231 GLY A C 1
ATOM 1741 O O . GLY A 1 231 ? -10.047 -7.232 12.267 1.00 78.81 231 GLY A O 1
ATOM 1742 N N . PRO A 1 232 ? -9.393 -7.789 14.365 1.00 83.81 232 PRO A N 1
ATOM 1743 C CA . PRO A 1 232 ? -8.682 -6.543 14.640 1.00 83.81 232 PRO A CA 1
ATOM 1744 C C . PRO A 1 232 ? -7.405 -6.425 13.798 1.00 83.81 232 PRO A C 1
ATOM 1746 O O . PRO A 1 232 ? -6.596 -7.353 13.756 1.00 83.81 232 PRO A O 1
ATOM 1749 N N . LEU A 1 233 ? -7.183 -5.260 13.189 1.00 87.19 233 LEU A N 1
ATOM 1750 C CA . LEU A 1 233 ? -5.911 -4.891 12.564 1.00 87.19 233 LEU A CA 1
ATOM 1751 C C . LEU A 1 233 ? -5.259 -3.749 13.347 1.00 87.19 233 LEU A C 1
ATOM 1753 O O . LEU A 1 233 ? -5.744 -2.620 13.319 1.00 87.19 233 LEU A O 1
ATOM 1757 N N . ASN A 1 234 ? -4.161 -4.039 14.039 1.00 88.25 234 ASN A N 1
ATOM 1758 C CA . ASN A 1 234 ? -3.421 -3.037 14.804 1.00 88.25 234 ASN A CA 1
ATOM 1759 C C . ASN A 1 234 ? -2.452 -2.272 13.902 1.00 88.25 234 ASN A C 1
ATOM 1761 O O . ASN A 1 234 ? -1.801 -2.879 13.054 1.00 88.25 234 ASN A O 1
ATOM 1765 N N . PHE A 1 235 ? -2.331 -0.965 14.118 1.00 89.56 235 PHE A N 1
ATOM 1766 C CA . PHE A 1 235 ? -1.350 -0.131 13.436 1.00 89.56 235 PHE A CA 1
ATOM 1767 C C . PHE A 1 235 ? -0.952 1.088 14.267 1.00 89.56 235 PHE A C 1
ATOM 1769 O O . PHE A 1 235 ? -1.695 1.540 15.140 1.00 89.56 235 PHE A O 1
ATOM 1776 N N . LEU A 1 236 ? 0.208 1.645 13.943 1.00 89.69 236 LEU A N 1
ATOM 1777 C CA . LEU A 1 236 ? 0.783 2.834 14.548 1.00 89.69 236 LEU A CA 1
ATOM 1778 C C . LEU A 1 236 ? 0.850 3.962 13.509 1.00 89.69 236 LEU A C 1
ATOM 1780 O O . LEU A 1 236 ? 1.185 3.751 12.340 1.00 89.69 236 LEU A O 1
ATOM 1784 N N . THR A 1 237 ? 0.523 5.183 13.922 1.00 92.00 237 THR A N 1
ATOM 1785 C CA . THR A 1 237 ? 0.814 6.389 13.132 1.00 92.00 237 THR A CA 1
ATOM 1786 C C . THR A 1 237 ? 2.262 6.823 13.330 1.00 92.00 237 THR A C 1
ATOM 1788 O O . THR A 1 237 ? 2.829 6.685 14.413 1.00 92.00 237 THR A O 1
ATOM 1791 N N . LYS A 1 238 ? 2.875 7.372 12.281 1.00 92.19 238 LYS A N 1
ATOM 1792 C CA . LYS A 1 238 ? 4.273 7.822 12.319 1.00 92.19 238 LYS A CA 1
ATOM 1793 C C . LYS A 1 238 ? 4.462 9.038 13.234 1.00 92.19 238 LYS A C 1
ATOM 1795 O O . LYS A 1 238 ? 3.497 9.621 13.746 1.00 92.19 238 LYS A O 1
ATOM 1800 N N . SER A 1 239 ? 5.717 9.411 13.473 1.00 92.62 239 SER A N 1
ATOM 1801 C CA . SER A 1 239 ? 6.063 10.554 14.317 1.00 92.62 239 SER A CA 1
ATOM 1802 C C . SER A 1 239 ? 5.465 11.857 13.773 1.00 92.62 239 SER A C 1
ATOM 1804 O O . SER A 1 239 ? 5.242 12.006 12.574 1.00 92.62 239 SER A O 1
ATOM 1806 N N . ALA A 1 240 ? 5.235 12.850 14.639 1.00 93.06 240 ALA A N 1
ATOM 1807 C CA . ALA A 1 240 ? 4.741 14.165 14.209 1.00 93.06 240 ALA A CA 1
ATOM 1808 C C . ALA A 1 240 ? 5.681 14.873 13.212 1.00 93.06 240 ALA A C 1
ATOM 1810 O O . ALA A 1 240 ? 5.240 15.753 12.478 1.00 93.06 240 ALA A O 1
ATOM 1811 N N . ALA A 1 241 ? 6.962 14.494 13.202 1.00 91.25 241 ALA A N 1
ATOM 1812 C CA . ALA A 1 241 ? 7.983 15.046 12.323 1.00 91.25 241 ALA A CA 1
ATOM 1813 C C . ALA A 1 241 ? 8.074 14.320 10.969 1.00 91.25 241 ALA A C 1
ATOM 1815 O O . ALA A 1 241 ? 8.865 14.740 10.126 1.00 91.25 241 ALA A O 1
ATOM 1816 N N . PHE A 1 242 ? 7.289 13.257 10.749 1.00 93.12 242 PHE A N 1
ATOM 1817 C CA . PHE A 1 242 ? 7.323 12.499 9.503 1.00 93.12 242 PHE A CA 1
ATOM 1818 C C . PHE A 1 242 ? 6.944 13.388 8.304 1.00 93.12 242 PHE A C 1
ATOM 1820 O O . PHE A 1 242 ? 5.821 13.900 8.265 1.00 93.12 242 PHE A O 1
ATOM 1827 N N . PRO A 1 243 ? 7.838 13.574 7.315 1.00 93.00 243 PRO A N 1
ATOM 1828 C CA . PRO A 1 243 ? 7.669 14.636 6.324 1.00 93.00 243 PRO A CA 1
ATOM 1829 C C . PRO A 1 243 ? 6.917 14.218 5.055 1.00 93.00 243 PRO A C 1
ATOM 1831 O O . PRO A 1 243 ? 6.508 15.083 4.283 1.00 93.00 243 PRO A O 1
ATOM 1834 N N . CYS A 1 244 ? 6.774 12.917 4.793 1.00 94.75 244 CYS A N 1
ATOM 1835 C CA . CYS A 1 244 ? 6.356 12.436 3.480 1.00 94.75 244 CYS A CA 1
ATOM 1836 C C . CYS A 1 244 ? 4.829 12.264 3.370 1.00 94.75 244 CYS A C 1
ATOM 1838 O O . CYS A 1 244 ? 4.238 11.550 4.188 1.00 94.75 244 CYS A O 1
ATOM 1840 N N . PRO A 1 245 ? 4.176 12.852 2.351 1.00 96.00 245 PRO A N 1
ATOM 1841 C CA . PRO A 1 245 ? 2.749 12.670 2.107 1.00 96.00 245 PRO A CA 1
ATOM 1842 C C . PRO A 1 245 ? 2.440 11.315 1.460 1.00 96.00 245 PRO A C 1
ATOM 1844 O O . PRO A 1 245 ? 3.283 10.717 0.787 1.00 96.00 245 PRO A O 1
ATOM 1847 N N . LEU A 1 246 ? 1.195 10.853 1.615 1.00 95.56 246 LEU A N 1
ATOM 1848 C CA . LEU A 1 246 ? 0.704 9.652 0.935 1.00 95.56 246 LEU A CA 1
ATOM 1849 C C . LEU A 1 246 ? 0.514 9.898 -0.562 1.00 95.56 246 LEU A C 1
ATOM 1851 O O . LEU A 1 246 ? -0.043 10.916 -0.980 1.00 95.56 246 LEU A O 1
ATOM 1855 N N . VAL A 1 247 ? 0.916 8.911 -1.356 1.00 96.06 247 VAL A N 1
ATOM 1856 C CA . VAL A 1 247 ? 0.619 8.810 -2.783 1.00 96.06 247 VAL A CA 1
ATOM 1857 C C . VAL A 1 247 ? -0.215 7.558 -2.999 1.00 96.06 247 VAL A C 1
ATOM 1859 O O . VAL A 1 247 ? 0.180 6.466 -2.587 1.00 96.06 247 VAL A O 1
ATOM 1862 N N . HIS A 1 248 ? -1.376 7.699 -3.631 1.00 94.38 248 HIS A N 1
ATOM 1863 C CA . HIS A 1 248 ? -2.277 6.575 -3.862 1.00 94.38 248 HIS A CA 1
ATOM 1864 C C . HIS A 1 248 ? -3.140 6.767 -5.108 1.00 94.38 248 HIS A C 1
ATOM 1866 O O . HIS A 1 248 ? -3.138 7.823 -5.737 1.00 94.38 248 HIS A O 1
ATOM 1872 N N . SER A 1 249 ? -3.916 5.737 -5.457 1.00 92.44 249 SER A N 1
ATOM 1873 C CA . SER A 1 249 ? -4.882 5.794 -6.563 1.00 92.44 249 SER A CA 1
ATOM 1874 C C . SER A 1 249 ? -4.233 6.241 -7.882 1.00 92.44 249 SER A C 1
ATOM 1876 O O . SER A 1 249 ? -4.739 7.127 -8.568 1.00 92.44 249 SER A O 1
ATOM 1878 N N . LEU A 1 250 ? -3.091 5.630 -8.221 1.00 93.50 250 LEU A N 1
ATOM 1879 C CA . LEU A 1 250 ? -2.376 5.833 -9.481 1.00 93.50 250 LEU A CA 1
ATOM 1880 C C . LEU A 1 250 ? -2.700 4.682 -10.446 1.00 93.50 250 LEU A C 1
ATOM 1882 O O . LEU A 1 250 ? -2.127 3.606 -10.297 1.00 93.50 250 LEU A O 1
ATOM 1886 N N . PRO A 1 251 ? -3.567 4.847 -11.460 1.00 91.44 251 PRO A N 1
ATOM 1887 C CA . PRO A 1 251 ? -3.944 3.727 -12.326 1.00 91.44 251 PRO A CA 1
ATOM 1888 C C . PRO A 1 251 ? -2.760 3.137 -13.111 1.00 91.44 251 PRO A C 1
ATOM 1890 O O . PRO A 1 251 ? -2.694 1.931 -13.335 1.00 91.44 251 PRO A O 1
ATOM 1893 N N . TYR A 1 252 ? -1.781 3.966 -13.480 1.00 92.25 252 TYR A N 1
ATOM 1894 C CA . TYR A 1 252 ? -0.539 3.522 -14.123 1.00 92.25 252 TYR A CA 1
ATOM 1895 C C . TYR A 1 252 ? 0.421 2.794 -13.163 1.00 92.25 252 TYR A C 1
ATOM 1897 O O . TYR A 1 252 ? 1.258 2.022 -13.625 1.00 92.25 252 TYR A O 1
ATOM 1905 N N . CYS A 1 253 ? 0.268 2.981 -11.848 1.00 93.88 253 CYS A N 1
ATOM 1906 C CA . CYS A 1 253 ? 1.053 2.342 -10.791 1.00 93.88 253 CYS A CA 1
ATOM 1907 C C . CYS A 1 253 ? 0.150 1.877 -9.636 1.00 93.88 253 CYS A C 1
ATOM 1909 O O . CYS A 1 253 ? 0.191 2.439 -8.540 1.00 93.88 253 CYS A O 1
ATOM 1911 N N . PRO A 1 254 ? -0.684 0.852 -9.868 1.00 89.56 254 PRO A N 1
ATOM 1912 C CA . PRO A 1 254 ? -1.819 0.547 -9.000 1.00 89.56 254 PRO A CA 1
ATOM 1913 C C . PRO A 1 254 ? -1.416 0.055 -7.603 1.00 89.56 254 PRO A C 1
ATOM 1915 O O . PRO A 1 254 ? -2.200 0.173 -6.667 1.00 89.56 254 PRO A O 1
ATOM 1918 N N . GLN A 1 255 ? -0.188 -0.442 -7.433 1.00 87.00 255 GLN A N 1
ATOM 1919 C CA . GLN A 1 255 ? 0.328 -0.914 -6.144 1.00 87.00 255 GLN A CA 1
ATOM 1920 C C . GLN A 1 255 ? 0.810 0.209 -5.211 1.00 87.00 255 GLN A C 1
ATOM 1922 O O . GLN A 1 255 ? 1.015 -0.050 -4.020 1.00 87.00 255 GLN A O 1
ATOM 1927 N N . ILE A 1 256 ? 0.974 1.434 -5.726 1.00 91.44 256 ILE A N 1
ATOM 1928 C CA . ILE A 1 256 ? 1.426 2.596 -4.954 1.00 91.44 256 ILE A CA 1
ATOM 1929 C C . ILE A 1 256 ? 0.278 3.101 -4.085 1.00 91.44 256 ILE A C 1
ATOM 1931 O O . ILE A 1 256 ? -0.764 3.533 -4.582 1.00 91.44 256 ILE A O 1
ATOM 1935 N N . ALA A 1 257 ? 0.486 3.011 -2.777 1.00 92.00 257 ALA A N 1
ATOM 1936 C CA . ALA A 1 257 ? -0.457 3.408 -1.740 1.00 92.00 257 ALA A CA 1
ATOM 1937 C C . ALA A 1 257 ? 0.293 3.681 -0.429 1.00 92.00 257 ALA A C 1
ATOM 1939 O O . ALA A 1 257 ? -0.027 3.115 0.616 1.00 92.00 257 ALA A O 1
ATOM 1940 N N . TYR A 1 258 ? 1.365 4.461 -0.518 1.00 93.12 258 TYR A N 1
ATOM 1941 C CA . TYR A 1 258 ? 2.310 4.663 0.574 1.00 93.12 258 TYR A CA 1
ATOM 1942 C C . TYR A 1 258 ? 2.924 6.059 0.548 1.00 93.12 258 TYR A C 1
ATOM 1944 O O . TYR A 1 258 ? 2.707 6.826 -0.393 1.00 93.12 258 TYR A O 1
ATOM 1952 N N . ALA A 1 259 ? 3.652 6.411 1.607 1.00 94.31 259 ALA A N 1
ATOM 1953 C CA . ALA A 1 259 ? 4.285 7.715 1.726 1.00 94.31 259 ALA A CA 1
ATOM 1954 C C . ALA A 1 259 ? 5.506 7.821 0.801 1.00 94.31 259 ALA A C 1
ATOM 1956 O O . ALA A 1 259 ? 6.302 6.889 0.726 1.00 94.31 259 ALA A O 1
ATOM 1957 N N . VAL A 1 260 ? 5.671 8.949 0.110 1.00 94.81 260 VAL A N 1
ATOM 1958 C CA . VAL A 1 260 ? 6.732 9.179 -0.895 1.00 94.81 260 VAL A CA 1
ATOM 1959 C C . VAL A 1 260 ? 7.407 10.525 -0.607 1.00 94.81 260 VAL A C 1
ATOM 1961 O O . VAL A 1 260 ? 6.703 11.433 -0.162 1.00 94.81 260 VAL A O 1
ATOM 1964 N N . PRO A 1 261 ? 8.723 10.709 -0.859 1.00 94.75 261 PRO A N 1
ATOM 1965 C CA . PRO A 1 261 ? 9.449 11.947 -0.562 1.00 94.75 261 PRO A CA 1
ATOM 1966 C C . PRO A 1 261 ? 9.116 13.053 -1.570 1.00 94.75 261 PRO A C 1
ATOM 1968 O O . PRO A 1 261 ? 9.952 13.520 -2.339 1.00 94.75 261 PRO A O 1
ATOM 1971 N N . LEU A 1 262 ? 7.855 13.467 -1.576 1.00 94.62 262 LEU A N 1
ATOM 1972 C CA . LEU A 1 262 ? 7.355 14.639 -2.274 1.00 94.62 262 LEU A CA 1
ATOM 1973 C C . LEU A 1 262 ? 7.174 15.785 -1.271 1.00 94.62 262 LEU A C 1
ATOM 1975 O O . LEU A 1 262 ? 6.945 15.531 -0.086 1.00 94.62 262 LEU A O 1
ATOM 1979 N N . PRO A 1 263 ? 7.253 17.048 -1.724 1.00 93.12 263 PRO A N 1
ATOM 1980 C CA . PRO A 1 263 ? 6.855 18.172 -0.887 1.00 93.12 263 PRO A CA 1
ATOM 1981 C C . PRO A 1 263 ? 5.382 18.031 -0.466 1.00 93.12 263 PRO A C 1
ATOM 1983 O O . PRO A 1 263 ? 4.638 17.273 -1.090 1.00 93.12 263 PRO A O 1
ATOM 1986 N N . PRO A 1 264 ? 4.925 18.767 0.559 1.00 92.88 264 PRO A N 1
ATOM 1987 C CA . PRO A 1 264 ? 3.516 18.772 0.922 1.00 92.88 264 PRO A CA 1
ATOM 1988 C C . PRO A 1 264 ? 2.625 19.097 -0.292 1.00 92.88 264 PRO A C 1
ATOM 1990 O O . PRO A 1 264 ? 2.948 20.016 -1.056 1.00 92.88 264 PRO A O 1
ATOM 1993 N N . PRO A 1 265 ? 1.514 18.365 -0.487 1.00 93.94 265 PRO A N 1
ATOM 1994 C CA . PRO A 1 265 ? 0.602 18.625 -1.589 1.00 93.94 265 PRO A CA 1
ATOM 1995 C C . PRO A 1 265 ? 0.018 20.045 -1.494 1.00 93.94 265 PRO A C 1
ATOM 1997 O O . PRO A 1 265 ? -0.147 20.584 -0.396 1.00 93.94 265 PRO A O 1
ATOM 2000 N N . PRO A 1 266 ? -0.282 20.688 -2.637 1.00 91.25 266 PRO A N 1
ATOM 2001 C CA . PRO A 1 266 ? -0.831 22.035 -2.634 1.00 91.25 266 PRO A CA 1
ATOM 2002 C C . PRO A 1 266 ? -2.216 22.036 -1.986 1.00 91.25 266 PRO A C 1
ATOM 2004 O O . PRO A 1 266 ? -3.065 21.200 -2.300 1.00 91.25 266 PRO A O 1
ATOM 2007 N N . LEU A 1 267 ? -2.464 23.008 -1.108 1.00 91.25 267 LEU A N 1
ATOM 2008 C CA . LEU A 1 267 ? -3.760 23.153 -0.448 1.00 91.25 267 LEU A CA 1
ATOM 2009 C C . LEU A 1 267 ? -4.892 23.290 -1.485 1.00 91.25 267 LEU A C 1
ATOM 2011 O O . LEU A 1 267 ? -4.710 23.972 -2.497 1.00 91.25 267 LEU A O 1
ATOM 2015 N N . PRO A 1 268 ? -6.069 22.681 -1.245 1.00 92.19 268 PRO A N 1
ATOM 2016 C CA . PRO A 1 268 ? -6.509 22.009 -0.014 1.00 92.19 268 PRO A CA 1
ATOM 2017 C C . PRO A 1 268 ? -6.206 20.500 0.026 1.00 92.19 268 PRO A C 1
ATOM 2019 O O . PRO A 1 268 ? -6.776 19.788 0.847 1.00 92.19 268 PRO A O 1
ATOM 2022 N N . LEU A 1 269 ? -5.375 19.993 -0.886 1.00 93.12 269 LEU A N 1
ATOM 2023 C CA . LEU A 1 269 ? -5.080 18.567 -0.967 1.00 93.12 269 LEU A CA 1
ATOM 2024 C C . LEU A 1 269 ? -4.201 18.131 0.200 1.00 93.12 269 LEU A C 1
ATOM 2026 O O . LEU A 1 269 ? -3.323 18.865 0.649 1.00 93.12 269 LEU A O 1
ATOM 2030 N N . THR A 1 270 ? -4.418 16.903 0.645 1.00 93.38 270 THR A N 1
ATOM 2031 C CA . THR A 1 270 ? -3.716 16.301 1.781 1.00 93.38 270 THR A CA 1
ATOM 2032 C C . THR A 1 270 ? -2.963 15.026 1.391 1.00 93.38 270 THR A C 1
ATOM 2034 O O . THR A 1 270 ? -2.196 14.495 2.191 1.00 93.38 270 THR A O 1
ATOM 2037 N N . SER A 1 271 ? -3.128 14.565 0.148 1.00 95.69 271 SER A N 1
ATOM 2038 C CA . SER A 1 271 ? -2.390 13.468 -0.480 1.00 95.69 271 SER A CA 1
ATOM 2039 C C . SER A 1 271 ? -2.222 13.714 -1.984 1.00 95.69 271 SER A C 1
ATOM 2041 O O . SER A 1 271 ? -2.837 14.614 -2.571 1.00 95.69 271 SER A O 1
ATOM 2043 N N . TYR A 1 272 ? -1.382 12.902 -2.620 1.00 96.69 272 TYR A N 1
ATOM 2044 C CA . TYR A 1 272 ? -1.221 12.883 -4.068 1.00 96.69 272 TYR A CA 1
ATOM 2045 C C . TYR A 1 272 ? -1.998 11.728 -4.704 1.00 96.69 272 TYR A C 1
ATOM 2047 O O . TYR A 1 272 ? -1.914 10.578 -4.271 1.00 96.69 272 TYR A O 1
ATOM 2055 N N . ILE A 1 273 ? -2.696 12.045 -5.791 1.00 94.31 273 ILE A N 1
ATOM 2056 C CA . ILE A 1 273 ? -3.430 11.109 -6.645 1.00 94.31 273 ILE A CA 1
ATOM 2057 C C . ILE A 1 273 ? -2.981 11.271 -8.098 1.00 94.31 273 ILE A C 1
ATOM 2059 O O . ILE A 1 273 ? -2.188 12.158 -8.417 1.00 94.31 273 ILE A O 1
ATOM 2063 N N . SER A 1 274 ? -3.507 10.454 -9.011 1.00 92.25 274 SER A N 1
ATOM 2064 C CA . SER A 1 274 ? -3.063 10.421 -10.414 1.00 92.25 274 SER A CA 1
ATOM 2065 C C . SER A 1 274 ? -3.069 11.769 -11.137 1.00 92.25 274 SER A C 1
ATOM 2067 O O . SER A 1 274 ? -2.309 11.952 -12.081 1.00 92.25 274 SER A O 1
ATOM 2069 N N . THR A 1 275 ? -3.927 12.704 -10.725 1.00 91.19 275 THR A N 1
ATOM 2070 C CA . THR A 1 275 ? -4.050 14.038 -11.330 1.00 91.19 275 THR A CA 1
ATOM 2071 C C . THR A 1 275 ? -3.153 15.096 -10.688 1.00 91.19 275 THR A C 1
ATOM 2073 O O . THR A 1 275 ? -3.003 16.172 -11.258 1.00 91.19 275 THR A O 1
ATOM 2076 N N . THR A 1 276 ? -2.577 14.823 -9.514 1.00 94.88 276 THR A N 1
ATOM 2077 C CA . THR A 1 276 ? -1.859 15.821 -8.702 1.00 94.88 276 THR A CA 1
ATOM 2078 C C . THR A 1 276 ? -0.389 15.478 -8.489 1.00 94.88 276 THR A C 1
ATOM 2080 O O . THR A 1 276 ? 0.379 16.352 -8.087 1.00 94.88 276 THR A O 1
ATOM 2083 N N . VAL A 1 277 ? 0.030 14.240 -8.782 1.00 94.94 277 VAL A N 1
ATOM 2084 C CA . VAL A 1 277 ? 1.450 13.857 -8.794 1.00 94.94 277 VAL A CA 1
ATOM 2085 C C . VAL A 1 277 ? 2.228 14.748 -9.779 1.00 94.94 277 VAL A C 1
ATOM 2087 O O . VAL A 1 277 ? 1.797 14.895 -10.928 1.00 94.94 277 VAL A O 1
ATOM 2090 N N . PRO A 1 278 ? 3.387 15.311 -9.379 1.00 95.12 278 PRO A N 1
ATOM 2091 C CA . PRO A 1 278 ? 4.185 16.172 -10.247 1.00 95.12 278 PRO A CA 1
ATOM 2092 C C . PRO A 1 278 ? 4.586 15.500 -11.570 1.00 95.12 278 PRO A C 1
ATOM 2094 O O . PRO A 1 278 ? 5.026 14.347 -11.605 1.00 95.12 278 PRO A O 1
ATOM 2097 N N . THR A 1 279 ? 4.467 16.232 -12.678 1.00 93.56 279 THR A N 1
ATOM 2098 C CA . THR A 1 279 ? 4.710 15.705 -14.034 1.00 93.56 279 THR A CA 1
ATOM 2099 C C . THR A 1 279 ? 6.169 15.330 -14.284 1.00 93.56 279 THR A C 1
ATOM 2101 O O . THR A 1 279 ? 6.439 14.405 -15.044 1.00 93.56 279 THR A O 1
ATOM 2104 N N . ASN A 1 280 ? 7.112 15.989 -13.610 1.00 93.38 280 ASN A N 1
ATOM 2105 C CA . ASN A 1 280 ? 8.535 15.640 -13.600 1.00 93.38 280 ASN A CA 1
ATOM 2106 C C . ASN A 1 280 ? 8.814 14.251 -13.006 1.00 93.38 280 ASN A C 1
ATOM 2108 O O . ASN A 1 280 ? 9.842 13.666 -13.330 1.00 93.38 280 ASN A O 1
ATOM 2112 N N . VAL A 1 281 ? 7.900 13.717 -12.190 1.00 93.25 281 VAL A N 1
ATOM 2113 C CA . VAL A 1 281 ? 7.978 12.358 -11.635 1.00 93.25 281 VAL A CA 1
ATOM 2114 C C . VAL A 1 281 ? 7.205 11.370 -12.510 1.00 93.25 281 VAL A C 1
ATOM 2116 O O . VAL A 1 281 ? 7.725 10.318 -12.879 1.00 93.25 281 VAL A O 1
ATOM 2119 N N . SER A 1 282 ? 5.965 11.697 -12.889 1.00 94.62 282 SER A N 1
ATOM 2120 C CA . SER A 1 282 ? 5.095 10.755 -13.608 1.00 94.62 282 SER A CA 1
ATOM 2121 C C . SER A 1 282 ? 5.444 10.590 -15.092 1.00 94.62 282 SER A C 1
ATOM 2123 O O . SER A 1 282 ? 5.355 9.478 -15.616 1.00 94.62 282 SER A O 1
ATOM 2125 N N . ALA A 1 283 ? 5.872 11.648 -15.790 1.00 94.12 283 ALA A N 1
ATOM 2126 C CA . ALA A 1 283 ? 6.114 11.589 -17.233 1.00 94.12 283 ALA A CA 1
ATOM 2127 C C . ALA A 1 283 ? 7.299 10.684 -17.633 1.00 94.12 283 ALA A C 1
ATOM 2129 O O . ALA A 1 283 ? 7.122 9.884 -18.560 1.00 94.12 283 ALA A O 1
ATOM 2130 N N . PRO A 1 284 ? 8.473 10.722 -16.960 1.00 94.19 284 PRO A N 1
ATOM 2131 C CA . PRO A 1 284 ? 9.573 9.805 -17.267 1.00 94.19 284 PRO A CA 1
ATOM 2132 C C . PRO A 1 284 ? 9.184 8.337 -17.075 1.00 94.19 284 PRO A C 1
ATOM 2134 O O . PRO A 1 284 ? 9.485 7.502 -17.927 1.00 94.19 284 PRO A O 1
ATOM 2137 N N . LEU A 1 285 ? 8.441 8.032 -16.008 1.00 94.81 285 LEU A N 1
ATOM 2138 C CA . LEU A 1 285 ? 7.939 6.689 -15.737 1.00 94.81 285 LEU A CA 1
ATOM 2139 C C . LEU A 1 285 ? 6.963 6.211 -16.818 1.00 94.81 285 LEU A C 1
ATOM 2141 O O . LEU A 1 285 ? 7.142 5.127 -17.369 1.00 94.81 285 LEU A O 1
ATOM 2145 N N . ILE A 1 286 ? 5.956 7.017 -17.168 1.00 95.31 286 ILE A N 1
ATOM 2146 C CA . ILE A 1 286 ? 4.980 6.670 -18.215 1.00 95.31 286 ILE A CA 1
ATOM 2147 C C . ILE A 1 286 ? 5.681 6.444 -19.563 1.00 95.31 286 ILE A C 1
ATOM 2149 O O . ILE A 1 286 ? 5.339 5.505 -20.289 1.00 95.31 286 ILE A O 1
ATOM 2153 N N . SER A 1 287 ? 6.684 7.267 -19.883 1.00 95.69 287 SER A N 1
ATOM 2154 C CA . SER A 1 287 ? 7.528 7.093 -21.069 1.00 95.69 287 SER A CA 1
ATOM 2155 C C . SER A 1 287 ? 8.293 5.767 -21.019 1.00 95.69 287 SER A C 1
ATOM 2157 O O . SER A 1 287 ? 8.231 4.983 -21.966 1.00 95.69 287 SER A O 1
ATOM 2159 N N . SER A 1 288 ? 8.920 5.448 -19.881 1.00 95.31 288 SER A N 1
ATOM 2160 C CA . SER A 1 288 ? 9.634 4.184 -19.672 1.00 95.31 288 SER A CA 1
ATOM 2161 C C . SER A 1 288 ? 8.723 2.963 -19.836 1.00 95.31 288 SER A C 1
ATOM 2163 O O . SER A 1 288 ? 9.065 2.026 -20.556 1.00 95.31 288 SER A O 1
ATOM 2165 N N . LEU A 1 289 ? 7.523 2.993 -19.243 1.00 96.06 289 LEU A N 1
ATOM 2166 C CA . LEU A 1 289 ? 6.510 1.940 -19.384 1.00 96.06 289 LEU A CA 1
ATOM 2167 C C . LEU A 1 289 ? 6.066 1.761 -20.842 1.00 96.06 289 LEU A C 1
ATOM 2169 O O . LEU A 1 289 ? 5.881 0.633 -21.305 1.00 96.06 289 LEU A O 1
ATOM 2173 N N . THR A 1 290 ? 5.907 2.864 -21.576 1.00 96.06 290 THR A N 1
ATOM 2174 C CA . THR A 1 290 ? 5.488 2.851 -22.987 1.00 96.06 290 THR A CA 1
ATOM 2175 C C . THR A 1 290 ? 6.580 2.275 -23.888 1.00 96.06 290 THR A C 1
ATOM 2177 O O . THR A 1 290 ? 6.303 1.394 -24.707 1.00 96.06 290 THR A O 1
ATOM 2180 N N . ASN A 1 291 ? 7.827 2.709 -23.698 1.00 95.50 291 ASN A N 1
ATOM 2181 C CA . ASN A 1 291 ? 8.975 2.214 -24.455 1.00 95.50 291 ASN A CA 1
ATOM 2182 C C . ASN A 1 291 ? 9.208 0.726 -24.192 1.00 95.50 291 ASN A C 1
ATOM 2184 O O . ASN A 1 291 ? 9.368 -0.041 -25.136 1.00 95.50 291 ASN A O 1
ATOM 2188 N N . PHE A 1 292 ? 9.136 0.296 -22.930 1.00 95.75 292 PHE A N 1
ATOM 2189 C CA . PHE A 1 292 ? 9.255 -1.117 -22.582 1.00 95.75 292 PHE A CA 1
ATOM 2190 C C . PHE A 1 292 ? 8.154 -1.964 -23.223 1.00 95.75 292 PHE A C 1
ATOM 2192 O O . PHE A 1 292 ? 8.444 -2.996 -23.822 1.00 95.75 292 PHE A O 1
ATOM 2199 N N . THR A 1 293 ? 6.898 -1.511 -23.154 1.00 93.94 293 THR A N 1
ATOM 2200 C CA . THR A 1 293 ? 5.768 -2.216 -23.780 1.00 93.94 293 THR A CA 1
ATOM 2201 C C . THR A 1 293 ? 5.970 -2.343 -25.292 1.00 93.94 293 THR A C 1
ATOM 2203 O O . THR A 1 293 ? 5.728 -3.405 -25.856 1.00 93.94 293 THR A O 1
ATOM 2206 N N . THR A 1 294 ? 6.479 -1.293 -25.942 1.00 92.81 294 THR A N 1
ATOM 2207 C CA . THR A 1 294 ? 6.806 -1.307 -27.377 1.00 92.81 294 THR A CA 1
ATOM 2208 C C . THR A 1 294 ? 7.917 -2.311 -27.692 1.00 92.81 294 THR A C 1
ATOM 2210 O O . THR A 1 294 ? 7.769 -3.120 -28.605 1.00 92.81 294 THR A O 1
ATOM 2213 N N . SER A 1 295 ? 8.999 -2.317 -26.908 1.00 93.00 295 SER A N 1
ATOM 2214 C CA . SER A 1 295 ? 10.097 -3.277 -27.063 1.00 93.00 295 SER A CA 1
ATOM 2215 C C . SER A 1 295 ? 9.635 -4.714 -26.838 1.00 93.00 295 SER A C 1
ATOM 2217 O O . SER A 1 295 ? 9.991 -5.600 -27.609 1.00 93.00 295 SER A O 1
ATOM 2219 N N . LEU A 1 296 ? 8.798 -4.960 -25.830 1.00 92.50 296 LEU A N 1
ATOM 2220 C CA . LEU A 1 296 ? 8.263 -6.288 -25.549 1.00 92.50 296 LEU A CA 1
ATOM 2221 C C . LEU A 1 296 ? 7.356 -6.793 -26.679 1.00 92.50 296 LEU A C 1
ATOM 2223 O O . LEU A 1 296 ? 7.413 -7.970 -27.014 1.00 92.50 296 LEU A O 1
ATOM 2227 N N . LEU A 1 297 ? 6.581 -5.913 -27.320 1.00 90.31 297 LEU A N 1
ATOM 2228 C CA . LEU A 1 297 ? 5.751 -6.262 -28.480 1.00 90.31 297 LEU A CA 1
ATOM 2229 C C . LEU A 1 297 ? 6.551 -6.515 -29.769 1.00 90.31 297 LEU A C 1
ATOM 2231 O O . LEU A 1 297 ? 5.982 -7.018 -30.737 1.00 90.31 297 LEU A O 1
ATOM 2235 N N . SER A 1 298 ? 7.854 -6.207 -29.803 1.00 89.62 298 SER A N 1
ATOM 2236 C CA . SER A 1 298 ? 8.723 -6.669 -30.897 1.00 89.62 298 SER A CA 1
ATOM 2237 C C . SER A 1 298 ? 8.939 -8.187 -30.855 1.00 89.62 298 SER A C 1
ATOM 2239 O O . SER A 1 298 ? 9.173 -8.809 -31.894 1.00 89.62 298 SER A O 1
ATOM 2241 N N . PHE A 1 299 ? 8.794 -8.796 -29.672 1.00 87.06 299 PHE A N 1
ATOM 2242 C CA . PHE A 1 299 ? 8.682 -10.238 -29.536 1.00 87.06 299 PHE A CA 1
ATOM 2243 C C . PHE A 1 299 ? 7.263 -10.681 -29.943 1.00 87.06 299 PHE A C 1
ATOM 2245 O O . PHE A 1 299 ? 6.282 -10.062 -29.528 1.00 87.06 299 PHE A O 1
ATOM 2252 N N . PRO A 1 300 ? 7.115 -11.762 -30.724 1.00 87.38 300 PRO A N 1
ATOM 2253 C CA . PRO A 1 300 ? 5.822 -12.281 -31.183 1.00 87.38 300 PRO A CA 1
ATOM 2254 C C . PRO A 1 300 ? 5.016 -12.959 -30.054 1.00 87.38 300 PRO A C 1
ATOM 2256 O O . PRO A 1 300 ? 4.797 -14.174 -30.037 1.00 87.38 300 PRO A O 1
ATOM 2259 N N . CYS A 1 301 ? 4.545 -12.144 -29.109 1.00 87.38 301 CYS A N 1
ATOM 2260 C CA . CYS A 1 301 ? 3.729 -12.536 -27.966 1.00 87.38 301 CYS A CA 1
ATOM 2261 C C . CYS A 1 301 ? 2.489 -13.339 -28.383 1.00 87.38 301 CYS A C 1
ATOM 2263 O O . CYS A 1 301 ? 1.787 -12.996 -29.336 1.00 87.38 301 CYS A O 1
ATOM 2265 N N . GLY A 1 302 ? 2.214 -14.427 -27.659 1.00 82.06 302 GLY A N 1
ATOM 2266 C CA . GLY A 1 302 ? 1.072 -15.311 -27.917 1.00 82.06 302 GLY A CA 1
ATOM 2267 C C . GLY A 1 302 ? 1.231 -16.243 -29.125 1.00 82.06 302 GLY A C 1
ATOM 2268 O O . GLY A 1 302 ? 0.375 -17.103 -29.313 1.00 82.06 302 GLY A O 1
ATOM 2269 N N . ARG A 1 303 ? 2.296 -16.093 -29.928 1.00 87.38 303 ARG A N 1
ATOM 2270 C CA . ARG A 1 303 ? 2.678 -17.033 -30.993 1.00 87.38 303 ARG A CA 1
ATOM 2271 C C . ARG A 1 303 ? 3.900 -17.847 -30.587 1.00 87.38 303 ARG A C 1
ATOM 2273 O O . ARG A 1 303 ? 3.856 -19.071 -30.644 1.00 87.38 303 ARG A O 1
ATOM 2280 N N . ASP A 1 304 ? 4.957 -17.164 -30.148 1.00 86.44 304 ASP A N 1
ATOM 2281 C CA . ASP A 1 304 ? 6.202 -17.809 -29.743 1.00 86.44 304 ASP A CA 1
ATOM 2282 C C . ASP A 1 304 ? 6.255 -17.902 -28.212 1.00 86.44 304 ASP A C 1
ATOM 2284 O O . ASP A 1 304 ? 5.848 -16.988 -27.487 1.00 86.44 304 ASP A O 1
ATOM 2288 N N . VAL A 1 305 ? 6.755 -19.030 -27.712 1.00 86.62 305 VAL A N 1
ATOM 2289 C CA . VAL A 1 305 ? 6.811 -19.341 -26.280 1.00 86.62 305 VAL A CA 1
ATOM 2290 C C . VAL A 1 305 ? 8.254 -19.198 -25.809 1.00 86.62 305 VAL A C 1
ATOM 2292 O O . VAL A 1 305 ? 9.088 -20.049 -26.105 1.00 86.62 305 VAL A O 1
ATOM 2295 N N . TYR A 1 306 ? 8.559 -18.123 -25.076 1.00 89.88 306 TYR A N 1
ATOM 2296 C CA . TYR A 1 306 ? 9.862 -17.965 -24.409 1.00 89.88 306 TYR A CA 1
ATOM 2297 C C . TYR A 1 306 ? 9.897 -18.634 -23.026 1.00 89.88 306 TYR A C 1
ATOM 2299 O O . TYR A 1 306 ? 10.974 -18.878 -22.489 1.00 89.88 306 TYR A O 1
ATOM 2307 N N . SER A 1 307 ? 8.728 -18.919 -22.443 1.00 90.38 307 SER A N 1
ATOM 2308 C CA . SER A 1 307 ? 8.577 -19.571 -21.144 1.00 90.38 307 SER A CA 1
ATOM 2309 C C . SER A 1 307 ? 7.282 -20.386 -21.098 1.00 90.38 307 SER A C 1
ATOM 2311 O O . SER A 1 307 ? 6.248 -19.892 -21.545 1.00 90.38 307 SER A O 1
ATOM 2313 N N . PRO A 1 308 ? 7.291 -21.605 -20.528 1.00 89.81 308 PRO A N 1
ATOM 2314 C CA . PRO A 1 308 ? 6.073 -22.389 -20.325 1.00 89.81 308 PRO A CA 1
ATOM 2315 C C . PRO A 1 308 ? 5.206 -21.875 -19.164 1.00 89.81 308 PRO A C 1
ATOM 2317 O O . PRO A 1 308 ? 4.068 -22.311 -19.025 1.00 89.81 308 PRO A O 1
ATOM 2320 N N . LEU A 1 309 ? 5.737 -20.986 -18.313 1.00 89.94 309 LEU A N 1
ATOM 2321 C CA . LEU A 1 309 ? 5.066 -20.512 -17.095 1.00 89.94 309 LEU A CA 1
ATOM 2322 C C . LEU A 1 309 ? 4.729 -19.019 -17.118 1.00 89.94 309 LEU A C 1
ATOM 2324 O O . LEU A 1 309 ? 3.966 -18.564 -16.270 1.00 89.94 309 LEU A O 1
ATOM 2328 N N . ARG A 1 310 ? 5.336 -18.249 -18.025 1.00 91.06 310 ARG A N 1
ATOM 2329 C CA . ARG A 1 310 ? 5.245 -16.784 -18.050 1.00 91.06 310 ARG A CA 1
ATOM 2330 C C . ARG A 1 310 ? 4.853 -16.287 -19.429 1.00 91.06 310 ARG A C 1
ATOM 2332 O O . ARG A 1 310 ? 5.283 -16.824 -20.447 1.00 91.06 310 ARG A O 1
ATOM 2339 N N . THR A 1 311 ? 4.034 -15.245 -19.445 1.00 90.50 311 THR A N 1
ATOM 2340 C CA . THR A 1 311 ? 3.500 -14.605 -20.647 1.00 90.50 311 THR A CA 1
ATOM 2341 C C . THR A 1 311 ? 4.026 -13.179 -20.788 1.00 90.50 311 THR A C 1
ATOM 2343 O O . THR A 1 311 ? 4.532 -12.585 -19.838 1.00 90.50 311 THR A O 1
ATOM 2346 N N . CYS A 1 312 ? 3.914 -12.572 -21.975 1.00 92.25 312 CYS A N 1
ATOM 2347 C CA . CYS A 1 312 ? 4.283 -11.159 -22.131 1.00 92.25 312 CYS A CA 1
ATOM 2348 C C . CYS A 1 312 ? 3.486 -10.235 -21.190 1.00 92.25 312 CYS A C 1
ATOM 2350 O O . CYS A 1 312 ? 4.016 -9.223 -20.742 1.00 92.25 312 CYS A O 1
ATOM 2352 N N . ALA A 1 313 ? 2.237 -10.576 -20.858 1.00 90.25 313 ALA A N 1
ATOM 2353 C CA . ALA A 1 313 ? 1.444 -9.830 -19.885 1.00 90.25 313 ALA A CA 1
ATOM 2354 C C . ALA A 1 313 ? 2.052 -9.895 -18.472 1.00 90.25 313 ALA A C 1
ATOM 2356 O O . ALA A 1 313 ? 2.108 -8.868 -17.792 1.00 90.25 313 ALA A O 1
ATOM 2357 N N . ASP A 1 314 ? 2.578 -11.056 -18.068 1.00 90.81 314 ASP A N 1
ATOM 2358 C CA . ASP A 1 314 ? 3.297 -11.207 -16.796 1.00 90.81 314 ASP A CA 1
ATOM 2359 C C . ASP A 1 314 ? 4.582 -10.374 -16.796 1.00 90.81 314 ASP A C 1
ATOM 2361 O O . ASP A 1 314 ? 4.798 -9.581 -15.884 1.00 90.81 314 ASP A O 1
ATOM 2365 N N . CYS A 1 315 ? 5.388 -10.468 -17.861 1.00 93.88 315 CYS A N 1
ATOM 2366 C CA . CYS A 1 315 ? 6.596 -9.655 -18.035 1.00 93.88 315 CYS A CA 1
ATOM 2367 C C . CYS A 1 315 ? 6.305 -8.148 -17.938 1.00 93.88 315 CYS A C 1
ATOM 2369 O O . CYS A 1 315 ? 6.981 -7.423 -17.207 1.00 93.88 315 CYS A O 1
ATOM 2371 N N . GLN A 1 316 ? 5.277 -7.666 -18.646 1.00 93.44 316 GLN A N 1
ATOM 2372 C CA . GLN A 1 316 ? 4.878 -6.258 -18.614 1.00 93.44 316 GLN A CA 1
ATOM 2373 C C . GLN A 1 316 ? 4.446 -5.826 -17.211 1.00 93.44 316 GLN A C 1
ATOM 2375 O O . GLN A 1 316 ? 4.840 -4.750 -16.757 1.00 93.44 316 GLN A O 1
ATOM 2380 N N . THR A 1 317 ? 3.680 -6.673 -16.521 1.00 91.69 317 THR A N 1
ATOM 2381 C CA . THR A 1 317 ? 3.202 -6.404 -15.161 1.00 91.69 317 THR A CA 1
ATOM 2382 C C . THR A 1 317 ? 4.371 -6.339 -14.182 1.00 91.69 317 THR A C 1
ATOM 2384 O O . THR A 1 317 ? 4.465 -5.394 -13.400 1.00 91.69 317 THR A O 1
ATOM 2387 N N . SER A 1 318 ? 5.307 -7.286 -14.263 1.00 93.19 318 SER A N 1
ATOM 2388 C CA . SER A 1 318 ? 6.502 -7.310 -13.418 1.00 93.19 318 SER A CA 1
ATOM 2389 C C . SER A 1 318 ? 7.395 -6.096 -13.668 1.00 93.19 318 SER A C 1
ATOM 2391 O O . SER A 1 318 ? 7.806 -5.440 -12.709 1.00 93.19 318 SER A O 1
ATOM 2393 N N . TYR A 1 319 ? 7.621 -5.715 -14.932 1.00 95.69 319 TYR A N 1
ATOM 2394 C CA . TYR A 1 319 ? 8.353 -4.487 -15.257 1.00 95.69 319 TYR A CA 1
ATOM 2395 C C . TYR A 1 319 ? 7.657 -3.243 -14.709 1.00 95.69 319 TYR A C 1
ATOM 2397 O O . TYR A 1 319 ? 8.314 -2.363 -14.159 1.00 95.69 319 TYR A O 1
ATOM 2405 N N . ARG A 1 320 ? 6.326 -3.169 -14.814 1.00 94.88 320 ARG A N 1
ATOM 2406 C CA . ARG A 1 320 ? 5.557 -2.053 -14.262 1.00 94.88 320 ARG A CA 1
ATOM 2407 C C . ARG A 1 320 ? 5.711 -1.955 -12.753 1.00 94.88 320 ARG A C 1
ATOM 2409 O O . ARG A 1 320 ? 6.003 -0.871 -12.260 1.00 94.88 320 ARG A O 1
ATOM 2416 N N . ASN A 1 321 ? 5.548 -3.061 -12.035 1.00 92.31 321 ASN A N 1
ATOM 2417 C CA . ASN A 1 321 ? 5.691 -3.083 -10.581 1.00 92.31 321 ASN A CA 1
ATOM 2418 C C . ASN A 1 321 ? 7.094 -2.624 -10.164 1.00 92.31 321 ASN A C 1
ATOM 2420 O O . ASN A 1 321 ? 7.221 -1.762 -9.295 1.00 92.31 321 ASN A O 1
ATOM 2424 N N . TRP A 1 322 ? 8.133 -3.122 -10.844 1.00 93.44 322 TRP A N 1
ATOM 2425 C CA . TRP A 1 322 ? 9.505 -2.666 -10.640 1.00 93.44 322 TRP A CA 1
ATOM 2426 C C . TRP A 1 322 ? 9.661 -1.166 -10.917 1.00 93.44 322 TRP A C 1
ATOM 2428 O O . TRP A 1 322 ? 10.094 -0.436 -10.030 1.00 93.44 322 TRP A O 1
ATOM 2438 N N . ALA A 1 323 ? 9.253 -0.692 -12.099 1.00 94.94 323 ALA A N 1
ATOM 2439 C CA . ALA A 1 323 ? 9.418 0.694 -12.532 1.00 94.94 323 ALA A CA 1
ATOM 2440 C C . ALA A 1 323 ? 8.690 1.674 -11.601 1.00 94.94 323 ALA A C 1
ATOM 2442 O O . ALA A 1 323 ? 9.236 2.719 -11.249 1.00 94.94 323 ALA A O 1
ATOM 2443 N N . CYS A 1 324 ? 7.483 1.319 -11.159 1.00 94.38 324 CYS A N 1
ATOM 2444 C CA . CYS A 1 324 ? 6.730 2.078 -10.169 1.00 94.38 324 CYS A CA 1
ATOM 2445 C C . CYS A 1 324 ? 7.450 2.111 -8.815 1.00 94.38 324 CYS A C 1
ATOM 2447 O O . CYS A 1 324 ? 7.555 3.183 -8.231 1.00 94.38 324 CYS A O 1
ATOM 2449 N N . ALA A 1 325 ? 7.979 0.981 -8.334 1.00 91.06 325 ALA A N 1
ATOM 2450 C CA . ALA A 1 325 ? 8.678 0.918 -7.049 1.00 91.06 325 ALA A CA 1
ATOM 2451 C C . ALA A 1 325 ? 9.992 1.718 -7.031 1.00 91.06 325 ALA A C 1
ATOM 2453 O O . ALA A 1 325 ? 10.315 2.320 -6.013 1.00 91.06 325 ALA A O 1
ATOM 2454 N N . VAL A 1 326 ? 10.746 1.753 -8.137 1.00 91.69 326 VAL A N 1
ATOM 2455 C CA . VAL A 1 326 ? 11.972 2.575 -8.222 1.00 91.69 326 VAL A CA 1
ATOM 2456 C C . VAL A 1 326 ? 11.684 4.052 -8.501 1.00 91.69 326 VAL A C 1
ATOM 2458 O O . VAL A 1 326 ? 12.473 4.908 -8.114 1.00 91.69 326 VAL A O 1
ATOM 2461 N N . SER A 1 327 ? 10.566 4.365 -9.164 1.00 93.81 327 SER A N 1
ATOM 2462 C CA . SER A 1 327 ? 10.196 5.753 -9.475 1.00 93.81 327 SER A CA 1
ATOM 2463 C C . SER A 1 327 ? 9.447 6.437 -8.339 1.00 93.81 327 SER A C 1
ATOM 2465 O O . SER A 1 327 ? 9.518 7.651 -8.238 1.00 93.81 327 SER A O 1
ATOM 2467 N N . PHE A 1 328 ? 8.737 5.689 -7.493 1.00 93.81 328 PHE A N 1
ATOM 2468 C CA . PHE A 1 328 ? 8.086 6.197 -6.287 1.00 93.81 328 PHE A CA 1
ATOM 2469 C C . PHE A 1 328 ? 8.782 5.611 -5.060 1.00 93.81 328 PHE A C 1
ATOM 2471 O O . PHE A 1 328 ? 8.290 4.641 -4.487 1.00 93.81 328 PHE A O 1
ATOM 2478 N N . PRO A 1 329 ? 9.933 6.169 -4.653 1.00 91.62 329 PRO A N 1
ATOM 2479 C CA . PRO A 1 329 ? 10.625 5.697 -3.468 1.00 91.62 329 PRO A CA 1
ATOM 2480 C C . PRO A 1 329 ? 9.725 5.855 -2.244 1.00 91.62 329 PRO A C 1
ATOM 2482 O O . PRO A 1 329 ? 9.041 6.868 -2.083 1.00 91.62 329 PRO A O 1
ATOM 2485 N N . ARG A 1 330 ? 9.687 4.838 -1.386 1.00 89.75 330 ARG A N 1
ATOM 2486 C CA . ARG A 1 330 ? 8.842 4.862 -0.192 1.00 89.75 330 ARG A CA 1
ATOM 2487 C C . ARG A 1 330 ? 9.577 5.563 0.942 1.00 89.75 330 ARG A C 1
ATOM 2489 O O . ARG A 1 330 ? 10.749 5.299 1.172 1.00 89.75 330 ARG A O 1
ATOM 2496 N N . CYS A 1 331 ? 8.888 6.420 1.682 1.00 90.00 331 CYS A N 1
ATOM 2497 C CA . CYS A 1 331 ? 9.404 6.982 2.922 1.00 90.00 331 CYS A CA 1
ATOM 2498 C C . CYS A 1 331 ? 9.055 6.118 4.123 1.00 90.00 331 CYS A C 1
ATOM 2500 O O . CYS A 1 331 ? 7.971 5.540 4.205 1.00 90.00 331 CYS A O 1
ATOM 2502 N N . GLY A 1 332 ? 9.942 6.139 5.106 1.00 87.00 332 GLY A N 1
ATOM 2503 C CA . GLY A 1 332 ? 9.785 5.388 6.327 1.00 87.00 332 GLY A CA 1
ATOM 2504 C C . GLY A 1 332 ? 10.429 6.033 7.547 1.00 87.00 332 GLY A C 1
ATOM 2505 O O . GLY A 1 332 ? 11.185 6.997 7.449 1.00 87.00 332 GLY A O 1
ATOM 2506 N N . GLU A 1 333 ? 10.134 5.477 8.716 1.00 82.19 333 GLU A N 1
ATOM 2507 C CA . GLU A 1 333 ? 10.811 5.782 9.975 1.00 82.19 333 GLU A CA 1
ATOM 2508 C C . GLU A 1 333 ? 11.258 4.474 10.617 1.00 82.19 333 GLU A C 1
ATOM 2510 O O . GLU A 1 333 ? 10.612 3.444 10.450 1.00 82.19 333 GLU A O 1
ATOM 2515 N N . ASN A 1 334 ? 12.370 4.511 11.346 1.00 71.94 334 ASN A N 1
ATOM 2516 C CA . ASN A 1 334 ? 12.766 3.385 12.175 1.00 71.94 334 ASN A CA 1
ATOM 2517 C C . ASN A 1 334 ? 12.186 3.587 13.574 1.00 71.94 334 ASN A C 1
ATOM 2519 O O . ASN A 1 334 ? 12.550 4.544 14.257 1.00 71.94 334 ASN A O 1
ATOM 2523 N N . SER A 1 335 ? 11.313 2.688 14.005 1.00 63.44 335 SER A N 1
ATOM 2524 C CA . SER A 1 335 ? 10.761 2.692 15.359 1.00 63.44 335 SER A CA 1
ATOM 2525 C C . SER A 1 335 ? 11.411 1.672 16.286 1.00 63.44 335 SER A C 1
ATOM 2527 O O . SER A 1 335 ? 11.170 1.701 17.493 1.00 63.44 335 SER A O 1
ATOM 2529 N N . ILE A 1 336 ? 12.272 0.796 15.755 1.00 58.59 336 ILE A N 1
ATOM 2530 C CA . ILE A 1 336 ? 12.974 -0.206 16.554 1.00 58.59 336 ILE A CA 1
ATOM 2531 C C . ILE A 1 336 ? 14.058 0.505 17.379 1.00 58.59 336 ILE A C 1
ATOM 2533 O O . ILE A 1 336 ? 14.995 1.066 16.794 1.00 58.59 336 ILE A O 1
ATOM 2537 N N . PRO A 1 337 ? 13.997 0.456 18.725 1.00 54.34 337 PRO A N 1
ATOM 2538 C CA . PRO A 1 337 ? 15.057 0.982 19.571 1.00 54.34 337 PRO A CA 1
ATOM 2539 C C . PRO A 1 337 ? 16.393 0.312 19.231 1.00 54.34 337 PRO A C 1
ATOM 2541 O O . PRO A 1 337 ? 16.451 -0.894 18.983 1.00 54.34 337 PRO A O 1
ATOM 2544 N N . ALA A 1 338 ? 17.490 1.068 19.281 1.00 54.75 338 ALA A N 1
ATOM 2545 C CA . ALA A 1 338 ? 18.837 0.557 18.997 1.00 54.75 338 ALA A CA 1
ATOM 2546 C C . ALA A 1 338 ? 19.271 -0.628 19.897 1.00 54.75 338 ALA A C 1
ATOM 2548 O O . ALA A 1 338 ? 20.281 -1.264 19.624 1.00 54.75 338 ALA A O 1
ATOM 2549 N N . SER A 1 339 ? 18.516 -0.932 20.960 1.00 54.19 339 SER A N 1
ATOM 2550 C CA . SER A 1 339 ? 18.764 -2.012 21.921 1.00 54.19 339 SER A CA 1
ATOM 2551 C C . SER A 1 339 ? 18.245 -3.395 21.504 1.00 54.19 339 SER A C 1
ATOM 2553 O O . SER A 1 339 ? 18.520 -4.368 22.206 1.00 54.19 339 SER A O 1
ATOM 2555 N N . VAL A 1 340 ? 17.486 -3.512 20.409 1.00 56.03 340 VAL A N 1
ATOM 2556 C CA . VAL A 1 340 ? 16.989 -4.813 19.928 1.00 56.03 340 VAL A CA 1
ATOM 2557 C C . VAL A 1 340 ? 18.120 -5.564 19.207 1.00 56.03 340 VAL A C 1
ATOM 2559 O O . VAL A 1 340 ? 18.759 -4.956 18.345 1.00 56.03 340 VAL A O 1
ATOM 2562 N N . PRO A 1 341 ? 18.382 -6.847 19.534 1.00 55.97 341 PRO A N 1
ATOM 2563 C CA . PRO A 1 341 ? 19.462 -7.628 18.928 1.00 55.97 341 PRO A CA 1
ATOM 2564 C C . PRO A 1 341 ? 19.316 -7.765 17.404 1.00 55.97 341 PRO A C 1
ATOM 2566 O O . PRO A 1 341 ? 18.206 -7.857 16.883 1.00 55.97 341 PRO A O 1
ATOM 2569 N N . ASP A 1 342 ? 20.450 -7.850 16.700 1.00 51.53 342 ASP A N 1
ATOM 2570 C CA . ASP A 1 342 ? 20.546 -7.929 15.227 1.00 51.53 342 ASP A CA 1
ATOM 2571 C C . ASP A 1 342 ? 19.920 -9.188 14.601 1.00 51.53 342 ASP A C 1
ATOM 2573 O O . ASP A 1 342 ? 19.891 -9.336 13.384 1.00 51.53 342 ASP A O 1
ATOM 2577 N N . SER A 1 343 ? 19.376 -10.093 15.417 1.00 52.72 343 SER A N 1
ATOM 2578 C CA . SER A 1 343 ? 18.596 -11.248 14.967 1.00 52.72 343 SER A CA 1
ATOM 2579 C C . SER A 1 343 ? 17.198 -10.885 14.450 1.00 52.72 343 SER A C 1
ATOM 2581 O O . SER A 1 343 ? 16.502 -11.759 13.940 1.00 52.72 343 SER A O 1
ATOM 2583 N N . VAL A 1 344 ? 16.747 -9.637 14.625 1.00 53.31 344 VAL A N 1
ATOM 2584 C CA . VAL A 1 344 ? 15.464 -9.155 14.094 1.00 53.31 344 VAL A CA 1
ATOM 2585 C C . VAL A 1 344 ? 15.703 -8.506 12.726 1.00 53.31 344 VAL A C 1
ATOM 2587 O O . VAL A 1 344 ? 16.494 -7.562 12.660 1.00 53.31 344 VAL A O 1
ATOM 2590 N N . PRO A 1 345 ? 15.027 -8.958 11.648 1.00 56.03 345 PRO A N 1
ATOM 2591 C CA . PRO A 1 345 ? 15.122 -8.326 10.336 1.00 56.03 345 PRO A CA 1
ATOM 2592 C C . PRO A 1 345 ? 14.826 -6.833 10.439 1.00 56.03 345 PRO A C 1
ATOM 2594 O O . PRO A 1 345 ? 13.774 -6.432 10.943 1.00 56.03 345 PRO A O 1
ATOM 2597 N N . ARG A 1 346 ? 15.776 -6.006 9.998 1.00 59.81 346 ARG A N 1
ATOM 2598 C CA . ARG A 1 346 ? 15.626 -4.556 10.042 1.00 59.81 346 ARG A CA 1
ATOM 2599 C C . ARG A 1 346 ? 15.133 -4.017 8.696 1.00 59.81 346 ARG A C 1
ATOM 2601 O O . ARG A 1 346 ? 15.556 -4.509 7.651 1.00 59.81 346 ARG A O 1
ATOM 2608 N N . PRO A 1 347 ? 14.422 -2.882 8.713 1.00 67.19 347 PRO A N 1
ATOM 2609 C CA . PRO A 1 347 ? 15.099 -1.713 8.216 1.00 67.19 347 PRO A CA 1
ATOM 2610 C C . PRO A 1 347 ? 15.952 -1.667 6.953 1.00 67.19 347 PRO A C 1
ATOM 2612 O O . PRO A 1 347 ? 17.063 -1.187 7.135 1.00 67.19 347 PRO A O 1
ATOM 2615 N N . ALA A 1 348 ? 15.548 -1.996 5.722 1.00 75.62 348 ALA A N 1
ATOM 2616 C CA . ALA A 1 348 ? 16.309 -1.508 4.552 1.00 75.62 348 ALA A CA 1
ATOM 2617 C C . ALA A 1 348 ? 16.094 0.011 4.337 1.00 75.62 348 ALA A C 1
ATOM 2619 O O . ALA A 1 348 ? 15.624 0.441 3.286 1.00 75.62 348 ALA A O 1
ATOM 2620 N N . LEU A 1 349 ? 16.357 0.817 5.370 1.00 80.94 349 LEU A N 1
ATOM 2621 C CA . LEU A 1 349 ? 16.200 2.266 5.369 1.00 80.94 349 LEU A CA 1
ATOM 2622 C C . LEU A 1 349 ? 17.529 2.941 5.055 1.00 80.94 349 LEU A C 1
ATOM 2624 O O . LEU A 1 349 ? 18.533 2.721 5.732 1.00 80.94 349 LEU A O 1
ATOM 2628 N N . LEU A 1 350 ? 17.496 3.823 4.068 1.00 84.81 350 LEU A N 1
ATOM 2629 C CA . LEU A 1 350 ? 18.564 4.746 3.742 1.00 84.81 350 LEU A CA 1
ATOM 2630 C C . LEU A 1 350 ? 18.193 6.134 4.262 1.00 84.81 350 LEU A C 1
ATOM 2632 O O . LEU A 1 350 ? 17.123 6.653 3.957 1.00 84.81 350 LEU A O 1
ATOM 2636 N N . SER A 1 351 ? 19.060 6.734 5.072 1.00 89.31 351 SER A N 1
ATOM 2637 C CA . SER A 1 351 ? 18.811 8.072 5.606 1.00 89.31 351 SER A CA 1
ATOM 2638 C C . SER A 1 351 ? 19.255 9.141 4.614 1.00 89.31 351 SER A C 1
ATOM 2640 O O . SER A 1 351 ? 20.393 9.110 4.147 1.00 89.31 351 SER A O 1
ATOM 2642 N N . HIS A 1 352 ? 18.372 10.098 4.338 1.00 91.69 352 HIS A N 1
ATOM 2643 C CA . HIS A 1 352 ? 18.631 11.249 3.483 1.00 91.69 352 HIS A CA 1
ATOM 2644 C C . HIS A 1 352 ? 18.619 12.533 4.320 1.00 91.69 352 HIS A C 1
ATOM 2646 O O . HIS A 1 352 ? 17.577 12.884 4.890 1.00 91.69 352 HIS A O 1
ATOM 2652 N N . PRO A 1 353 ? 19.750 13.256 4.425 1.00 92.75 353 PRO A N 1
ATOM 2653 C CA . PRO A 1 353 ? 19.771 14.559 5.072 1.00 92.75 353 PRO A CA 1
ATOM 2654 C C . PRO A 1 353 ? 19.009 15.615 4.245 1.00 92.75 353 PRO A C 1
ATOM 2656 O O . PRO A 1 353 ? 18.709 15.404 3.068 1.00 92.75 353 PRO A O 1
ATOM 2659 N N . PRO A 1 354 ? 18.703 16.786 4.834 1.00 92.94 354 PRO A N 1
ATOM 2660 C CA . PRO A 1 354 ? 18.090 17.888 4.103 1.00 92.94 354 PRO A CA 1
ATOM 2661 C C . PRO A 1 354 ? 18.901 18.267 2.862 1.00 92.94 354 PRO A C 1
ATOM 2663 O O . PRO A 1 354 ? 20.123 18.405 2.929 1.00 92.94 354 PRO A O 1
ATOM 2666 N N . LYS A 1 355 ? 18.199 18.506 1.755 1.00 91.50 355 LYS A N 1
ATOM 2667 C CA . LYS A 1 355 ? 18.734 18.875 0.437 1.00 91.50 355 LYS A CA 1
ATOM 2668 C C . LYS A 1 355 ? 19.615 17.809 -0.214 1.00 91.50 355 LYS A C 1
ATOM 2670 O O . LYS A 1 355 ? 20.298 18.113 -1.192 1.00 91.50 355 LYS A O 1
ATOM 2675 N N . ASP A 1 356 ? 19.578 16.577 0.287 1.00 90.94 356 ASP A N 1
ATOM 2676 C CA . ASP A 1 356 ? 20.233 15.454 -0.369 1.00 90.94 356 ASP A CA 1
ATOM 2677 C C . ASP A 1 356 ? 19.553 15.110 -1.697 1.00 90.94 356 ASP A C 1
ATOM 2679 O O . ASP A 1 356 ? 18.335 15.248 -1.851 1.00 90.94 356 ASP A O 1
ATOM 2683 N N . ALA A 1 357 ? 20.352 14.677 -2.669 1.00 87.38 357 ALA A N 1
ATOM 2684 C CA . ALA A 1 357 ? 19.855 14.319 -3.986 1.00 87.38 357 ALA A CA 1
ATOM 2685 C C . ALA A 1 357 ? 19.058 13.005 -3.897 1.00 87.38 357 ALA A C 1
ATOM 2687 O O . ALA A 1 357 ? 19.631 11.974 -3.537 1.00 87.38 357 ALA A O 1
ATOM 2688 N N . PRO A 1 358 ? 17.757 12.998 -4.245 1.00 86.19 358 PRO A N 1
ATOM 2689 C CA . PRO A 1 358 ? 16.983 11.766 -4.248 1.00 86.19 358 PRO A CA 1
ATOM 2690 C C . PRO A 1 358 ? 17.521 10.791 -5.297 1.00 86.19 358 PRO A C 1
ATOM 2692 O O . PRO A 1 358 ? 17.978 11.193 -6.370 1.00 86.19 358 PRO A O 1
ATOM 2695 N N . ARG A 1 359 ? 17.420 9.491 -5.012 1.00 83.81 359 ARG A N 1
ATOM 2696 C CA . ARG A 1 359 ? 17.872 8.439 -5.936 1.00 83.81 359 ARG A CA 1
ATOM 2697 C C . ARG A 1 359 ? 16.976 8.326 -7.167 1.00 83.81 359 ARG A C 1
ATOM 2699 O O . ARG A 1 359 ? 17.453 8.015 -8.258 1.00 83.81 359 ARG A O 1
ATOM 2706 N N . ALA A 1 360 ? 15.681 8.585 -6.993 1.00 85.56 360 ALA A N 1
ATOM 2707 C CA . ALA A 1 360 ? 14.709 8.579 -8.073 1.00 85.56 360 ALA A CA 1
ATOM 2708 C C . ALA A 1 360 ? 14.843 9.837 -8.945 1.00 85.56 360 ALA A C 1
ATOM 2710 O O . ALA A 1 360 ? 14.851 10.973 -8.464 1.00 85.56 360 ALA A O 1
ATOM 2711 N N . THR A 1 361 ? 14.912 9.634 -10.259 1.00 82.94 361 THR A N 1
ATOM 2712 C CA . THR A 1 361 ? 15.016 10.727 -11.229 1.00 82.94 361 THR A CA 1
ATOM 2713 C C . THR A 1 361 ? 13.766 11.598 -11.223 1.00 82.94 361 THR A C 1
ATOM 2715 O O . THR A 1 361 ? 12.651 11.089 -11.133 1.00 82.94 361 THR A O 1
ATOM 2718 N N . GLY A 1 362 ? 13.945 12.905 -11.401 1.00 84.81 362 GLY A N 1
ATOM 2719 C CA . GLY A 1 362 ? 12.832 13.847 -11.487 1.00 84.81 362 GLY A CA 1
ATOM 2720 C C . GLY A 1 362 ? 12.343 14.356 -10.135 1.00 84.81 362 GLY A C 1
ATOM 2721 O O . GLY A 1 362 ? 11.482 15.223 -10.123 1.00 84.81 362 GLY A O 1
ATOM 2722 N N . TYR A 1 363 ? 12.894 13.903 -9.010 1.00 91.69 363 TYR A N 1
ATOM 2723 C CA . TYR A 1 363 ? 12.588 14.464 -7.696 1.00 91.69 363 TYR A CA 1
ATOM 2724 C C . TYR A 1 363 ? 13.461 15.681 -7.388 1.00 91.69 363 TYR A C 1
ATOM 2726 O O . TYR A 1 363 ? 14.647 15.715 -7.712 1.00 91.69 363 TYR A O 1
ATOM 2734 N N . ASN A 1 364 ? 12.870 16.668 -6.715 1.00 90.75 364 ASN A N 1
ATOM 2735 C CA . ASN A 1 364 ? 13.622 17.774 -6.132 1.00 90.75 364 ASN A CA 1
ATOM 2736 C C . ASN A 1 364 ? 14.071 17.385 -4.714 1.00 90.75 364 ASN A C 1
ATOM 2738 O O . ASN A 1 364 ? 13.279 16.769 -3.996 1.00 90.75 364 ASN A O 1
ATOM 2742 N N . PRO A 1 365 ? 15.289 17.761 -4.286 1.00 91.31 365 PRO A N 1
ATOM 2743 C CA . PRO A 1 365 ? 15.715 17.589 -2.902 1.00 91.31 365 PRO A CA 1
ATOM 2744 C C . PRO A 1 365 ? 14.732 18.239 -1.921 1.00 91.31 365 PRO A C 1
ATOM 2746 O O . PRO A 1 365 ? 14.306 19.377 -2.128 1.00 91.31 365 PRO A O 1
ATOM 2749 N N . LEU A 1 366 ? 14.383 17.526 -0.849 1.00 92.38 366 LEU A N 1
ATOM 2750 C CA . LEU A 1 366 ? 13.531 18.057 0.216 1.00 92.38 366 LEU A CA 1
ATOM 2751 C C . LEU A 1 366 ? 14.363 18.855 1.222 1.00 92.38 366 LEU A C 1
ATOM 2753 O O . LEU A 1 366 ? 15.469 18.457 1.566 1.00 92.38 366 LEU A O 1
ATOM 2757 N N . ASP A 1 367 ? 13.811 19.934 1.777 1.00 93.06 367 ASP A N 1
ATOM 2758 C CA . ASP A 1 367 ? 14.470 20.734 2.827 1.00 93.06 367 ASP A CA 1
ATOM 2759 C C . ASP A 1 367 ? 14.472 20.064 4.216 1.00 93.06 367 ASP A C 1
ATOM 2761 O O . ASP A 1 367 ? 14.905 20.657 5.204 1.00 93.06 367 ASP A O 1
ATOM 2765 N N . VAL A 1 368 ? 13.987 18.827 4.310 1.00 92.50 368 VAL A N 1
ATOM 2766 C CA . VAL A 1 368 ? 13.830 18.063 5.550 1.00 92.50 368 VAL A CA 1
ATOM 2767 C C . VAL A 1 368 ? 14.468 16.688 5.406 1.00 92.50 368 VAL A C 1
ATOM 2769 O O . VAL A 1 368 ? 14.517 16.132 4.310 1.00 92.50 368 VAL A O 1
ATOM 2772 N N . ALA A 1 369 ? 14.958 16.145 6.520 1.00 93.19 369 ALA A N 1
ATOM 2773 C CA . ALA A 1 369 ? 15.497 14.794 6.547 1.00 93.19 369 ALA A CA 1
ATOM 2774 C C . ALA A 1 369 ? 14.364 13.769 6.448 1.00 93.19 369 ALA A C 1
ATOM 2776 O O . ALA A 1 369 ? 13.309 13.948 7.058 1.00 93.19 369 ALA A O 1
ATOM 2777 N N . TYR A 1 370 ? 14.598 12.679 5.730 1.00 92.38 370 TYR A N 1
ATOM 2778 C CA . TYR A 1 370 ? 13.681 11.545 5.655 1.00 92.38 370 TYR A CA 1
ATOM 2779 C C . TYR A 1 370 ? 14.479 10.249 5.547 1.00 92.38 370 TYR A C 1
ATOM 2781 O O . TYR A 1 370 ? 15.663 10.269 5.212 1.00 92.38 370 TYR A O 1
ATOM 2789 N N . ASN A 1 371 ? 13.842 9.114 5.825 1.00 89.38 371 ASN A N 1
ATOM 2790 C CA . ASN A 1 371 ? 14.436 7.824 5.501 1.00 89.38 371 ASN A CA 1
ATOM 2791 C C . ASN A 1 371 ? 13.684 7.219 4.322 1.00 89.38 371 ASN A C 1
ATOM 2793 O O . ASN A 1 371 ? 12.454 7.156 4.324 1.00 89.38 371 ASN A O 1
ATOM 2797 N N . GLU A 1 372 ? 14.428 6.795 3.314 1.00 88.19 372 GLU A N 1
ATOM 2798 C CA . GLU A 1 372 ? 13.926 6.073 2.160 1.00 88.19 372 GLU A CA 1
ATOM 2799 C C . GLU A 1 372 ? 13.968 4.573 2.449 1.00 88.19 372 GLU A C 1
ATOM 2801 O O . GLU A 1 372 ? 15.017 4.024 2.778 1.00 88.19 372 GLU A O 1
ATOM 2806 N N . LEU A 1 373 ? 12.837 3.892 2.309 1.00 85.75 373 LEU A N 1
ATOM 2807 C CA . LEU A 1 373 ? 12.797 2.441 2.264 1.00 85.75 373 LEU A CA 1
ATOM 2808 C C . LEU A 1 373 ? 13.212 1.988 0.867 1.00 85.75 373 LEU A C 1
ATOM 2810 O O . LEU A 1 373 ? 12.530 2.273 -0.121 1.00 85.75 373 LEU A O 1
ATOM 2814 N N . LEU A 1 374 ? 14.326 1.260 0.803 1.00 85.06 374 LEU A N 1
ATOM 2815 C CA . LEU A 1 374 ? 14.854 0.739 -0.446 1.00 85.06 374 LEU A CA 1
ATOM 2816 C C . LEU A 1 374 ? 13.817 -0.168 -1.136 1.00 85.06 374 LEU A C 1
ATOM 2818 O O . LEU A 1 374 ? 13.211 -1.015 -0.471 1.00 85.06 374 LEU A O 1
ATOM 2822 N N . PRO A 1 375 ? 13.622 -0.048 -2.465 1.00 84.12 375 PRO A N 1
ATOM 2823 C CA . PRO A 1 375 ? 12.782 -0.981 -3.196 1.00 84.12 375 PRO A CA 1
ATOM 2824 C C . PRO A 1 375 ? 13.397 -2.369 -3.101 1.00 84.12 375 PRO A C 1
ATOM 2826 O O . PRO A 1 375 ? 14.611 -2.532 -3.008 1.00 84.12 375 PRO A O 1
ATOM 2829 N N . CYS A 1 376 ? 12.563 -3.387 -3.145 1.00 80.56 376 CYS A N 1
ATOM 2830 C CA . CYS A 1 376 ? 13.042 -4.733 -2.916 1.00 80.56 376 CYS A CA 1
ATOM 2831 C C . CYS A 1 376 ? 13.586 -5.371 -4.179 1.00 80.56 376 CYS A C 1
ATOM 2833 O O . CYS A 1 376 ? 13.046 -5.189 -5.276 1.00 80.56 376 CYS A O 1
ATOM 2835 N N . ILE A 1 377 ? 14.694 -6.085 -4.023 1.00 84.06 377 ILE A N 1
ATOM 2836 C CA . ILE A 1 377 ? 15.421 -6.677 -5.141 1.00 84.06 377 ILE A CA 1
ATOM 2837 C C . ILE A 1 377 ? 14.582 -7.738 -5.863 1.00 84.06 377 ILE A C 1
ATOM 2839 O O . ILE A 1 377 ? 14.718 -7.925 -7.071 1.00 84.06 377 ILE A O 1
ATOM 2843 N N . GLU A 1 378 ? 13.630 -8.346 -5.159 1.00 81.31 378 GLU A N 1
ATOM 2844 C CA . GLU A 1 378 ? 12.632 -9.273 -5.682 1.00 81.31 378 GLU A CA 1
ATOM 2845 C C . GLU A 1 378 ? 11.789 -8.638 -6.794 1.00 81.31 378 GLU A C 1
ATOM 2847 O O . GLU A 1 378 ? 11.441 -9.328 -7.750 1.00 81.31 378 GLU A O 1
ATOM 2852 N N . ASN A 1 379 ? 11.530 -7.324 -6.749 1.00 86.44 379 ASN A N 1
ATOM 2853 C CA . ASN A 1 379 ? 10.848 -6.634 -7.847 1.00 86.44 379 ASN A CA 1
ATOM 2854 C C . ASN A 1 379 ? 11.698 -6.660 -9.122 1.00 86.44 379 ASN A C 1
ATOM 2856 O O . ASN A 1 379 ? 11.165 -6.891 -10.202 1.00 86.44 379 ASN A O 1
ATOM 2860 N N . CYS A 1 380 ? 13.017 -6.468 -9.011 1.00 90.81 380 CYS A N 1
ATOM 2861 C CA . CYS A 1 380 ? 13.920 -6.571 -10.158 1.00 90.81 380 CYS A CA 1
ATOM 2862 C C . CYS A 1 380 ? 14.004 -8.018 -10.664 1.00 90.81 380 CYS A C 1
ATOM 2864 O O . CYS A 1 380 ? 13.895 -8.269 -11.866 1.00 90.81 380 CYS A O 1
ATOM 2866 N N . GLN A 1 381 ? 14.163 -8.976 -9.746 1.00 88.69 381 GLN A N 1
ATOM 2867 C CA . GLN A 1 381 ? 14.257 -10.401 -10.070 1.00 88.69 381 GLN A CA 1
ATOM 2868 C C . GLN A 1 381 ? 12.956 -10.939 -10.686 1.00 88.69 381 GLN A C 1
ATOM 2870 O O . GLN A 1 381 ? 13.002 -11.816 -11.545 1.00 88.69 381 GLN A O 1
ATOM 2875 N N . ALA A 1 382 ? 11.794 -10.387 -10.320 1.00 90.00 382 ALA A N 1
ATOM 2876 C CA . ALA A 1 382 ? 10.523 -10.705 -10.963 1.00 90.00 382 ALA A CA 1
ATOM 2877 C C . ALA A 1 382 ? 10.537 -10.333 -12.452 1.00 90.00 382 ALA A C 1
ATOM 2879 O O . ALA A 1 382 ? 10.104 -11.137 -13.271 1.00 90.00 382 ALA A O 1
ATOM 2880 N N . VAL A 1 383 ? 11.100 -9.176 -12.824 1.00 93.88 383 VAL A N 1
ATOM 2881 C CA . VAL A 1 383 ? 11.285 -8.814 -14.242 1.00 93.88 383 VAL A CA 1
ATOM 2882 C C . VAL A 1 383 ? 12.216 -9.807 -14.931 1.00 93.88 383 VAL A C 1
ATOM 2884 O O . VAL A 1 383 ? 11.873 -10.321 -15.992 1.00 93.88 383 VAL A O 1
ATOM 2887 N N . LEU A 1 384 ? 13.359 -10.125 -14.311 1.00 92.69 384 LEU A N 1
ATOM 2888 C CA . LEU A 1 384 ? 14.325 -11.078 -14.869 1.00 92.69 384 LEU A CA 1
ATOM 2889 C C . LEU A 1 384 ? 13.690 -12.449 -15.142 1.00 92.69 384 LEU A C 1
ATOM 2891 O O . LEU A 1 384 ? 13.918 -13.043 -16.191 1.00 92.69 384 LEU A O 1
ATOM 2895 N N . ARG A 1 385 ? 12.891 -12.942 -14.193 1.00 90.56 385 ARG A N 1
ATOM 2896 C CA . ARG A 1 385 ? 12.207 -14.237 -14.260 1.00 90.56 385 ARG A CA 1
ATOM 2897 C C . ARG A 1 385 ? 11.072 -14.248 -15.281 1.00 90.56 385 ARG A C 1
ATOM 2899 O O . ARG A 1 385 ? 10.845 -15.268 -15.930 1.00 90.56 385 ARG A O 1
ATOM 2906 N N . ASP A 1 386 ? 10.321 -13.154 -15.366 1.00 93.31 386 ASP A N 1
ATOM 2907 C CA . ASP A 1 386 ? 9.070 -13.126 -16.116 1.00 93.31 386 ASP A CA 1
ATOM 2908 C C . ASP A 1 386 ? 9.265 -12.699 -17.567 1.00 93.31 386 ASP A C 1
ATOM 2910 O O . ASP A 1 386 ? 8.379 -12.955 -18.367 1.00 93.31 386 ASP A O 1
ATOM 2914 N N . CYS A 1 387 ? 10.398 -12.095 -17.930 1.00 94.81 387 CYS A N 1
ATOM 2915 C CA . CYS A 1 387 ? 10.623 -11.535 -19.259 1.00 94.81 387 CYS A CA 1
ATOM 2916 C C . CYS A 1 387 ? 11.496 -12.396 -20.193 1.00 94.81 387 CYS A C 1
ATOM 2918 O O . CYS A 1 387 ? 12.341 -13.166 -19.736 1.00 94.81 387 CYS A O 1
ATOM 2920 N N . PRO A 1 388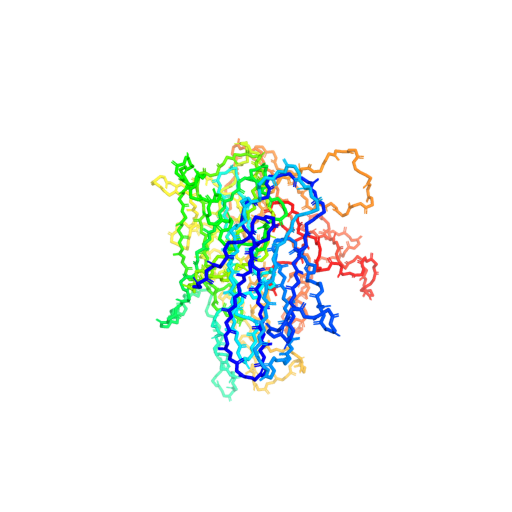 ? 11.353 -12.243 -21.528 1.00 93.56 388 PRO A N 1
ATOM 2921 C CA . PRO A 1 388 ? 12.221 -12.910 -22.497 1.00 93.56 388 PRO A CA 1
ATOM 2922 C C . PRO A 1 388 ? 13.696 -12.511 -22.335 1.00 93.56 388 PRO A C 1
ATOM 2924 O O . PRO A 1 388 ? 14.021 -11.323 -22.286 1.00 93.56 388 PRO A O 1
ATOM 2927 N N . ALA A 1 389 ? 14.605 -13.491 -22.380 1.00 90.12 389 ALA A N 1
ATOM 2928 C CA . ALA A 1 389 ? 16.049 -13.269 -22.216 1.00 90.12 389 ALA A CA 1
ATOM 2929 C C . ALA A 1 389 ? 16.657 -12.275 -23.229 1.00 90.12 389 ALA A C 1
ATOM 2931 O O . ALA A 1 389 ? 17.635 -11.596 -22.929 1.00 90.12 389 ALA A O 1
ATOM 2932 N N . MET A 1 390 ? 16.060 -12.140 -24.418 1.00 86.50 390 MET A N 1
ATOM 2933 C CA . MET A 1 390 ? 16.514 -11.200 -25.454 1.00 86.50 390 MET A CA 1
ATOM 2934 C C . MET A 1 390 ? 16.403 -9.722 -25.063 1.00 86.50 390 MET A C 1
ATOM 2936 O O . MET A 1 390 ? 17.054 -8.891 -25.687 1.00 86.50 390 MET A O 1
ATOM 2940 N N . LEU A 1 391 ? 15.606 -9.383 -24.041 1.00 91.31 391 LEU A N 1
ATOM 2941 C CA . LEU A 1 391 ? 15.556 -8.019 -23.512 1.00 91.31 391 LEU A CA 1
ATOM 2942 C C . LEU A 1 391 ? 16.827 -7.643 -22.737 1.00 91.31 391 LEU A C 1
ATOM 2944 O O . LEU A 1 391 ? 17.009 -6.471 -22.422 1.00 91.31 391 LEU A O 1
ATOM 2948 N N . GLY A 1 392 ? 17.699 -8.612 -22.424 1.00 91.31 392 GLY A N 1
ATOM 2949 C CA . GLY A 1 392 ? 18.977 -8.358 -21.757 1.00 91.31 392 GLY A CA 1
ATOM 2950 C C . GLY A 1 392 ? 18.828 -7.764 -20.356 1.00 91.31 392 GLY A C 1
ATOM 2951 O O . GLY A 1 392 ? 19.721 -7.057 -19.896 1.00 91.31 392 GLY A O 1
ATOM 2952 N N . TRP A 1 393 ? 17.691 -8.009 -19.696 1.00 94.38 393 TRP A N 1
ATOM 2953 C CA . TRP A 1 393 ? 17.448 -7.527 -18.342 1.00 94.38 393 TRP A CA 1
ATOM 2954 C C . TRP A 1 393 ? 18.477 -8.112 -17.372 1.00 94.38 393 TRP A C 1
ATOM 2956 O O . TRP A 1 393 ? 18.785 -9.301 -17.433 1.00 94.38 393 TRP A O 1
ATOM 2966 N N . ALA A 1 394 ? 18.986 -7.288 -16.461 1.00 92.06 394 ALA A N 1
ATOM 2967 C CA . ALA A 1 394 ? 19.936 -7.707 -15.443 1.00 92.06 394 ALA A CA 1
ATOM 2968 C C . ALA A 1 394 ? 19.672 -6.958 -14.136 1.00 92.06 394 ALA A C 1
ATOM 2970 O O . ALA A 1 394 ? 19.390 -5.759 -14.140 1.00 92.06 394 ALA A O 1
ATOM 2971 N N . CYS A 1 395 ? 19.793 -7.673 -13.021 1.00 89.62 395 CYS A N 1
ATOM 2972 C CA . CYS A 1 395 ? 19.677 -7.114 -11.679 1.00 89.62 395 CYS A CA 1
ATOM 2973 C C . CYS A 1 395 ? 21.051 -7.046 -11.000 1.00 89.62 395 CYS A C 1
ATOM 2975 O O . CYS A 1 395 ? 21.925 -7.853 -11.330 1.00 89.62 395 CYS A O 1
ATOM 2977 N N . PRO A 1 396 ? 21.256 -6.114 -10.049 1.00 88.19 396 PRO A N 1
ATOM 2978 C CA . PRO A 1 396 ? 22.460 -6.082 -9.221 1.00 88.19 396 PRO A CA 1
ATOM 2979 C C . PRO A 1 396 ? 22.730 -7.416 -8.514 1.00 88.19 396 PRO A C 1
ATOM 2981 O O . PRO A 1 396 ? 21.803 -8.166 -8.204 1.00 88.19 396 PRO A O 1
ATOM 2984 N N . VAL A 1 397 ? 24.005 -7.692 -8.235 1.00 81.00 397 VAL A N 1
ATOM 2985 C CA . VAL A 1 397 ? 24.430 -8.923 -7.551 1.00 81.00 397 VAL A CA 1
ATOM 2986 C C . VAL A 1 397 ? 24.211 -8.767 -6.046 1.00 81.00 397 VAL A C 1
ATOM 2988 O O . VAL A 1 397 ? 24.654 -7.770 -5.469 1.00 81.00 397 VAL A O 1
ATOM 2991 N N . MET A 1 398 ? 23.559 -9.757 -5.425 1.00 70.19 398 MET A N 1
ATOM 2992 C CA . MET A 1 398 ? 23.180 -9.741 -4.002 1.00 70.19 398 MET A CA 1
ATOM 2993 C C . MET A 1 398 ? 24.380 -9.500 -3.078 1.00 70.19 398 MET A C 1
ATOM 2995 O O . MET A 1 398 ? 24.355 -8.565 -2.282 1.00 70.19 398 MET A O 1
ATOM 2999 N N . ASP A 1 399 ? 25.462 -10.255 -3.282 1.00 65.50 399 ASP A N 1
ATOM 3000 C CA . ASP A 1 399 ? 26.694 -10.200 -2.473 1.00 65.50 399 ASP A CA 1
ATOM 3001 C C . ASP A 1 399 ? 27.648 -9.056 -2.851 1.00 65.50 399 ASP A C 1
ATOM 3003 O O . ASP A 1 399 ? 28.771 -8.972 -2.356 1.00 65.50 399 ASP A O 1
ATOM 3007 N N . GLY A 1 400 ? 27.239 -8.196 -3.784 1.00 70.12 400 GLY A N 1
ATOM 3008 C CA . GLY A 1 400 ? 28.051 -7.089 -4.271 1.00 70.12 400 GLY A CA 1
ATOM 3009 C C . GLY A 1 400 ? 27.451 -5.749 -3.884 1.00 70.12 400 GLY A C 1
ATOM 3010 O O . GLY A 1 400 ? 27.711 -5.199 -2.820 1.00 70.12 400 GLY A O 1
ATOM 3011 N N . ASN A 1 401 ? 26.671 -5.193 -4.804 1.00 72.62 401 ASN A N 1
ATOM 3012 C CA . ASN A 1 401 ? 26.183 -3.818 -4.752 1.00 72.62 401 ASN A CA 1
ATOM 3013 C C . ASN A 1 401 ? 24.663 -3.703 -4.585 1.00 72.62 401 ASN A C 1
ATOM 3015 O O . ASN A 1 401 ? 24.142 -2.584 -4.567 1.00 72.62 401 ASN A O 1
ATOM 3019 N N . ALA A 1 402 ? 23.943 -4.824 -4.476 1.00 74.75 402 ALA A N 1
ATOM 3020 C CA . ALA A 1 402 ? 22.491 -4.803 -4.339 1.00 74.75 402 ALA A CA 1
ATOM 3021 C C . ALA A 1 402 ? 22.046 -4.032 -3.088 1.00 74.75 402 ALA A C 1
ATOM 3023 O O . ALA A 1 402 ? 21.143 -3.209 -3.199 1.00 74.75 402 ALA A O 1
ATOM 3024 N N . ASN A 1 403 ? 22.736 -4.189 -1.951 1.00 72.38 403 ASN A N 1
ATOM 3025 C CA . ASN A 1 403 ? 22.382 -3.523 -0.689 1.00 72.38 403 ASN A CA 1
ATOM 3026 C C . ASN A 1 403 ? 22.450 -1.980 -0.724 1.00 72.38 403 ASN A C 1
ATOM 3028 O O . ASN A 1 403 ? 21.887 -1.324 0.146 1.00 72.38 403 ASN A O 1
ATOM 3032 N N . MET A 1 404 ? 23.119 -1.388 -1.722 1.00 76.81 404 MET A N 1
ATOM 3033 C CA . MET A 1 404 ? 23.209 0.069 -1.883 1.00 76.81 404 MET A CA 1
ATOM 3034 C C . MET A 1 404 ? 21.991 0.649 -2.608 1.00 76.81 404 MET A C 1
ATOM 3036 O O . MET A 1 404 ? 21.707 1.844 -2.525 1.00 76.81 404 MET A O 1
ATOM 3040 N N . THR A 1 405 ? 21.296 -0.182 -3.385 1.00 79.69 405 THR A N 1
ATOM 3041 C CA . THR A 1 405 ? 20.240 0.262 -4.306 1.00 79.69 405 THR A CA 1
ATOM 3042 C C . THR A 1 405 ? 18.890 -0.371 -3.998 1.00 79.69 405 THR A C 1
ATOM 3044 O O . THR A 1 405 ? 17.869 0.294 -4.174 1.00 79.69 405 THR A O 1
ATOM 3047 N N . TYR A 1 406 ? 18.889 -1.579 -3.438 1.00 83.19 406 TYR A N 1
ATOM 3048 C CA . TYR A 1 406 ? 17.715 -2.365 -3.096 1.00 83.19 406 TYR A CA 1
ATOM 3049 C C . TYR A 1 406 ? 17.785 -2.899 -1.663 1.00 83.19 406 TYR A C 1
ATOM 3051 O O . TYR A 1 406 ? 18.862 -3.124 -1.111 1.00 83.19 406 TYR A O 1
ATOM 3059 N N . GLY A 1 407 ? 16.616 -3.156 -1.080 1.00 77.00 407 GLY A N 1
ATOM 3060 C CA . GLY A 1 407 ? 16.505 -3.985 0.110 1.00 77.00 407 GLY A CA 1
ATOM 3061 C C . GLY A 1 407 ? 16.835 -5.430 -0.254 1.00 77.00 407 GLY A C 1
ATOM 3062 O O . GLY A 1 407 ? 16.199 -5.998 -1.143 1.00 77.00 407 GLY A O 1
ATOM 3063 N N . VAL A 1 408 ? 17.839 -5.997 0.415 1.00 68.88 408 VAL A N 1
ATOM 3064 C CA . VAL A 1 408 ? 18.230 -7.408 0.317 1.00 68.88 408 VAL A CA 1
ATOM 3065 C C . VAL A 1 408 ? 17.833 -8.081 1.628 1.00 68.88 408 VAL A C 1
ATOM 3067 O O . VAL A 1 408 ? 18.274 -7.658 2.693 1.00 68.88 408 VAL A O 1
ATOM 3070 N N . GLY A 1 409 ? 16.921 -9.051 1.586 1.00 52.88 409 GLY A N 1
ATOM 3071 C CA . GLY A 1 409 ? 16.378 -9.624 2.825 1.00 52.88 409 GLY A CA 1
ATOM 3072 C C . GLY A 1 409 ? 15.695 -10.984 2.706 1.00 52.88 409 GLY A C 1
ATOM 3073 O O . GLY A 1 409 ? 15.630 -11.688 3.707 1.00 52.88 409 GLY A O 1
ATOM 3074 N N . TYR A 1 410 ? 15.224 -11.392 1.518 1.00 51.62 410 TYR A N 1
ATOM 3075 C CA . TYR A 1 410 ? 14.546 -12.690 1.342 1.00 51.62 410 TYR A CA 1
ATOM 3076 C C . TYR A 1 410 ? 15.294 -13.681 0.458 1.00 51.62 410 TYR A C 1
ATOM 3078 O O . TYR A 1 410 ? 15.064 -14.885 0.571 1.00 51.62 410 TYR A O 1
ATOM 3086 N N . VAL A 1 411 ? 16.191 -13.190 -0.397 1.00 48.53 411 VAL A N 1
ATOM 3087 C CA . VAL A 1 411 ? 17.077 -14.003 -1.231 1.00 48.53 411 VAL A CA 1
ATOM 3088 C C . VAL A 1 411 ? 18.499 -13.495 -1.020 1.00 48.53 411 VAL A C 1
ATOM 3090 O O . VAL A 1 411 ? 18.984 -12.642 -1.747 1.00 48.53 411 VAL A O 1
ATOM 3093 N N . ASP A 1 412 ? 19.168 -13.962 0.019 1.00 46.12 412 ASP A N 1
ATOM 3094 C CA . ASP A 1 412 ? 20.569 -13.638 0.305 1.00 46.12 412 ASP A CA 1
ATOM 3095 C C . ASP A 1 412 ? 21.551 -14.612 -0.373 1.00 46.12 412 ASP A C 1
ATOM 3097 O O . ASP A 1 412 ? 22.752 -14.510 -0.169 1.00 46.12 412 ASP A O 1
ATOM 3101 N N . SER A 1 413 ? 21.062 -15.535 -1.213 1.00 47.72 413 SER A N 1
ATOM 3102 C CA . SER A 1 413 ? 21.903 -16.510 -1.911 1.00 47.72 413 SER A CA 1
ATOM 3103 C C . SER A 1 413 ? 21.339 -16.931 -3.270 1.00 47.72 413 SER A C 1
ATOM 3105 O O . SER A 1 413 ? 20.125 -16.987 -3.486 1.00 47.72 413 SER A O 1
ATOM 3107 N N . MET A 1 414 ? 22.247 -17.281 -4.187 1.00 42.91 414 MET A N 1
ATOM 3108 C CA . MET A 1 414 ? 21.951 -17.773 -5.540 1.00 42.91 414 MET A CA 1
ATOM 3109 C C . MET A 1 414 ? 21.183 -19.108 -5.565 1.00 42.91 414 MET A C 1
ATOM 3111 O O . MET A 1 414 ? 20.604 -19.449 -6.594 1.00 42.91 414 MET A O 1
ATOM 3115 N N . ASP A 1 415 ? 21.166 -19.859 -4.461 1.00 47.22 415 ASP A N 1
ATOM 3116 C CA . ASP A 1 415 ? 20.430 -21.124 -4.309 1.00 47.22 415 ASP A CA 1
ATOM 3117 C C . ASP A 1 415 ? 19.030 -20.959 -3.679 1.00 47.22 415 ASP A C 1
ATOM 3119 O O . ASP A 1 415 ? 18.296 -21.938 -3.540 1.00 47.22 415 ASP A O 1
ATOM 3123 N N . GLY A 1 416 ? 18.631 -19.729 -3.330 1.00 46.62 416 GLY A N 1
ATOM 3124 C CA . GLY A 1 416 ? 17.338 -19.452 -2.704 1.00 46.62 416 GLY A CA 1
ATOM 3125 C C . GLY A 1 416 ? 17.248 -19.797 -1.209 1.00 46.62 416 GLY A C 1
ATOM 3126 O O . GLY A 1 416 ? 16.139 -19.813 -0.674 1.00 46.62 416 GLY A O 1
ATOM 3127 N N . GLY A 1 417 ? 18.367 -20.045 -0.516 1.00 38.50 417 GLY A N 1
ATOM 3128 C CA . GLY A 1 417 ? 18.435 -20.095 0.954 1.00 38.50 417 GLY A CA 1
ATOM 3129 C C . GLY A 1 417 ? 19.598 -19.237 1.458 1.00 38.50 417 GLY A C 1
ATOM 3130 O O . GLY A 1 417 ? 20.705 -19.389 0.978 1.00 38.50 417 GLY A O 1
ATOM 3131 N N . ILE A 1 418 ? 19.423 -18.325 2.414 1.00 41.25 418 ILE A N 1
ATOM 3132 C CA . ILE A 1 418 ? 19.158 -18.537 3.841 1.00 41.25 418 ILE A CA 1
ATOM 3133 C C . ILE A 1 418 ? 18.500 -17.260 4.428 1.00 41.25 418 ILE A C 1
ATOM 3135 O O . ILE A 1 418 ? 19.115 -16.452 5.099 1.00 41.25 418 ILE A O 1
ATOM 3139 N N . GLN A 1 419 ? 17.176 -17.146 4.299 1.00 41.50 419 GLN A N 1
ATOM 3140 C CA . GLN A 1 419 ? 16.264 -16.740 5.397 1.00 41.50 419 GLN A CA 1
ATOM 3141 C C . GLN A 1 419 ? 14.825 -17.253 5.166 1.00 41.50 419 GLN A C 1
ATOM 3143 O O . GLN A 1 419 ? 13.843 -16.689 5.645 1.00 41.50 419 GLN A O 1
ATOM 3148 N N . GLN A 1 420 ? 14.695 -18.367 4.428 1.00 38.12 420 GLN A N 1
ATOM 3149 C CA . GLN A 1 420 ? 13.448 -19.111 4.185 1.00 38.12 420 GLN A CA 1
ATOM 3150 C C . GLN A 1 420 ? 12.210 -18.263 3.857 1.00 38.12 420 GLN A C 1
ATOM 3152 O O . GLN A 1 420 ? 11.105 -18.647 4.233 1.00 38.12 420 GLN A O 1
ATOM 3157 N N . GLY A 1 421 ? 12.355 -17.131 3.162 1.00 41.12 421 GLY A N 1
ATOM 3158 C CA . GLY A 1 421 ? 11.197 -16.431 2.619 1.00 41.12 421 GLY A CA 1
ATOM 3159 C C . GLY A 1 421 ? 10.070 -16.222 3.640 1.00 41.12 421 GLY A C 1
ATOM 3160 O O . GLY A 1 421 ? 8.945 -16.623 3.340 1.00 41.12 421 GLY A O 1
ATOM 3161 N N . TRP A 1 422 ? 10.342 -15.653 4.829 1.00 36.69 422 TRP A N 1
ATOM 3162 C CA . TRP A 1 422 ? 9.314 -15.262 5.819 1.00 36.69 422 TRP A CA 1
ATOM 3163 C C . TRP A 1 422 ? 8.393 -14.162 5.246 1.00 36.69 422 TRP A C 1
ATOM 3165 O O . TRP A 1 422 ? 8.365 -13.012 5.672 1.00 36.69 422 TRP A O 1
ATOM 3175 N N . THR A 1 423 ? 7.625 -14.517 4.225 1.00 42.62 423 THR A N 1
ATOM 3176 C CA . THR A 1 423 ? 6.782 -13.650 3.399 1.00 42.62 423 THR A CA 1
ATOM 3177 C C . THR A 1 423 ? 5.345 -13.599 3.919 1.00 42.62 423 THR A C 1
ATOM 3179 O O . THR A 1 423 ? 4.421 -13.272 3.185 1.00 42.62 423 THR A O 1
ATOM 3182 N N . GLY A 1 424 ? 5.154 -13.877 5.213 1.00 36.78 424 GLY A N 1
ATOM 3183 C CA . GLY A 1 424 ? 3.846 -13.838 5.876 1.00 36.78 424 GLY A CA 1
ATOM 3184 C C . GLY A 1 424 ? 3.792 -13.057 7.192 1.00 36.78 424 GLY A C 1
ATOM 3185 O O . GLY A 1 424 ? 2.723 -12.993 7.785 1.00 36.78 424 GLY A O 1
ATOM 3186 N N . ALA A 1 425 ? 4.902 -12.486 7.679 1.00 38.00 425 ALA A N 1
ATOM 3187 C CA . ALA A 1 425 ? 4.947 -11.895 9.027 1.00 38.00 425 ALA A CA 1
ATOM 3188 C C . ALA A 1 425 ? 5.745 -10.593 9.146 1.00 38.00 425 ALA A C 1
ATOM 3190 O O . ALA A 1 425 ? 5.853 -10.030 10.230 1.00 38.00 425 ALA A O 1
ATOM 3191 N N . ALA A 1 426 ? 6.309 -10.092 8.056 1.00 45.72 426 ALA A N 1
ATOM 3192 C CA . ALA A 1 426 ? 7.189 -8.943 8.123 1.00 45.72 426 ALA A CA 1
ATOM 3193 C C . ALA A 1 426 ? 6.412 -7.645 7.870 1.00 45.72 426 ALA A C 1
ATOM 3195 O O . ALA A 1 426 ? 6.940 -6.799 7.172 1.00 45.72 426 ALA A O 1
ATOM 3196 N N . GLN A 1 427 ? 5.164 -7.510 8.350 1.00 54.41 427 GLN A N 1
ATOM 3197 C CA . GLN A 1 427 ? 4.473 -6.219 8.356 1.00 54.41 427 GLN A CA 1
ATOM 3198 C C . GLN A 1 427 ? 4.942 -5.427 9.584 1.00 54.41 427 GLN A C 1
ATOM 3200 O O . GLN A 1 427 ? 4.703 -5.873 10.704 1.00 54.41 427 GLN A O 1
ATOM 3205 N N . ASP A 1 428 ? 5.646 -4.308 9.409 1.00 60.62 428 ASP A N 1
ATOM 3206 C CA . ASP A 1 428 ? 5.974 -3.441 10.542 1.00 60.62 428 ASP A CA 1
ATOM 3207 C C . ASP A 1 428 ? 4.712 -2.765 11.109 1.00 60.62 428 ASP A C 1
ATOM 3209 O O . ASP A 1 428 ? 3.624 -2.818 10.528 1.00 60.62 428 ASP A O 1
ATOM 3213 N N . GLU A 1 429 ? 4.844 -2.116 12.262 1.00 66.94 429 GLU A N 1
ATOM 3214 C CA . GLU A 1 429 ? 3.714 -1.480 12.948 1.00 66.94 429 GLU A CA 1
ATOM 3215 C C . GLU A 1 429 ? 3.069 -0.324 12.164 1.00 66.94 429 GLU A C 1
ATOM 3217 O O . GLU A 1 429 ? 1.942 0.066 12.462 1.00 66.94 429 GLU A O 1
ATOM 3222 N N . PHE A 1 430 ? 3.732 0.189 11.128 1.00 73.94 430 PHE A N 1
ATOM 3223 C CA . PHE A 1 430 ? 3.215 1.223 10.234 1.00 73.94 430 PHE A CA 1
ATOM 3224 C C . PHE A 1 430 ? 2.593 0.639 8.955 1.00 73.94 430 PHE A C 1
ATOM 3226 O O . PHE A 1 430 ? 2.141 1.393 8.089 1.00 73.94 430 PHE A O 1
ATOM 3233 N N . GLY A 1 431 ? 2.565 -0.691 8.821 1.00 55.31 431 GLY A N 1
ATOM 3234 C CA . GLY A 1 431 ? 1.952 -1.408 7.709 1.00 55.31 431 GLY A CA 1
ATOM 3235 C C . GLY A 1 431 ? 2.913 -1.951 6.657 1.00 55.31 431 GLY A C 1
ATOM 3236 O O . GLY A 1 431 ? 2.465 -2.296 5.562 1.00 55.31 431 GLY A O 1
ATOM 3237 N N . TRP A 1 432 ? 4.217 -2.030 6.917 1.00 62.91 432 TRP A N 1
ATOM 3238 C CA . TRP A 1 432 ? 5.198 -2.319 5.871 1.00 62.91 432 TRP A CA 1
ATOM 3239 C C . TRP A 1 432 ? 5.514 -3.788 5.775 1.00 62.91 432 TRP A C 1
ATOM 3241 O O . TRP A 1 432 ? 6.182 -4.290 6.658 1.00 62.91 432 TRP A O 1
ATOM 3251 N N . VAL A 1 433 ? 5.187 -4.449 4.669 1.00 56.62 433 VAL A N 1
ATOM 3252 C CA . VAL A 1 433 ? 5.804 -5.747 4.399 1.00 56.62 433 VAL A CA 1
ATOM 3253 C C . VAL A 1 433 ? 7.213 -5.534 3.852 1.00 56.62 433 VAL A C 1
ATOM 3255 O O . VAL A 1 433 ? 7.355 -5.011 2.742 1.00 56.62 433 VAL A O 1
ATOM 3258 N N . TRP A 1 434 ? 8.243 -5.923 4.612 1.00 57.38 434 TRP A N 1
ATOM 3259 C CA . TRP A 1 434 ? 9.622 -5.997 4.113 1.00 57.38 434 TRP A CA 1
ATOM 3260 C C . TRP A 1 434 ? 9.585 -6.841 2.826 1.00 57.38 434 TRP A C 1
ATOM 3262 O O . TRP A 1 434 ? 9.182 -7.996 2.832 1.00 57.38 434 TRP A O 1
ATOM 3272 N N . CYS A 1 435 ? 9.853 -6.223 1.680 1.00 53.69 435 CYS A N 1
ATOM 3273 C CA . CYS A 1 435 ? 9.969 -6.866 0.367 1.00 53.69 435 CYS A CA 1
ATOM 3274 C C . CYS A 1 435 ? 8.861 -7.762 -0.172 1.00 53.69 435 CYS A C 1
ATOM 3276 O O . CYS A 1 435 ? 9.088 -8.503 -1.127 1.00 53.69 435 CYS A O 1
ATOM 3278 N N . ASN A 1 436 ? 7.629 -7.592 0.308 1.00 38.31 436 ASN A N 1
ATOM 3279 C CA . ASN A 1 436 ? 6.479 -8.193 -0.356 1.00 38.31 436 ASN A CA 1
ATOM 3280 C C . ASN A 1 436 ? 5.177 -7.420 -0.117 1.00 38.31 436 ASN A C 1
ATOM 3282 O O . ASN A 1 436 ? 4.397 -7.756 0.761 1.00 38.31 436 ASN A O 1
ATOM 3286 N N . SER A 1 437 ? 4.876 -6.399 -0.922 1.00 35.97 437 SER A N 1
ATOM 3287 C CA . SER A 1 437 ? 3.507 -5.840 -0.955 1.00 35.97 437 SER A CA 1
ATOM 3288 C C . SER A 1 437 ? 2.883 -5.773 -2.348 1.00 35.97 437 SER A C 1
ATOM 3290 O O . SER A 1 437 ? 1.834 -5.141 -2.539 1.00 35.97 437 SER A O 1
ATOM 3292 N N . ALA A 1 438 ? 3.462 -6.508 -3.299 1.00 32.66 438 ALA A N 1
ATOM 3293 C CA . ALA A 1 438 ? 2.846 -6.793 -4.584 1.00 32.66 438 ALA A CA 1
ATOM 3294 C C . ALA A 1 438 ? 1.875 -7.987 -4.470 1.00 32.66 438 ALA A C 1
ATOM 3296 O O . ALA A 1 438 ? 2.104 -9.040 -5.051 1.00 32.66 438 ALA A O 1
ATOM 3297 N N . GLY A 1 439 ? 0.781 -7.809 -3.723 1.00 38.09 439 GLY A N 1
ATOM 3298 C CA . GLY A 1 439 ? -0.406 -8.670 -3.826 1.00 38.09 439 GLY A CA 1
ATOM 3299 C C . GLY A 1 439 ? -0.481 -9.886 -2.896 1.00 38.09 439 GLY A C 1
ATOM 3300 O O . GLY A 1 439 ? -0.575 -11.010 -3.382 1.00 38.09 439 GLY A O 1
ATOM 3301 N N . ALA A 1 440 ? -0.565 -9.651 -1.585 1.00 29.08 440 ALA A N 1
ATOM 3302 C CA . ALA A 1 440 ? -1.362 -10.500 -0.694 1.00 29.08 440 ALA A CA 1
ATOM 3303 C C . ALA A 1 440 ? -2.630 -9.717 -0.316 1.00 29.08 440 ALA A C 1
ATOM 3305 O O . ALA A 1 440 ? -2.463 -8.554 0.117 1.00 29.08 440 ALA A O 1
#

Sequence (440 aa):
MWATNSGESRTYQKRGTGNRSALINADEMRGCGKRKVEMSSDTRGRPLDTTELPLSLGAAAWTGSTPAGGLLAAWSQDQNQPISLTLEIGLSHLDPIREPVPNTLLLGDTTSNQAIFFSPVFAQVQSNNLTYPNYTLPAGNLSSPAIPSNPPNDTLLLIPTASLPVSLTHSACAIKNVSTGFQAQASFLINRSSVLRDANGWRAQWFVEGLTSFTNYTAFIIKEDGISTSGPLNFLTKSAAFPCPLVHSLPYCPQIAYAVPLPPPPLPLTSYISTTVPTNVSAPLISSLTNFTTSLLSFPCGRDVYSPLRTCADCQTSYRNWACAVSFPRCGENSIPASVPDSVPRPALLSHPPKDAPRATGYNPLDVAYNELLPCIENCQAVLRDCPAMLGWACPVMDGNANMTYGVGYVDSMDGGIQQGWTGAAQDEFGWVWCNSAGA

pLDDT: mean 75.57, std 18.98, range [22.08, 96.69]

Secondary structure (DSSP, 8-state):
-PEEEETTEEEEEE---SEEEEEEEEE---S---EEEEEESSTT--GGGEEE---BTTEEEEEEE-TT-EEEEEEES-TTS----EEEEEEESSS-TTPPBP---EEEEE-SSEEEEEPPP-B--------TTS--PPPSSPPPPPPPS-----EEEEEEGGGS-GGGTT-HHHHHHHHHHHHTT---EEEEEEEEEETTEEEEEEEEE-PPTT-EEEEEEEPTTSS-BBPPEEEEPPPTT--PPEE---TTSTT--EE-SPPPPPTT-SSB-TTTS-HHHHHHHHHHHHHHHHHHHTS-TTTS-S-SS--HHHHHHHHHHHHHHHHSPEEE---S-TTS-TTSPP--EEEE-TTPPPSSTTPPPPSS-EEEEPPBHHHHHHHHHHS-GGG------IIIIIHHHSB--S--STTS-SSTT-TTS-B-TTS-BTT--S--

InterPro domains:
  IPR024338 Stretch-activated cation channel MID1/Yam8 [PF12929] (84-412)
  IPR024338 Stretch-activated cation channel MID1/Yam8 [PTHR39142] (51-440)

Foldseek 3Di:
DDWDDDFFKTKDFDWDFWWKKKKKFKADDDDPFPKWKWKDLDPPPDVPDIDIFDQALRMTMDTDGNHGGMMIMIGTPPPPDGDDIDMDMDMDPPYYPAPADEAQKAWQFAAQFKTKIKGHAPDADDDDPQAPPRHDAAALQHDDDDDDPDDWPKDKAKDFPVQDPRSRQSHLVNSVVSRVVVVVVAPKDWDWDWADQANRHIIIMIMIGRHHGQTKMWMWIQGPVSRYIHGTDIFHHHHPQGQFAFEAARRSNSNGTATFPAHQFPPPDRHHHNVRPDCLLSVVLSVVLNVVSVVLVVPNFNPDDLDPVAGSNQLSRLVSNLSSCLSGWHWDDFPDPPPDDPVDDDDLWDKDAAQRDDSHGSHGGHRHITITRAAAQVSLVSNVVRGHCVVVRDGDDLVPCCSVRHDDDQQSDPVRDDPPPPQPPQQPNRRDRRHDSNDD

Organism: Botryobasidium botryosum (strain FD-172 SS1) (NCBI:txid930990)